Protein AF-0000000083107502 (afdb_homodimer)

Nearest PDB structures (foldseek):
  2wv1-assembly1_A  TM=6.916E-01  e=2.797E-04  Bacillus cereus
  8ke8-assembly1_A  TM=6.322E-01  e=2.233E-04  Pseudomonas aeruginosa PAO1
  6ho6-assembly1_A  TM=7.596E-01  e=1.034E-03  Mycobacterium tuberculosis CDC1551
  6ho0-assembly1_A-2  TM=7.197E-01  e=2.224E-03  Mycobacterium tuberculosis H37Rv
  5f27-assembly1_A-2  TM=7.131E-01  e=2.126E-03  Mycobacterium tuberculosis CDC1551

Sequence (424 aa):
MTRVPAAPDGADPGTPPSVTRIRATALRLFAEQGTAATSLRTIAAAAGVSVGLVQHHFSTKAGLIQAVDDHVLNVVRARLAEPAPAPSPDSVAETGRRVTALIVEQPDVVNYLLDAVVDGRPVGTVIFDALADLGAGRWGDLSDHGLTRPDLDLLWAALHPLILVLGTLVLRPHIDRRLPEPFGTPAQLKRWQDSVNALLREGQLRRGDPQDMTRVPAAPDGADPGTPPSVTRIRATALRLFAEQGTAATSLRTIAAAAGVSVGLVQHHFSTKAGLIQAVDDHVLNVVRARLAEPAPAPSPDSVAETGRRVTALIVEQPDVVNYLLDAVVDGRPVGTVIFDALADLGAGRWGDLSDHGLTRPDLDLLWAALHPLILVLGTLVLRPHIDRRLPEPFGTPAQLKRWQDSVNALLREGQLRRGDPQD

Structure (mmCIF, N/CA/C/O backbone):
data_AF-0000000083107502-model_v1
#
loop_
_entity.id
_entity.type
_entity.pdbx_description
1 polymer 'Uncharacterized protein'
#
loop_
_atom_site.group_PDB
_atom_site.id
_atom_site.type_symbol
_atom_site.label_atom_id
_atom_site.label_alt_id
_atom_site.label_comp_id
_atom_site.label_asym_id
_atom_site.label_entity_id
_atom_site.label_seq_id
_atom_site.pdbx_PDB_ins_code
_atom_site.Cartn_x
_atom_site.Cartn_y
_atom_site.Cartn_z
_atom_site.occupancy
_atom_site.B_iso_or_equiv
_atom_site.auth_seq_id
_atom_site.auth_comp_id
_atom_site.auth_asym_id
_atom_site.auth_atom_id
_atom_site.pdbx_PDB_model_num
ATOM 1 N N . MET A 1 1 ? 39.25 -3.811 22.375 1 32.44 1 MET A N 1
ATOM 2 C CA . MET A 1 1 ? 37.906 -3.355 22 1 32.44 1 MET A CA 1
ATOM 3 C C . MET A 1 1 ? 37.969 -2.484 20.75 1 32.44 1 MET A C 1
ATOM 5 O O . MET A 1 1 ? 38.312 -1.308 20.828 1 32.44 1 MET A O 1
ATOM 9 N N . THR A 1 2 ? 38.312 -3.012 19.547 1 33.41 2 THR A N 1
ATOM 10 C CA . THR A 1 2 ? 38.656 -2.41 18.25 1 33.41 2 THR A CA 1
ATOM 11 C C . THR A 1 2 ? 37.438 -1.7 17.656 1 33.41 2 THR A C 1
ATOM 13 O O . THR A 1 2 ? 36.406 -2.336 17.359 1 33.41 2 THR A O 1
ATOM 16 N N . ARG A 1 3 ? 37.312 -0.416 17.969 1 34.47 3 ARG A N 1
ATOM 17 C CA . ARG A 1 3 ? 36.188 0.406 17.484 1 34.47 3 ARG A CA 1
ATOM 18 C C . ARG A 1 3 ? 36.062 0.297 15.969 1 34.47 3 ARG A C 1
ATOM 20 O O . ARG A 1 3 ? 37.031 0.541 15.234 1 34.47 3 ARG A O 1
ATOM 27 N N . VAL A 1 4 ? 35.219 -0.5 15.469 1 37.31 4 VAL A N 1
ATOM 28 C CA . VAL A 1 4 ? 34.938 -0.568 14.039 1 37.31 4 VAL A CA 1
ATOM 29 C C . VAL A 1 4 ? 34.594 0.826 13.508 1 37.31 4 VAL A C 1
ATOM 31 O O . VAL A 1 4 ? 33.688 1.493 14.023 1 37.31 4 VAL A O 1
ATOM 34 N N . PRO A 1 5 ? 35.469 1.525 12.75 1 40 5 PRO A N 1
ATOM 35 C CA . PRO A 1 5 ? 35.188 2.887 12.281 1 40 5 PRO A CA 1
ATOM 36 C C . PRO A 1 5 ? 33.844 3.016 11.594 1 40 5 PRO A C 1
ATOM 38 O O . PRO A 1 5 ? 33.375 2.068 10.953 1 40 5 PRO A O 1
ATOM 41 N N . ALA A 1 6 ? 32.969 3.898 12.102 1 38.38 6 ALA A N 1
ATOM 42 C CA . ALA A 1 6 ? 31.688 4.254 11.492 1 38.38 6 ALA A CA 1
ATOM 43 C C . ALA A 1 6 ? 31.828 4.414 9.984 1 38.38 6 ALA A C 1
ATOM 45 O O . ALA A 1 6 ? 32.906 4.785 9.492 1 38.38 6 ALA A O 1
ATOM 46 N N . ALA A 1 7 ? 31.078 3.826 9.195 1 36.16 7 ALA A N 1
ATOM 47 C CA . ALA A 1 7 ? 31.016 3.92 7.742 1 36.16 7 ALA A CA 1
ATOM 48 C C . ALA A 1 7 ? 31.203 5.359 7.273 1 36.16 7 ALA A C 1
ATOM 50 O O . ALA A 1 7 ? 30.703 6.293 7.906 1 36.16 7 ALA A O 1
ATOM 51 N N . PRO A 1 8 ? 32.188 5.715 6.418 1 38.34 8 PRO A N 1
ATOM 52 C CA . PRO A 1 8 ? 32.375 7.098 5.969 1 38.34 8 PRO A CA 1
ATOM 53 C C . PRO A 1 8 ? 31.047 7.758 5.562 1 38.34 8 PRO A C 1
ATOM 55 O O . PRO A 1 8 ? 30.156 7.086 5.043 1 38.34 8 PRO A O 1
ATOM 58 N N . ASP A 1 9 ? 30.375 8.5 6.391 1 40.59 9 ASP A N 1
ATOM 59 C CA . ASP A 1 9 ? 29.312 9.391 5.961 1 40.59 9 ASP A CA 1
ATOM 60 C C . ASP A 1 9 ? 29.578 9.938 4.559 1 40.59 9 ASP A C 1
ATOM 62 O O . ASP A 1 9 ? 30.656 10.5 4.305 1 40.59 9 ASP A O 1
ATOM 66 N N . GLY A 1 10 ? 29.328 9.258 3.545 1 42 10 GLY A N 1
ATOM 67 C CA . GLY A 1 10 ? 29.562 9.727 2.188 1 42 10 GLY A CA 1
ATOM 68 C C . GLY A 1 10 ? 29.422 11.227 2.049 1 42 10 GLY A C 1
ATOM 69 O O . GLY A 1 10 ? 28.453 11.719 1.468 1 42 10 GLY A O 1
ATOM 70 N N . ALA A 1 11 ? 29.875 11.945 2.938 1 45.69 11 ALA A N 1
ATOM 71 C CA . ALA A 1 11 ? 29.906 13.398 2.777 1 45.69 11 ALA A CA 1
ATOM 72 C C . ALA A 1 11 ? 30.625 13.789 1.489 1 45.69 11 ALA A C 1
ATOM 74 O O . ALA A 1 11 ? 31.672 13.219 1.152 1 45.69 11 ALA A O 1
ATOM 75 N N . ASP A 1 12 ? 29.875 14.211 0.545 1 51.41 12 ASP A N 1
ATOM 76 C CA . ASP A 1 12 ? 30.562 14.844 -0.575 1 51.41 12 ASP A CA 1
ATOM 77 C C . ASP A 1 12 ? 31.688 15.742 -0.085 1 51.41 12 ASP A C 1
ATOM 79 O O . ASP A 1 12 ? 31.5 16.547 0.834 1 51.41 12 ASP A O 1
ATOM 83 N N . PRO A 1 13 ? 32.844 15.547 -0.316 1 58.66 13 PRO A N 1
ATOM 84 C CA . PRO A 1 13 ? 34.031 16.281 0.167 1 58.66 13 PRO A CA 1
ATOM 85 C C . PRO A 1 13 ? 33.781 17.781 0.262 1 58.66 13 PRO A C 1
ATOM 87 O O . PRO A 1 13 ? 34.375 18.469 1.089 1 58.66 13 PRO A O 1
ATOM 90 N N . GLY A 1 14 ? 32.719 18.281 -0.494 1 62 14 GLY A N 1
ATOM 91 C CA . GLY A 1 14 ? 32.5 19.719 -0.509 1 62 14 GLY A CA 1
ATOM 92 C C . GLY A 1 14 ? 31.375 20.156 0.42 1 62 14 GLY A C 1
ATOM 93 O O . GLY A 1 14 ? 31.188 21.359 0.639 1 62 14 GLY A O 1
ATOM 94 N N . THR A 1 15 ? 30.75 19.25 0.906 1 69.38 15 THR A N 1
ATOM 95 C CA . THR A 1 15 ? 29.625 19.656 1.747 1 69.38 15 THR A CA 1
ATOM 96 C C . THR A 1 15 ? 30.047 19.75 3.209 1 69.38 15 THR A C 1
ATOM 98 O O . THR A 1 15 ? 30.594 18.781 3.766 1 69.38 15 THR A O 1
ATOM 101 N N . PRO A 1 16 ? 29.984 21.016 3.736 1 77.44 16 PRO A N 1
ATOM 102 C CA . PRO A 1 16 ? 30.328 21.156 5.152 1 77.44 16 PRO A CA 1
ATOM 103 C C . PRO A 1 16 ? 29.672 20.109 6.031 1 77.44 16 PRO A C 1
ATOM 105 O O . PRO A 1 16 ? 28.516 19.719 5.781 1 77.44 16 PRO A O 1
ATOM 108 N N . PRO A 1 17 ? 30.453 19.672 6.914 1 83.38 17 PRO A N 1
ATOM 109 C CA . PRO A 1 17 ? 29.938 18.656 7.832 1 83.38 17 PRO A CA 1
ATOM 110 C C . PRO A 1 17 ? 28.609 19.062 8.484 1 83.38 17 PRO A C 1
ATOM 112 O O . PRO A 1 17 ? 27.766 18.203 8.742 1 83.38 17 PRO A O 1
ATOM 115 N N . SER A 1 18 ? 28.438 20.328 8.719 1 88 18 SER A N 1
ATOM 116 C CA . SER A 1 18 ? 27.203 20.797 9.328 1 88 18 SER A CA 1
ATOM 117 C C . SER A 1 18 ? 26.016 20.594 8.398 1 88 18 SER A C 1
ATOM 119 O O . SER A 1 18 ? 24.922 20.25 8.852 1 88 18 SER A O 1
ATOM 121 N N . VAL A 1 19 ? 26.25 20.734 7.137 1 92.81 19 VAL A N 1
ATOM 122 C CA . VAL A 1 19 ? 25.172 20.594 6.156 1 92.81 19 VAL A CA 1
ATOM 123 C C . VAL A 1 19 ? 24.688 19.141 6.133 1 92.81 19 VAL A C 1
ATOM 125 O O . VAL A 1 19 ? 23.484 18.891 6.152 1 92.81 19 VAL A O 1
ATOM 128 N N . THR A 1 20 ? 25.625 18.25 6.145 1 94.12 20 THR A N 1
ATOM 129 C CA . THR A 1 20 ? 25.297 16.828 6.137 1 94.12 20 THR A CA 1
ATOM 130 C C . THR A 1 20 ? 24.547 16.438 7.414 1 94.12 20 THR A C 1
ATOM 132 O O . THR A 1 20 ? 23.562 15.703 7.363 1 94.12 20 THR A O 1
ATOM 135 N N . ARG A 1 21 ? 24.984 16.984 8.461 1 95.5 21 ARG A N 1
ATOM 136 C CA . ARG A 1 21 ? 24.359 16.688 9.75 1 95.5 21 ARG A CA 1
ATOM 137 C C . ARG A 1 21 ? 22.938 17.219 9.812 1 95.5 21 ARG A C 1
ATOM 139 O O . ARG A 1 21 ? 22.031 16.516 10.266 1 95.5 21 ARG A O 1
ATOM 146 N N . ILE A 1 22 ? 22.797 18.422 9.375 1 97 22 ILE A N 1
ATOM 147 C CA . ILE A 1 22 ? 21.484 19.047 9.391 1 97 22 ILE A CA 1
ATOM 148 C C . ILE A 1 22 ? 20.531 18.266 8.477 1 97 22 ILE A C 1
ATOM 150 O O . ILE A 1 22 ? 19.406 17.953 8.867 1 97 22 ILE A O 1
ATOM 154 N N . ARG A 1 23 ? 20.969 17.953 7.328 1 97.62 23 ARG A N 1
ATOM 155 C CA . ARG A 1 23 ? 20.141 17.234 6.363 1 97.62 23 ARG A CA 1
ATOM 156 C C . ARG A 1 23 ? 19.75 15.859 6.898 1 97.62 23 ARG A C 1
ATOM 158 O O . ARG A 1 23 ? 18.609 15.438 6.766 1 97.62 23 ARG A O 1
ATOM 165 N N . ALA A 1 24 ? 20.719 15.164 7.48 1 97.5 24 ALA A N 1
ATOM 166 C CA . ALA A 1 24 ? 20.469 13.836 8.031 1 97.5 24 ALA A CA 1
ATOM 167 C C . ALA A 1 24 ? 19.453 13.906 9.18 1 97.5 24 ALA A C 1
ATOM 169 O O . ALA A 1 24 ? 18.578 13.047 9.289 1 97.5 24 ALA A O 1
ATOM 170 N N . THR A 1 25 ? 19.609 14.883 9.992 1 98.12 25 THR A N 1
ATOM 171 C CA . THR A 1 25 ? 18.688 15.086 11.102 1 98.12 25 THR A CA 1
ATOM 172 C C . THR A 1 25 ? 17.281 15.406 10.586 1 98.12 25 THR A C 1
ATOM 174 O O . THR A 1 25 ? 16.297 14.867 11.078 1 98.12 25 THR A O 1
ATOM 177 N N . ALA A 1 26 ? 17.266 16.266 9.602 1 98.5 26 ALA A N 1
ATOM 178 C CA . ALA A 1 26 ? 15.984 16.625 8.992 1 98.5 26 ALA A CA 1
ATOM 179 C C . ALA A 1 26 ? 15.297 15.406 8.391 1 98.5 26 ALA A C 1
ATOM 181 O O . ALA A 1 26 ? 14.102 15.188 8.602 1 98.5 26 ALA A O 1
ATOM 182 N N . LEU A 1 27 ? 16.078 14.617 7.695 1 98.44 27 LEU A N 1
ATOM 183 C CA . LEU A 1 27 ? 15.539 13.406 7.09 1 98.44 27 LEU A CA 1
ATOM 184 C C . LEU A 1 27 ? 14.914 12.5 8.148 1 98.44 27 LEU A C 1
ATOM 186 O O . LEU A 1 27 ? 13.789 12.031 7.98 1 98.44 27 LEU A O 1
ATOM 190 N N . ARG A 1 28 ? 15.602 12.305 9.164 1 98.19 28 ARG A N 1
ATOM 191 C CA . ARG A 1 28 ? 15.125 11.445 10.242 1 98.19 28 ARG A CA 1
ATOM 192 C C . ARG A 1 28 ? 13.828 11.984 10.836 1 98.19 28 ARG A C 1
ATOM 194 O O . ARG A 1 28 ? 12.852 11.25 10.977 1 98.19 28 ARG A O 1
ATOM 201 N N . LEU A 1 29 ? 13.766 13.234 11.133 1 98.19 29 LEU A N 1
ATOM 202 C CA . LEU A 1 29 ? 12.602 13.844 11.766 1 98.19 29 LEU A CA 1
ATOM 203 C C . LEU A 1 29 ? 11.422 13.898 10.797 1 98.19 29 LEU A C 1
ATOM 205 O O . LEU A 1 29 ? 10.281 13.664 11.188 1 98.19 29 LEU A O 1
ATOM 209 N N . PHE A 1 30 ? 11.734 14.227 9.516 1 97.81 30 PHE A N 1
ATOM 210 C CA . PHE A 1 30 ? 10.688 14.234 8.5 1 97.81 30 PHE A CA 1
ATOM 211 C C . PHE A 1 30 ? 10.102 12.836 8.328 1 97.81 30 PHE A C 1
ATOM 213 O O . PHE A 1 30 ? 8.891 12.688 8.172 1 97.81 30 PHE A O 1
ATOM 220 N N . ALA A 1 31 ? 10.93 11.859 8.383 1 96.5 31 ALA A N 1
ATOM 221 C CA . ALA A 1 31 ? 10.484 10.477 8.219 1 96.5 31 ALA A CA 1
ATOM 222 C C . ALA A 1 31 ? 9.641 10.031 9.414 1 96.5 31 ALA A C 1
ATOM 224 O O . ALA A 1 31 ? 8.703 9.25 9.258 1 96.5 31 ALA A O 1
ATOM 225 N N . GLU A 1 32 ? 9.93 10.547 10.578 1 95 32 GLU A N 1
ATOM 226 C CA . GLU A 1 32 ? 9.281 10.125 11.812 1 95 32 GLU A CA 1
ATOM 227 C C . GLU A 1 32 ? 7.969 10.875 12.031 1 95 32 GLU A C 1
ATOM 229 O O . GLU A 1 32 ? 6.969 10.281 12.438 1 95 32 GLU A O 1
ATOM 234 N N . GLN A 1 33 ? 8.023 12.195 11.648 1 93.94 33 GLN A N 1
ATOM 235 C CA . GLN A 1 33 ? 6.926 13.031 12.125 1 93.94 33 GLN A CA 1
ATOM 236 C C . GLN A 1 33 ? 6.211 13.711 10.961 1 93.94 33 GLN A C 1
ATOM 238 O O . GLN A 1 33 ? 5.156 14.32 11.141 1 93.94 33 GLN A O 1
ATOM 243 N N . GLY A 1 34 ? 6.824 13.57 9.844 1 94.62 34 GLY A N 1
ATOM 244 C CA . GLY A 1 34 ? 6.289 14.328 8.719 1 94.62 34 GLY A CA 1
ATOM 245 C C . GLY A 1 34 ? 6.863 15.727 8.609 1 94.62 34 GLY A C 1
ATOM 246 O O . GLY A 1 34 ? 7.293 16.312 9.609 1 94.62 34 GLY A O 1
ATOM 247 N N . THR A 1 35 ? 6.805 16.328 7.48 1 94.5 35 THR A N 1
ATOM 248 C CA . THR A 1 35 ? 7.379 17.656 7.23 1 94.5 35 THR A CA 1
ATOM 249 C C . THR A 1 35 ? 6.555 18.734 7.91 1 94.5 35 THR A C 1
ATOM 251 O O . THR A 1 35 ? 7.109 19.719 8.43 1 94.5 35 THR A O 1
ATOM 254 N N . ALA A 1 36 ? 5.234 18.547 7.906 1 90.88 36 ALA A N 1
ATOM 255 C CA . ALA A 1 36 ? 4.34 19.562 8.453 1 90.88 36 ALA A CA 1
ATOM 256 C C . ALA A 1 36 ? 4.547 19.719 9.961 1 90.88 36 ALA A C 1
ATOM 258 O O . ALA A 1 36 ? 4.535 20.828 10.484 1 90.88 36 ALA A O 1
ATOM 259 N N . ALA A 1 37 ? 4.844 18.703 10.594 1 93.81 37 ALA A N 1
ATOM 260 C CA . ALA A 1 37 ? 4.91 18.688 12.047 1 93.81 37 ALA A CA 1
ATOM 261 C C . ALA A 1 37 ? 6.32 19.016 12.539 1 93.81 37 ALA A C 1
ATOM 263 O O . ALA A 1 37 ? 6.559 19.109 13.742 1 93.81 37 ALA A O 1
ATOM 264 N N . THR A 1 38 ? 7.238 19.141 11.648 1 97.06 38 THR A N 1
ATOM 265 C CA . THR A 1 38 ? 8.633 19.359 12.016 1 97.06 38 THR A CA 1
ATOM 266 C C . THR A 1 38 ? 9.062 20.797 11.688 1 97.06 38 THR A C 1
ATOM 268 O O . THR A 1 38 ? 8.969 21.219 10.539 1 97.06 38 THR A O 1
ATOM 271 N N . SER A 1 39 ? 9.57 21.531 12.688 1 97 39 SER A N 1
ATOM 272 C CA . SER A 1 39 ? 9.992 22.906 12.484 1 97 39 SER A CA 1
ATOM 273 C C . SER A 1 39 ? 11.5 23.016 12.305 1 97 39 SER A C 1
ATOM 275 O O . SER A 1 39 ? 12.234 22.094 12.672 1 97 39 SER A O 1
ATOM 277 N N . LEU A 1 40 ? 11.953 24.141 11.781 1 97.12 40 LEU A N 1
ATOM 278 C CA . LEU A 1 40 ? 13.383 24.391 11.672 1 97.12 40 LEU A CA 1
ATOM 279 C C . LEU A 1 40 ? 14.039 24.438 13.047 1 97.12 40 LEU A C 1
ATOM 281 O O . LEU A 1 40 ? 15.172 23.984 13.211 1 97.12 40 LEU A O 1
ATOM 285 N N . ARG A 1 41 ? 13.336 24.984 14.023 1 97.19 41 ARG A N 1
ATOM 286 C CA . ARG A 1 41 ? 13.852 25.062 15.383 1 97.19 41 ARG A CA 1
ATOM 287 C C . ARG A 1 41 ? 14.094 23.672 15.953 1 97.19 41 ARG A C 1
ATOM 289 O O . ARG A 1 41 ? 15.133 23.422 16.562 1 97.19 41 ARG A O 1
ATOM 296 N N . THR A 1 42 ? 13.141 22.797 15.75 1 97.81 42 THR A N 1
ATOM 297 C CA . THR A 1 42 ? 13.258 21.422 16.219 1 97.81 42 THR A CA 1
ATOM 298 C C . THR A 1 42 ? 14.445 20.719 15.562 1 97.81 42 THR A C 1
ATOM 300 O O . THR A 1 42 ? 15.203 20 16.219 1 97.81 42 THR A O 1
ATOM 303 N N . ILE A 1 43 ? 14.609 20.922 14.25 1 98.12 43 ILE A N 1
ATOM 304 C CA . ILE A 1 43 ? 15.703 20.297 13.5 1 98.12 43 ILE A CA 1
ATOM 305 C C . ILE A 1 43 ? 17.047 20.844 13.992 1 98.12 43 ILE A C 1
ATOM 307 O O . ILE A 1 43 ? 17.984 20.078 14.227 1 98.12 43 ILE A O 1
ATOM 311 N N . ALA A 1 44 ? 17.125 22.156 14.164 1 97.81 44 ALA A N 1
ATOM 312 C CA . ALA A 1 44 ? 18.359 22.797 14.641 1 97.81 44 ALA A CA 1
ATOM 313 C C . ALA A 1 44 ? 18.75 22.25 16.016 1 97.81 44 ALA A C 1
ATOM 315 O O . ALA A 1 44 ? 19.906 21.859 16.219 1 97.81 44 ALA A O 1
ATOM 316 N N . ALA A 1 45 ? 17.812 22.203 16.938 1 98.06 45 ALA A N 1
ATOM 317 C CA . ALA A 1 45 ? 18.047 21.703 18.281 1 98.06 45 ALA A CA 1
ATOM 318 C C . ALA A 1 45 ? 18.547 20.266 18.25 1 98.06 45 ALA A C 1
ATOM 320 O O . ALA A 1 45 ? 19.531 19.906 18.906 1 98.06 45 ALA A O 1
ATOM 321 N N . ALA A 1 46 ? 17.969 19.453 17.453 1 97.56 46 ALA A N 1
ATOM 322 C CA . ALA A 1 46 ? 18.312 18.047 17.344 1 97.56 46 ALA A CA 1
ATOM 323 C C . ALA A 1 46 ? 19.688 17.859 16.703 1 97.56 46 ALA A C 1
ATOM 325 O O . ALA A 1 46 ? 20.422 16.922 17.031 1 97.56 46 ALA A O 1
ATOM 326 N N . ALA A 1 47 ? 19.984 18.734 15.773 1 97.38 47 ALA A N 1
ATOM 327 C CA . ALA A 1 47 ? 21.25 18.656 15.055 1 97.38 47 ALA A CA 1
ATOM 328 C C . ALA A 1 47 ? 22.375 19.297 15.859 1 97.38 47 ALA A C 1
ATOM 330 O O . ALA A 1 47 ? 23.547 19.203 15.484 1 97.38 47 ALA A O 1
ATOM 331 N N . GLY A 1 48 ? 22.031 20 16.906 1 97.25 48 GLY A N 1
ATOM 332 C CA . GLY A 1 48 ? 23.031 20.641 17.75 1 97.25 48 GLY A CA 1
ATOM 333 C C . GLY A 1 48 ? 23.625 21.891 17.125 1 97.25 48 GLY A C 1
ATOM 334 O O . GLY A 1 48 ? 24.812 22.156 17.266 1 97.25 48 GLY A O 1
ATOM 335 N N . VAL A 1 49 ? 22.828 22.594 16.391 1 96.88 49 VAL A N 1
ATOM 336 C CA . VAL A 1 49 ? 23.266 23.828 15.742 1 96.88 49 VAL A CA 1
ATOM 337 C C . VAL A 1 49 ? 22.234 24.938 16 1 96.88 49 VAL A C 1
ATOM 339 O O . VAL A 1 49 ? 21.156 24.672 16.531 1 96.88 49 VAL A O 1
ATOM 342 N N . SER A 1 50 ? 22.609 26.125 15.648 1 96.19 50 SER A N 1
ATOM 343 C CA . SER A 1 50 ? 21.688 27.234 15.781 1 96.19 50 SER A CA 1
ATOM 344 C C . SER A 1 50 ? 20.703 27.266 14.617 1 96.19 50 SER A C 1
ATOM 346 O O . SER A 1 50 ? 21.016 26.828 13.516 1 96.19 50 SER A O 1
ATOM 348 N N . VAL A 1 51 ? 19.516 27.812 14.891 1 96.56 51 VAL A N 1
ATOM 349 C CA . VAL A 1 51 ? 18.531 28 13.836 1 96.56 51 VAL A CA 1
ATOM 350 C C . VAL A 1 51 ? 19.094 28.891 12.742 1 96.56 51 VAL A C 1
ATOM 352 O O . VAL A 1 51 ? 18.812 28.688 11.555 1 96.56 51 VAL A O 1
ATOM 355 N N . GLY A 1 52 ? 19.859 29.844 13.102 1 96.19 52 GLY A N 1
ATOM 356 C CA . GLY A 1 52 ? 20.5 30.75 12.156 1 96.19 52 GLY A CA 1
ATOM 357 C C . GLY A 1 52 ? 21.422 30.016 11.188 1 96.19 52 GLY A C 1
ATOM 358 O O . GLY A 1 52 ? 21.469 30.344 10 1 96.19 52 GLY A O 1
ATOM 359 N N . LEU A 1 53 ? 22.141 29.125 11.656 1 95.81 53 LEU A N 1
ATOM 360 C CA . LEU A 1 53 ? 23.031 28.328 10.812 1 95.81 53 LEU A CA 1
ATOM 361 C C . LEU A 1 53 ? 22.234 27.516 9.805 1 95.81 53 LEU A C 1
ATOM 363 O O . LEU A 1 53 ? 22.641 27.375 8.648 1 95.81 53 LEU A O 1
ATOM 367 N N . VAL A 1 54 ? 21.141 26.891 10.242 1 97.12 54 VAL A N 1
ATOM 368 C CA . VAL A 1 54 ? 20.266 26.156 9.328 1 97.12 54 VAL A CA 1
ATOM 369 C C . VAL A 1 54 ? 19.766 27.078 8.219 1 97.12 54 VAL A C 1
ATOM 371 O O . VAL A 1 54 ? 19.828 26.719 7.039 1 97.12 54 VAL A O 1
ATOM 374 N N . GLN A 1 55 ? 19.359 28.234 8.656 1 96.81 55 GLN A N 1
ATOM 375 C CA . GLN A 1 55 ? 18.844 29.203 7.699 1 96.81 55 GLN A CA 1
ATOM 376 C C . GLN A 1 55 ? 19.922 29.672 6.742 1 96.81 55 GLN A C 1
ATOM 378 O O . GLN A 1 55 ? 19.656 29.938 5.566 1 96.81 55 GLN A O 1
ATOM 383 N N . HIS A 1 56 ? 21.078 29.828 7.289 1 96.19 56 HIS A N 1
ATOM 384 C CA . HIS A 1 56 ? 22.219 30.219 6.461 1 96.19 56 HIS A CA 1
ATOM 385 C C . HIS A 1 56 ? 22.438 29.234 5.32 1 96.19 56 HIS A C 1
ATOM 387 O O . HIS A 1 56 ? 22.625 29.625 4.172 1 96.19 56 HIS A O 1
ATOM 393 N N . HIS A 1 57 ? 22.328 27.984 5.582 1 96 57 HIS A N 1
ATOM 394 C CA . HIS A 1 57 ? 22.656 26.953 4.605 1 96 57 HIS A CA 1
ATOM 395 C C . HIS A 1 57 ? 21.453 26.625 3.723 1 96 57 HIS A C 1
ATOM 397 O O . HIS A 1 57 ? 21.609 26.344 2.533 1 96 57 HIS A O 1
ATOM 403 N N . PHE A 1 58 ? 20.156 26.703 4.305 1 97.12 58 PHE A N 1
ATOM 404 C CA . PHE A 1 58 ? 19 26.172 3.58 1 97.12 58 PHE A CA 1
ATOM 405 C C . PHE A 1 58 ? 17.938 27.25 3.387 1 97.12 58 PHE A C 1
ATOM 407 O O . PHE A 1 58 ? 16.953 27.047 2.691 1 97.12 58 PHE A O 1
ATOM 414 N N . SER A 1 59 ? 18.156 28.375 3.984 1 95.44 59 SER A N 1
ATOM 415 C CA . SER A 1 59 ? 17.344 29.578 3.869 1 95.44 59 SER A CA 1
ATOM 416 C C . SER A 1 59 ? 15.984 29.391 4.539 1 95.44 59 SER A C 1
ATOM 418 O O . SER A 1 59 ? 15.656 30.078 5.496 1 95.44 59 SER A O 1
ATOM 420 N N . THR A 1 60 ? 15.25 28.359 4.008 1 95.88 60 THR A N 1
ATOM 421 C CA . THR A 1 60 ? 13.898 28.125 4.508 1 95.88 60 THR A CA 1
ATOM 422 C C . THR A 1 60 ? 13.664 26.641 4.734 1 95.88 60 THR A C 1
ATOM 424 O O . THR A 1 60 ? 14.5 25.812 4.363 1 95.88 60 THR A O 1
ATOM 427 N N . LYS A 1 61 ? 12.547 26.359 5.359 1 96.31 61 LYS A N 1
ATOM 428 C CA . LYS A 1 61 ? 12.148 24.969 5.512 1 96.31 61 LYS A CA 1
ATOM 429 C C . LYS A 1 61 ? 11.977 24.281 4.152 1 96.31 61 LYS A C 1
ATOM 431 O O . LYS A 1 61 ? 12.359 23.125 3.975 1 96.31 61 LYS A O 1
ATOM 436 N N . ALA A 1 62 ? 11.375 25.047 3.234 1 96.75 62 ALA A N 1
ATOM 437 C CA . ALA A 1 62 ? 11.203 24.531 1.88 1 96.75 62 ALA A CA 1
ATOM 438 C C . ALA A 1 62 ? 12.547 24.188 1.253 1 96.75 62 ALA A C 1
ATOM 440 O O . ALA A 1 62 ? 12.672 23.172 0.556 1 96.75 62 ALA A O 1
ATOM 441 N N . GLY A 1 63 ? 13.453 25 1.469 1 97.5 63 GLY A N 1
ATOM 442 C CA . GLY A 1 63 ? 14.789 24.703 0.985 1 97.5 63 GLY A CA 1
ATOM 443 C C . GLY A 1 63 ? 15.398 23.453 1.598 1 97.5 63 GLY A C 1
ATOM 444 O O . GLY A 1 63 ? 16.078 22.688 0.913 1 97.5 63 GLY A O 1
ATOM 445 N N . LEU A 1 64 ? 15.219 23.297 2.904 1 97.88 64 LEU A N 1
ATOM 446 C CA . LEU A 1 64 ? 15.703 22.094 3.586 1 97.88 64 LEU A CA 1
ATOM 447 C C . LEU A 1 64 ? 14.984 20.859 3.086 1 97.88 64 LEU A C 1
ATOM 449 O O . LEU A 1 64 ? 15.609 19.812 2.867 1 97.88 64 LEU A O 1
ATOM 453 N N . ILE A 1 65 ? 13.711 20.922 2.869 1 98.06 65 ILE A N 1
ATOM 454 C CA . ILE A 1 65 ? 12.93 19.812 2.326 1 98.06 65 ILE A CA 1
ATOM 455 C C . ILE A 1 65 ? 13.461 19.438 0.948 1 98.06 65 ILE A C 1
ATOM 457 O O . ILE A 1 65 ? 13.633 18.25 0.649 1 98.06 65 ILE A O 1
ATOM 461 N N . GLN A 1 66 ? 13.734 20.406 0.151 1 97.94 66 GLN A N 1
ATOM 462 C CA . GLN A 1 66 ? 14.289 20.141 -1.172 1 97.94 66 GLN A CA 1
ATOM 463 C C . GLN A 1 66 ? 15.625 19.422 -1.071 1 97.94 66 GLN A C 1
ATOM 465 O O . GLN A 1 66 ? 15.898 18.5 -1.847 1 97.94 66 GLN A O 1
ATOM 470 N N . ALA A 1 67 ? 16.422 19.828 -0.174 1 97.69 67 ALA A N 1
ATOM 471 C CA . ALA A 1 67 ? 17.719 19.188 0.028 1 97.69 67 ALA A CA 1
ATOM 472 C C . ALA A 1 67 ? 17.531 17.734 0.445 1 97.69 67 ALA A C 1
ATOM 474 O O . ALA A 1 67 ? 18.281 16.859 -0.002 1 97.69 67 ALA A O 1
ATOM 475 N N . VAL A 1 68 ? 16.625 17.453 1.295 1 98.19 68 VAL A N 1
ATOM 476 C CA . VAL A 1 68 ? 16.328 16.094 1.729 1 98.19 68 VAL A CA 1
ATOM 477 C C . VAL A 1 68 ? 15.773 15.289 0.555 1 98.19 68 VAL A C 1
ATOM 479 O O . VAL A 1 68 ? 16.188 14.148 0.333 1 98.19 68 VAL A O 1
ATOM 482 N N . ASP A 1 69 ? 14.859 15.875 -0.237 1 98.19 69 ASP A N 1
ATOM 483 C CA . ASP A 1 69 ? 14.336 15.234 -1.437 1 98.19 69 ASP A CA 1
ATOM 484 C C . ASP A 1 69 ? 15.469 14.828 -2.381 1 98.19 69 ASP A C 1
ATOM 486 O O . ASP A 1 69 ? 15.508 13.688 -2.861 1 98.19 69 ASP A O 1
ATOM 490 N N . ASP A 1 70 ? 16.344 15.75 -2.576 1 97.44 70 ASP A N 1
ATOM 491 C CA . ASP A 1 70 ? 17.469 15.492 -3.475 1 97.44 70 ASP A CA 1
ATOM 492 C C . ASP A 1 70 ? 18.328 14.352 -2.957 1 97.44 70 ASP A C 1
ATOM 494 O O . ASP A 1 70 ? 18.781 13.508 -3.732 1 97.44 70 ASP A O 1
ATOM 498 N N . HIS A 1 71 ? 18.578 14.367 -1.706 1 96.62 71 HIS A N 1
ATOM 499 C CA . HIS A 1 71 ? 19.391 13.305 -1.096 1 96.62 71 HIS A CA 1
ATOM 500 C C . HIS A 1 71 ? 18.719 11.945 -1.268 1 96.62 71 HIS A C 1
ATOM 502 O O . HIS A 1 71 ? 19.375 10.984 -1.686 1 96.62 71 HIS A O 1
ATOM 508 N N . VAL A 1 72 ? 17.484 11.852 -1.003 1 97.06 72 VAL A N 1
ATOM 509 C CA . VAL A 1 72 ? 16.734 10.602 -1.104 1 97.06 72 VAL A CA 1
ATOM 510 C C . VAL A 1 72 ? 16.734 10.109 -2.551 1 97.06 72 VAL A C 1
ATOM 512 O O . VAL A 1 72 ? 16.953 8.93 -2.816 1 97.06 72 VAL A O 1
ATOM 515 N N . LEU A 1 73 ? 16.5 11.023 -3.486 1 95.5 73 LEU A N 1
ATOM 516 C CA . LEU A 1 73 ? 16.547 10.68 -4.906 1 95.5 73 LEU A CA 1
ATOM 517 C C . LEU A 1 73 ? 17.906 10.117 -5.285 1 95.5 73 LEU A C 1
ATOM 519 O O . LEU A 1 73 ? 17.984 9.125 -6.02 1 95.5 73 LEU A O 1
ATOM 523 N N . ASN A 1 74 ? 18.891 10.719 -4.746 1 94.25 74 ASN A N 1
ATOM 524 C CA . ASN A 1 74 ? 20.25 10.273 -5.051 1 94.25 74 ASN A CA 1
ATOM 525 C C . ASN A 1 74 ? 20.531 8.883 -4.484 1 94.25 74 ASN A C 1
ATOM 527 O O . ASN A 1 74 ? 21.188 8.062 -5.133 1 94.25 74 ASN A O 1
ATOM 531 N N . VAL A 1 75 ? 20.109 8.656 -3.314 1 92.56 75 VAL A N 1
ATOM 532 C CA . VAL A 1 75 ? 20.266 7.34 -2.703 1 92.56 75 VAL A CA 1
ATOM 533 C C . VAL A 1 75 ? 19.578 6.281 -3.553 1 92.56 75 VAL A C 1
ATOM 535 O O . VAL A 1 75 ? 20.156 5.234 -3.85 1 92.56 75 VAL A O 1
ATOM 538 N N . VAL A 1 76 ? 18.375 6.539 -3.971 1 90.5 76 VAL A N 1
ATOM 539 C CA . VAL A 1 76 ? 17.594 5.602 -4.773 1 90.5 76 VAL A CA 1
ATOM 540 C C . VAL A 1 76 ? 18.266 5.391 -6.125 1 90.5 76 VAL A C 1
ATOM 542 O O . VAL A 1 76 ? 18.422 4.254 -6.574 1 90.5 76 VAL A O 1
ATOM 545 N N . ARG A 1 77 ? 18.688 6.441 -6.738 1 89.38 77 ARG A N 1
ATOM 546 C CA . ARG A 1 77 ? 19.344 6.359 -8.039 1 89.38 77 ARG A CA 1
ATOM 547 C C . ARG A 1 77 ? 20.625 5.531 -7.949 1 89.38 77 ARG A C 1
ATOM 549 O O . ARG A 1 77 ? 20.922 4.742 -8.852 1 89.38 77 ARG A O 1
ATOM 556 N N . ALA A 1 78 ? 21.359 5.738 -6.887 1 90.06 78 ALA A N 1
ATOM 557 C CA . ALA A 1 78 ? 22.594 4.988 -6.688 1 90.06 78 ALA A CA 1
ATOM 558 C C . ALA A 1 78 ? 22.312 3.492 -6.57 1 90.06 78 ALA A C 1
ATOM 560 O O . ALA A 1 78 ? 23.047 2.668 -7.109 1 90.06 78 ALA A O 1
ATOM 561 N N . ARG A 1 79 ? 21.281 3.201 -5.887 1 85.62 79 ARG A N 1
ATOM 562 C CA . ARG A 1 79 ? 20.906 1.799 -5.727 1 85.62 79 ARG A CA 1
ATOM 563 C C . ARG A 1 79 ? 20.391 1.213 -7.039 1 85.62 79 ARG A C 1
ATOM 565 O O . ARG A 1 79 ? 20.703 0.069 -7.375 1 85.62 79 ARG A O 1
ATOM 572 N N . LEU A 1 80 ? 19.656 1.98 -7.762 1 82.5 80 LEU A N 1
ATOM 573 C CA . LEU A 1 80 ? 19.094 1.557 -9.039 1 82.5 80 LEU A CA 1
ATOM 574 C C . LEU A 1 80 ? 20.203 1.414 -10.094 1 82.5 80 LEU A C 1
ATOM 576 O O . LEU A 1 80 ? 20.031 0.69 -11.078 1 82.5 80 LEU A O 1
ATOM 580 N N . ALA A 1 81 ? 21.281 2.146 -9.93 1 81 81 ALA A N 1
ATOM 581 C CA . ALA A 1 81 ? 22.375 2.145 -10.891 1 81 81 ALA A CA 1
ATOM 582 C C . ALA A 1 81 ? 23.234 0.886 -10.75 1 81 81 ALA A C 1
ATOM 584 O O . ALA A 1 81 ? 24.016 0.561 -11.633 1 81 81 ALA A O 1
ATOM 585 N N . GLU A 1 82 ? 23.031 0.24 -9.625 1 82.69 82 GLU A N 1
ATOM 586 C CA . GLU A 1 82 ? 23.75 -1.025 -9.484 1 82.69 82 GLU A CA 1
ATOM 587 C C . GLU A 1 82 ? 23.344 -2.014 -10.578 1 82.69 82 GLU A C 1
ATOM 589 O O . GLU A 1 82 ? 22.172 -2.086 -10.953 1 82.69 82 GLU A O 1
ATOM 594 N N . PRO A 1 83 ? 24.328 -2.711 -11.109 1 78.69 83 PRO A N 1
ATOM 595 C CA . PRO A 1 83 ? 24.016 -3.648 -12.195 1 78.69 83 PRO A CA 1
ATOM 596 C C . PRO A 1 83 ? 22.922 -4.641 -11.812 1 78.69 83 PRO A C 1
ATOM 598 O O . PRO A 1 83 ? 22.938 -5.195 -10.711 1 78.69 83 PRO A O 1
ATOM 601 N N . ALA A 1 84 ? 22.094 -4.699 -12.766 1 73.62 84 ALA A N 1
ATOM 602 C CA . ALA A 1 84 ? 21.031 -5.688 -12.57 1 73.62 84 ALA A CA 1
ATOM 603 C C . ALA A 1 84 ? 21.578 -7.105 -12.711 1 73.62 84 ALA A C 1
ATOM 605 O O . ALA A 1 84 ? 22.484 -7.355 -13.516 1 73.62 84 ALA A O 1
ATOM 606 N N . PRO A 1 85 ? 21.047 -7.965 -11.852 1 75.88 85 PRO A N 1
ATOM 607 C CA . PRO A 1 85 ? 21.438 -9.359 -12.086 1 75.88 85 PRO A CA 1
ATOM 608 C C . PRO A 1 85 ? 21.078 -9.844 -13.492 1 75.88 85 PRO A C 1
ATOM 610 O O . PRO A 1 85 ? 20.141 -9.328 -14.102 1 75.88 85 PRO A O 1
ATOM 613 N N . ALA A 1 86 ? 21.891 -10.727 -13.992 1 81.19 86 ALA A N 1
ATOM 614 C CA . ALA A 1 86 ? 21.562 -11.359 -15.266 1 81.19 86 ALA A CA 1
ATOM 615 C C . ALA A 1 86 ? 20.188 -12.047 -15.195 1 81.19 86 ALA A C 1
ATOM 617 O O . ALA A 1 86 ? 19.828 -12.594 -14.156 1 81.19 86 ALA A O 1
ATOM 618 N N . PRO A 1 87 ? 19.469 -11.867 -16.312 1 80.31 87 PRO A N 1
ATOM 619 C CA . PRO A 1 87 ? 18.156 -12.508 -16.312 1 80.31 87 PRO A CA 1
ATOM 620 C C . PRO A 1 87 ? 18.234 -14 -15.992 1 80.31 87 PRO A C 1
ATOM 622 O O . PRO A 1 87 ? 18.922 -14.75 -16.688 1 80.31 87 PRO A O 1
ATOM 625 N N . SER A 1 88 ? 17.797 -14.336 -14.891 1 81.38 88 SER A N 1
ATOM 626 C CA . SER A 1 88 ? 17.672 -15.695 -14.391 1 81.38 88 SER A CA 1
ATOM 627 C C . SER A 1 88 ? 16.562 -15.797 -13.344 1 81.38 88 SER A C 1
ATOM 629 O O . SER A 1 88 ? 16.172 -14.789 -12.75 1 81.38 88 SER A O 1
ATOM 631 N N . PRO A 1 89 ? 16 -17 -13.211 1 75.56 89 PRO A N 1
ATOM 632 C CA . PRO A 1 89 ? 15 -17.156 -12.156 1 75.56 89 PRO A CA 1
ATOM 633 C C . PRO A 1 89 ? 15.516 -16.703 -10.789 1 75.56 89 PRO A C 1
ATOM 635 O O . PRO A 1 89 ? 14.742 -16.219 -9.961 1 75.56 89 PRO A O 1
ATOM 638 N N . ASP A 1 90 ? 16.766 -16.719 -10.672 1 82.38 90 ASP A N 1
ATOM 639 C CA . ASP A 1 90 ? 17.391 -16.344 -9.414 1 82.38 90 ASP A CA 1
ATOM 640 C C . ASP A 1 90 ? 17.438 -14.828 -9.258 1 82.38 90 ASP A C 1
ATOM 642 O O . ASP A 1 90 ? 17.641 -14.32 -8.156 1 82.38 90 ASP A O 1
ATOM 646 N N . SER A 1 91 ? 17.156 -14.172 -10.312 1 87.44 91 SER A N 1
ATOM 647 C CA . SER A 1 91 ? 17.219 -12.711 -10.258 1 87.44 91 SER A CA 1
ATOM 648 C C . SER A 1 91 ? 16.125 -12.148 -9.359 1 87.44 91 SER A C 1
ATOM 650 O O . SER A 1 91 ? 16.266 -11.055 -8.805 1 87.44 91 SER A O 1
ATOM 652 N N . VAL A 1 92 ? 15.102 -12.867 -9.164 1 88.75 92 VAL A N 1
ATOM 653 C CA . VAL A 1 92 ? 14.016 -12.453 -8.281 1 88.75 92 VAL A CA 1
ATOM 654 C C . VAL A 1 92 ? 14.5 -12.43 -6.832 1 88.75 92 VAL A C 1
ATOM 656 O O . VAL A 1 92 ? 14.281 -11.453 -6.113 1 88.75 92 VAL A O 1
ATOM 659 N N . ALA A 1 93 ? 15.266 -13.469 -6.488 1 91.19 93 ALA A N 1
ATOM 660 C CA . ALA A 1 93 ? 15.812 -13.547 -5.137 1 91.19 93 ALA A CA 1
ATOM 661 C C . ALA A 1 93 ? 16.844 -12.445 -4.898 1 91.19 93 ALA A C 1
ATOM 663 O O . ALA A 1 93 ? 16.891 -11.852 -3.816 1 91.19 93 ALA A O 1
ATOM 664 N N . GLU A 1 94 ? 17.609 -12.172 -5.891 1 91.06 94 GLU A N 1
ATOM 665 C CA . GLU A 1 94 ? 18.641 -11.141 -5.77 1 91.06 94 GLU A CA 1
ATOM 666 C C . GLU A 1 94 ? 18 -9.758 -5.609 1 91.06 94 GLU A C 1
ATOM 668 O O . GLU A 1 94 ? 18.469 -8.953 -4.797 1 91.06 94 GLU A O 1
ATOM 673 N N . THR A 1 95 ? 17.016 -9.492 -6.391 1 89.88 95 THR A N 1
ATOM 674 C CA . THR A 1 95 ? 16.281 -8.234 -6.258 1 89.88 95 THR A CA 1
ATOM 675 C C . THR A 1 95 ? 15.68 -8.102 -4.863 1 89.88 95 THR A C 1
ATOM 677 O O . THR A 1 95 ? 15.75 -7.039 -4.246 1 89.88 95 THR A O 1
ATOM 680 N N . GLY A 1 96 ? 15.141 -9.195 -4.379 1 91.38 96 GLY A N 1
ATOM 681 C CA . GLY A 1 96 ? 14.602 -9.211 -3.029 1 91.38 96 GLY A CA 1
ATOM 682 C C . GLY A 1 96 ? 15.633 -8.875 -1.97 1 91.38 96 GLY A C 1
ATOM 683 O O . GLY A 1 96 ? 15.359 -8.117 -1.042 1 91.38 96 GLY A O 1
ATOM 684 N N . ARG A 1 97 ? 16.828 -9.414 -2.117 1 91.94 97 ARG A N 1
ATOM 685 C CA . ARG A 1 97 ? 17.906 -9.148 -1.171 1 91.94 97 ARG A CA 1
ATOM 686 C C . ARG A 1 97 ? 18.297 -7.672 -1.182 1 91.94 97 ARG A C 1
ATOM 688 O O . ARG A 1 97 ? 18.562 -7.086 -0.131 1 91.94 97 ARG A O 1
ATOM 695 N N . ARG A 1 98 ? 18.281 -7.109 -2.32 1 90.31 98 ARG A N 1
ATOM 696 C CA . ARG A 1 98 ? 18.625 -5.695 -2.443 1 90.31 98 ARG A CA 1
ATOM 697 C C . ARG A 1 98 ? 17.562 -4.824 -1.773 1 90.31 98 ARG A C 1
ATOM 699 O O . ARG A 1 98 ? 17.906 -3.832 -1.12 1 90.31 98 ARG A O 1
ATOM 706 N N . VAL A 1 99 ? 16.344 -5.18 -1.947 1 92.12 99 VAL A N 1
ATOM 707 C CA . VAL A 1 99 ? 15.242 -4.445 -1.347 1 92.12 99 VAL A CA 1
ATOM 708 C C . VAL A 1 99 ? 15.328 -4.527 0.176 1 92.12 99 VAL A C 1
ATOM 710 O O . VAL A 1 99 ? 15.273 -3.504 0.863 1 92.12 99 VAL A O 1
ATOM 713 N N . THR A 1 100 ? 15.5 -5.75 0.703 1 94.19 100 THR A N 1
ATOM 714 C CA . THR A 1 100 ? 15.578 -5.938 2.146 1 94.19 100 THR A CA 1
ATOM 715 C C . THR A 1 100 ? 16.781 -5.215 2.727 1 94.19 100 THR A C 1
ATOM 717 O O . THR A 1 100 ? 16.719 -4.645 3.818 1 94.19 100 THR A O 1
ATOM 720 N N . ALA A 1 101 ? 17.875 -5.188 1.986 1 92.31 101 ALA A N 1
ATOM 721 C CA . ALA A 1 101 ? 19.078 -4.473 2.426 1 92.31 101 ALA A CA 1
ATOM 722 C C . ALA A 1 101 ? 18.797 -2.977 2.559 1 92.31 101 ALA A C 1
ATOM 724 O O . ALA A 1 101 ? 19.234 -2.342 3.523 1 92.31 101 ALA A O 1
ATOM 725 N N . LEU A 1 102 ? 18.094 -2.449 1.623 1 92.12 102 LEU A N 1
ATOM 726 C CA . LEU A 1 102 ? 17.766 -1.026 1.667 1 92.12 102 LEU A CA 1
ATOM 727 C C . LEU A 1 102 ? 16.875 -0.708 2.861 1 92.12 102 LEU A C 1
ATOM 729 O O . LEU A 1 102 ? 17.078 0.299 3.543 1 92.12 102 LEU A O 1
ATOM 733 N N . ILE A 1 103 ? 15.906 -1.541 3.117 1 94.44 103 ILE A N 1
ATOM 734 C CA . ILE A 1 103 ? 14.969 -1.357 4.223 1 94.44 103 ILE A CA 1
ATOM 735 C C . ILE A 1 103 ? 15.734 -1.325 5.543 1 94.44 103 ILE A C 1
ATOM 737 O O . ILE A 1 103 ? 15.43 -0.521 6.426 1 94.44 103 ILE A O 1
ATOM 741 N N . VAL A 1 104 ? 16.781 -2.154 5.645 1 94.38 104 VAL A N 1
ATOM 742 C CA . VAL A 1 104 ? 17.531 -2.305 6.887 1 94.38 104 VAL A CA 1
ATOM 743 C C . VAL A 1 104 ? 18.578 -1.199 6.988 1 94.38 104 VAL A C 1
ATOM 745 O O . VAL A 1 104 ? 18.734 -0.585 8.047 1 94.38 104 VAL A O 1
ATOM 748 N N . GLU A 1 105 ? 19.219 -0.884 5.91 1 93.62 105 GLU A N 1
ATOM 749 C CA . GLU A 1 105 ? 20.391 -0.015 5.934 1 93.62 105 GLU A CA 1
ATOM 750 C C . GLU A 1 105 ? 19.984 1.456 5.914 1 93.62 105 GLU A C 1
ATOM 752 O O . GLU A 1 105 ? 20.719 2.312 6.418 1 93.62 105 GLU A O 1
ATOM 757 N N . GLN A 1 106 ? 18.859 1.708 5.316 1 95.38 106 GLN A N 1
ATOM 758 C CA . GLN A 1 106 ? 18.453 3.098 5.148 1 95.38 106 GLN A CA 1
ATOM 759 C C . GLN A 1 106 ? 16.984 3.291 5.527 1 95.38 106 GLN A C 1
ATOM 761 O O . GLN A 1 106 ? 16.188 3.777 4.723 1 95.38 106 GLN A O 1
ATOM 766 N N . PRO A 1 107 ? 16.656 3.043 6.781 1 95.69 107 PRO A N 1
ATOM 767 C CA . PRO A 1 107 ? 15.242 3.088 7.18 1 95.69 107 PRO A CA 1
ATOM 768 C C . PRO A 1 107 ? 14.641 4.484 7.047 1 95.69 107 PRO A C 1
ATOM 770 O O . PRO A 1 107 ? 13.469 4.621 6.672 1 95.69 107 PRO A O 1
ATOM 773 N N . ASP A 1 108 ? 15.453 5.52 7.281 1 97.12 108 ASP A N 1
ATOM 774 C CA . ASP A 1 108 ? 14.922 6.875 7.184 1 97.12 108 ASP A CA 1
ATOM 775 C C . ASP A 1 108 ? 14.602 7.234 5.734 1 97.12 108 ASP A C 1
ATOM 777 O O . ASP A 1 108 ? 13.578 7.871 5.457 1 97.12 108 ASP A O 1
ATOM 781 N N . VAL A 1 109 ? 15.453 6.812 4.855 1 97.25 109 VAL A N 1
ATOM 782 C CA . VAL A 1 109 ? 15.227 7.051 3.434 1 97.25 109 VAL A CA 1
ATOM 783 C C . VAL A 1 109 ? 13.969 6.312 2.977 1 97.25 109 VAL A C 1
ATOM 785 O O . VAL A 1 109 ? 13.109 6.895 2.309 1 97.25 109 VAL A O 1
ATOM 788 N N . VAL A 1 110 ? 13.812 5.094 3.406 1 97.19 110 VAL A N 1
ATOM 789 C CA . VAL A 1 110 ? 12.695 4.246 3.002 1 97.19 110 VAL A CA 1
ATOM 790 C C . VAL A 1 110 ? 11.391 4.824 3.537 1 97.19 110 VAL A C 1
ATOM 792 O O . VAL A 1 110 ? 10.414 4.965 2.793 1 97.19 110 VAL A O 1
ATOM 795 N N . ASN A 1 111 ? 11.414 5.215 4.801 1 97.06 111 ASN A N 1
ATOM 796 C CA . ASN A 1 111 ? 10.211 5.773 5.406 1 97.06 111 ASN A CA 1
ATOM 797 C C . ASN A 1 111 ? 9.828 7.105 4.766 1 97.06 111 ASN A C 1
ATOM 799 O O . ASN A 1 111 ? 8.648 7.359 4.508 1 97.06 111 ASN A O 1
ATOM 803 N N . TYR A 1 112 ? 10.836 7.934 4.527 1 98.19 112 TYR A N 1
ATOM 804 C CA . TYR A 1 112 ? 10.578 9.227 3.9 1 98.19 112 TYR A CA 1
ATOM 805 C C . TYR A 1 112 ? 10.023 9.047 2.492 1 98.19 112 TYR A C 1
ATOM 807 O O . TYR A 1 112 ? 9.062 9.711 2.107 1 98.19 112 TYR A O 1
ATOM 815 N N . LEU A 1 113 ? 10.617 8.133 1.782 1 97 113 LEU A N 1
ATOM 816 C CA . LEU A 1 113 ? 10.195 7.844 0.415 1 97 113 LEU A CA 1
ATOM 817 C C . LEU A 1 113 ? 8.781 7.293 0.387 1 97 113 LEU A C 1
ATOM 819 O O . LEU A 1 113 ? 7.973 7.684 -0.459 1 97 113 LEU A O 1
ATOM 823 N N . LEU A 1 114 ? 8.477 6.395 1.263 1 97.5 114 LEU A N 1
ATOM 824 C CA . LEU A 1 114 ? 7.145 5.805 1.345 1 97.5 114 LEU A CA 1
ATOM 825 C C . LEU A 1 114 ? 6.09 6.883 1.578 1 97.5 114 LEU A C 1
ATOM 827 O O . LEU A 1 114 ? 5.066 6.91 0.891 1 97.5 114 LEU A O 1
ATOM 831 N N . ASP A 1 115 ? 6.398 7.797 2.465 1 96.81 115 ASP A N 1
ATOM 832 C CA . ASP A 1 115 ? 5.484 8.898 2.748 1 96.81 115 ASP A CA 1
ATOM 833 C C . ASP A 1 115 ? 5.285 9.773 1.514 1 96.81 115 ASP A C 1
ATOM 835 O O . ASP A 1 115 ? 4.16 10.18 1.209 1 96.81 115 ASP A O 1
ATOM 839 N N . ALA A 1 116 ? 6.383 10.039 0.863 1 97.31 116 ALA A N 1
ATOM 840 C CA . ALA A 1 116 ? 6.32 10.891 -0.323 1 97.31 116 ALA A CA 1
ATOM 841 C C . ALA A 1 116 ? 5.469 10.242 -1.414 1 97.31 116 ALA A C 1
ATOM 843 O O . ALA A 1 116 ? 4.695 10.922 -2.094 1 97.31 116 ALA A O 1
ATOM 844 N N . VAL A 1 117 ? 5.559 8.953 -1.562 1 97.81 117 VAL A N 1
ATOM 845 C CA . VAL A 1 117 ? 4.812 8.211 -2.574 1 97.81 117 VAL A CA 1
ATOM 846 C C . VAL A 1 117 ? 3.33 8.195 -2.209 1 97.81 117 VAL A C 1
ATOM 848 O O . VAL A 1 117 ? 2.475 8.484 -3.049 1 97.81 117 VAL A O 1
ATOM 851 N N . VAL A 1 118 ? 3.025 7.969 -0.977 1 97 118 VAL A N 1
ATOM 852 C CA . VAL A 1 118 ? 1.644 7.836 -0.525 1 97 118 VAL A CA 1
ATOM 853 C C . VAL A 1 118 ? 0.958 9.203 -0.55 1 97 118 VAL A C 1
ATOM 855 O O . VAL A 1 118 ? -0.199 9.312 -0.961 1 97 118 VAL A O 1
ATOM 858 N N . ASP A 1 119 ? 1.725 10.234 -0.225 1 94.38 119 ASP A N 1
ATOM 859 C CA . ASP A 1 119 ? 1.167 11.586 -0.151 1 94.38 119 ASP A CA 1
ATOM 860 C C . ASP A 1 119 ? 1.052 12.211 -1.541 1 94.38 119 ASP A C 1
ATOM 862 O O . ASP A 1 119 ? 0.429 13.258 -1.706 1 94.38 119 ASP A O 1
ATOM 866 N N . GLY A 1 120 ? 1.714 11.609 -2.492 1 95 120 GLY A N 1
ATOM 867 C CA . GLY A 1 120 ? 1.675 12.148 -3.844 1 95 120 GLY A CA 1
ATOM 868 C C . GLY A 1 120 ? 2.551 13.375 -4.023 1 95 120 GLY A C 1
ATOM 869 O O . GLY A 1 120 ? 2.248 14.25 -4.84 1 95 120 GLY A O 1
ATOM 870 N N . ARG A 1 121 ? 3.623 13.469 -3.189 1 96.62 121 ARG A N 1
ATOM 871 C CA . ARG A 1 121 ? 4.578 14.555 -3.383 1 96.62 121 ARG A CA 1
ATOM 872 C C . ARG A 1 121 ? 5.387 14.344 -4.66 1 96.62 121 ARG A C 1
ATOM 874 O O . ARG A 1 121 ? 5.562 13.219 -5.113 1 96.62 121 ARG A O 1
ATOM 881 N N . PRO A 1 122 ? 5.875 15.422 -5.203 1 96.56 122 PRO A N 1
ATOM 882 C CA . PRO A 1 122 ? 6.586 15.305 -6.477 1 96.56 122 PRO A CA 1
ATOM 883 C C . PRO A 1 122 ? 7.742 14.312 -6.418 1 96.56 122 PRO A C 1
ATOM 885 O O . PRO A 1 122 ? 7.906 13.492 -7.328 1 96.56 122 PRO A O 1
ATOM 888 N N . VAL A 1 123 ? 8.523 14.32 -5.379 1 97 123 VAL A N 1
ATOM 889 C CA . VAL A 1 123 ? 9.656 13.406 -5.273 1 97 123 VAL A CA 1
ATOM 890 C C . VAL A 1 123 ? 9.148 11.969 -5.223 1 97 123 VAL A C 1
ATOM 892 O O . VAL A 1 123 ? 9.789 11.055 -5.754 1 97 123 VAL A O 1
ATOM 895 N N . GLY A 1 124 ? 8.016 11.719 -4.59 1 97.5 124 GLY A N 1
ATOM 896 C CA . GLY A 1 124 ? 7.395 10.406 -4.562 1 97.5 124 GLY A CA 1
ATOM 897 C C . GLY A 1 124 ? 6.992 9.906 -5.934 1 97.5 124 GLY A C 1
ATOM 898 O O . GLY A 1 124 ? 7.141 8.719 -6.238 1 97.5 124 GLY A O 1
ATOM 899 N N . THR A 1 125 ? 6.512 10.836 -6.762 1 97.81 125 THR A N 1
ATOM 900 C CA . THR A 1 125 ? 6.133 10.5 -8.133 1 97.81 125 THR A CA 1
ATOM 901 C C . THR A 1 125 ? 7.355 10.086 -8.945 1 97.81 125 THR A C 1
ATOM 903 O O . THR A 1 125 ? 7.332 9.07 -9.641 1 97.81 125 THR A O 1
ATOM 906 N N . VAL A 1 126 ? 8.359 10.82 -8.789 1 97.31 126 VAL A N 1
ATOM 907 C CA . VAL A 1 126 ? 9.602 10.531 -9.516 1 97.31 126 VAL A CA 1
ATOM 908 C C . VAL A 1 126 ? 10.148 9.172 -9.086 1 97.31 126 VAL A C 1
ATOM 910 O O . VAL A 1 126 ? 10.547 8.367 -9.922 1 97.31 126 VAL A O 1
ATOM 913 N N . ILE A 1 127 ? 10.125 8.961 -7.863 1 96.44 127 ILE A N 1
ATOM 914 C CA . ILE A 1 127 ? 10.703 7.734 -7.324 1 96.44 127 ILE A CA 1
ATOM 915 C C . ILE A 1 127 ? 9.844 6.539 -7.734 1 96.44 127 ILE A C 1
ATOM 917 O O . ILE A 1 127 ? 10.367 5.516 -8.18 1 96.44 127 ILE A O 1
ATOM 921 N N . PHE A 1 128 ? 8.555 6.617 -7.609 1 98.19 128 PHE A N 1
ATOM 922 C CA . PHE A 1 128 ? 7.68 5.535 -8.039 1 98.19 128 PHE A CA 1
ATOM 923 C C . PHE A 1 128 ? 7.918 5.195 -9.508 1 98.19 128 PHE A C 1
ATOM 925 O O . PHE A 1 128 ? 8.039 4.023 -9.867 1 98.19 128 PHE A O 1
ATOM 932 N N . ASP A 1 129 ? 7.996 6.254 -10.32 1 97.31 129 ASP A N 1
ATOM 933 C CA . ASP A 1 129 ? 8.195 6.043 -11.75 1 97.31 129 ASP A CA 1
ATOM 934 C C . ASP A 1 129 ? 9.531 5.352 -12.023 1 97.31 129 ASP A C 1
ATOM 936 O O . ASP A 1 129 ? 9.609 4.457 -12.859 1 97.31 129 ASP A O 1
ATOM 940 N N . ALA A 1 130 ? 10.547 5.762 -11.305 1 95.12 130 ALA A N 1
ATOM 941 C CA . ALA A 1 130 ? 11.859 5.152 -11.469 1 95.12 130 ALA A CA 1
ATOM 942 C C . ALA A 1 130 ? 11.836 3.676 -11.078 1 95.12 130 ALA A C 1
ATOM 944 O O . ALA A 1 130 ? 12.406 2.832 -11.781 1 95.12 130 ALA A O 1
ATOM 945 N N . LEU A 1 131 ? 11.211 3.33 -10 1 95.5 131 LEU A N 1
ATOM 946 C CA . LEU A 1 131 ? 11.109 1.948 -9.547 1 95.5 131 LEU A CA 1
ATOM 947 C C . LEU A 1 131 ? 10.273 1.119 -10.516 1 95.5 131 LEU A C 1
ATOM 949 O O . LEU A 1 131 ? 10.633 -0.016 -10.836 1 95.5 131 LEU A O 1
ATOM 953 N N . ALA A 1 132 ? 9.18 1.7 -10.969 1 96.94 132 ALA A N 1
ATOM 954 C CA . ALA A 1 132 ? 8.32 1.018 -11.93 1 96.94 132 ALA A CA 1
ATOM 955 C C . ALA A 1 132 ? 9.055 0.754 -13.242 1 96.94 132 ALA A C 1
ATOM 957 O O . ALA A 1 132 ? 8.914 -0.318 -13.836 1 96.94 132 ALA A O 1
ATOM 958 N N . ASP A 1 133 ? 9.828 1.751 -13.68 1 95.88 133 ASP A N 1
ATOM 959 C CA . ASP A 1 133 ? 10.609 1.592 -14.906 1 95.88 133 ASP A CA 1
ATOM 960 C C . ASP A 1 133 ? 11.656 0.491 -14.758 1 95.88 133 ASP A C 1
ATOM 962 O O . ASP A 1 133 ? 11.875 -0.293 -15.68 1 95.88 133 ASP A O 1
ATOM 966 N N . LEU A 1 134 ? 12.289 0.51 -13.602 1 93.31 134 LEU A N 1
ATOM 967 C CA . LEU A 1 134 ? 13.25 -0.553 -13.328 1 93.31 134 LEU A CA 1
ATOM 968 C C . LEU A 1 134 ? 12.578 -1.921 -13.391 1 93.31 134 LEU A C 1
ATOM 970 O O . LEU A 1 134 ? 13.117 -2.854 -13.992 1 93.31 134 LEU A O 1
ATOM 974 N N . GLY A 1 135 ? 11.406 -2.096 -12.766 1 94.25 135 GLY A N 1
ATOM 975 C CA . GLY A 1 135 ? 10.656 -3.34 -12.828 1 94.25 135 GLY A CA 1
ATOM 976 C C . GLY A 1 135 ? 10.258 -3.729 -14.242 1 94.25 135 GLY A C 1
ATOM 977 O O . GLY A 1 135 ? 10.367 -4.895 -14.625 1 94.25 135 GLY A O 1
ATOM 978 N N . ALA A 1 136 ? 9.82 -2.725 -15.023 1 95.94 136 ALA A N 1
ATOM 979 C CA . ALA A 1 136 ? 9.43 -2.973 -16.406 1 95.94 136 ALA A CA 1
ATOM 980 C C . ALA A 1 136 ? 10.602 -3.504 -17.219 1 95.94 136 ALA A C 1
ATOM 982 O O . ALA A 1 136 ? 10.438 -4.43 -18.031 1 95.94 136 ALA A O 1
ATOM 983 N N . GLY A 1 137 ? 11.727 -2.881 -17.031 1 93.81 137 GLY A N 1
ATOM 984 C CA . GLY A 1 137 ? 12.914 -3.361 -17.719 1 93.81 137 GLY A CA 1
ATOM 985 C C . GLY A 1 137 ? 13.289 -4.785 -17.344 1 93.81 137 GLY A C 1
ATOM 986 O O . GLY A 1 137 ? 13.602 -5.598 -18.219 1 93.81 137 GLY A O 1
ATOM 987 N N . ARG A 1 138 ? 13.219 -5.098 -16.125 1 92.88 138 ARG A N 1
ATOM 988 C CA . ARG A 1 138 ? 13.594 -6.418 -15.625 1 92.88 138 ARG A CA 1
ATOM 989 C C . ARG A 1 138 ? 12.641 -7.488 -16.156 1 92.88 138 ARG A C 1
ATOM 991 O O . ARG A 1 138 ? 13.086 -8.531 -16.641 1 92.88 138 ARG A O 1
ATOM 998 N N . TRP A 1 139 ? 11.375 -7.336 -16.047 1 94.75 139 TRP A N 1
ATOM 999 C CA . TRP A 1 139 ? 10.406 -8.344 -16.469 1 94.75 139 TRP A CA 1
ATOM 1000 C C . TRP A 1 139 ? 10.344 -8.438 -17.984 1 94.75 139 TRP A C 1
ATOM 1002 O O . TRP A 1 139 ? 10.047 -9.508 -18.531 1 94.75 139 TRP A O 1
ATOM 1012 N N . GLY A 1 140 ? 10.594 -7.281 -18.656 1 94.94 140 GLY A N 1
ATOM 1013 C CA . GLY A 1 140 ? 10.789 -7.352 -20.094 1 94.94 140 GLY A CA 1
ATOM 1014 C C . GLY A 1 140 ? 11.945 -8.25 -20.5 1 94.94 140 GLY A C 1
ATOM 1015 O O . GLY A 1 140 ? 11.812 -9.062 -21.406 1 94.94 140 GLY A O 1
ATOM 1016 N N . ASP A 1 141 ? 13.055 -8.086 -19.812 1 93.44 141 ASP A N 1
ATOM 1017 C CA . ASP A 1 141 ? 14.234 -8.914 -20.062 1 93.44 141 ASP A CA 1
ATOM 1018 C C . ASP A 1 141 ? 13.93 -10.391 -19.812 1 93.44 141 ASP A C 1
ATOM 1020 O O . ASP A 1 141 ? 14.305 -11.25 -20.609 1 93.44 141 ASP A O 1
ATOM 1024 N N . LEU A 1 142 ? 13.32 -10.664 -18.688 1 94.44 142 LEU A N 1
ATOM 1025 C CA . LEU A 1 142 ? 12.945 -12.039 -18.359 1 94.44 142 LEU A CA 1
ATOM 1026 C C . LEU A 1 142 ? 12.047 -12.625 -19.438 1 94.44 142 LEU A C 1
ATOM 1028 O O . LEU A 1 142 ? 12.227 -13.773 -19.859 1 94.44 142 LEU A O 1
ATOM 1032 N N . SER A 1 143 ? 11.078 -11.836 -19.875 1 95.38 143 SER A N 1
ATOM 1033 C CA . SER A 1 143 ? 10.172 -12.273 -20.938 1 95.38 143 SER A CA 1
ATOM 1034 C C . SER A 1 143 ? 10.938 -12.539 -22.234 1 95.38 143 SER A C 1
ATOM 1036 O O . SER A 1 143 ? 10.719 -13.562 -22.875 1 95.38 143 SER A O 1
ATOM 1038 N N . ASP A 1 144 ? 11.844 -11.641 -22.609 1 94.62 144 ASP A N 1
ATOM 1039 C CA . ASP A 1 144 ? 12.625 -11.766 -23.828 1 94.62 144 ASP A CA 1
ATOM 1040 C C . ASP A 1 144 ? 13.469 -13.039 -23.812 1 94.62 144 ASP A C 1
ATOM 1042 O O . ASP A 1 144 ? 13.766 -13.609 -24.859 1 94.62 144 ASP A O 1
ATOM 1046 N N . HIS A 1 145 ? 13.812 -13.492 -22.656 1 93.62 145 HIS A N 1
ATOM 1047 C CA . HIS A 1 145 ? 14.641 -14.688 -22.516 1 93.62 145 HIS A CA 1
ATOM 1048 C C . HIS A 1 145 ? 13.781 -15.93 -22.297 1 93.62 145 HIS A C 1
ATOM 1050 O O . HIS A 1 145 ? 14.305 -17 -21.953 1 93.62 145 HIS A O 1
ATOM 1056 N N . GLY A 1 146 ? 12.508 -15.773 -22.344 1 93.81 146 GLY A N 1
ATOM 1057 C CA . GLY A 1 146 ? 11.602 -16.906 -22.266 1 93.81 146 GLY A CA 1
ATOM 1058 C C . GLY A 1 146 ? 11.461 -17.453 -20.844 1 93.81 146 GLY A C 1
ATOM 1059 O O . GLY A 1 146 ? 11.148 -18.625 -20.656 1 93.81 146 GLY A O 1
ATOM 1060 N N . LEU A 1 147 ? 11.656 -16.594 -19.859 1 94 147 LEU A N 1
ATOM 1061 C CA . LEU A 1 147 ? 11.703 -17.062 -18.484 1 94 147 LEU A CA 1
ATOM 1062 C C . LEU A 1 147 ? 10.383 -16.781 -17.766 1 94 147 LEU A C 1
ATOM 1064 O O . LEU A 1 147 ? 10.18 -17.219 -16.625 1 94 147 LEU A O 1
ATOM 1068 N N . THR A 1 148 ? 9.492 -16.078 -18.406 1 95.25 148 THR A N 1
ATOM 1069 C CA . THR A 1 148 ? 8.203 -15.781 -17.797 1 95.25 148 THR A CA 1
ATOM 1070 C C . THR A 1 148 ? 7.125 -16.734 -18.297 1 95.25 148 THR A C 1
ATOM 1072 O O . THR A 1 148 ? 7.293 -17.375 -19.344 1 95.25 148 THR A O 1
ATOM 1075 N N . ARG A 1 149 ? 6.059 -16.906 -17.469 1 92.25 149 ARG A N 1
ATOM 1076 C CA . ARG A 1 149 ? 4.902 -17.672 -17.922 1 92.25 149 ARG A CA 1
ATOM 1077 C C . ARG A 1 149 ? 4.355 -17.109 -19.234 1 92.25 149 ARG A C 1
ATOM 1079 O O . ARG A 1 149 ? 4.453 -15.914 -19.484 1 92.25 149 ARG A O 1
ATOM 1086 N N . PRO A 1 150 ? 3.729 -18.094 -19.984 1 89.19 150 PRO A N 1
ATOM 1087 C CA . PRO A 1 150 ? 3.111 -17.594 -21.219 1 89.19 150 PRO A CA 1
ATOM 1088 C C . PRO A 1 150 ? 1.955 -16.625 -20.953 1 89.19 150 PRO A C 1
ATOM 1090 O O . PRO A 1 150 ? 1.262 -16.766 -19.938 1 89.19 150 PRO A O 1
ATOM 1093 N N . ASP A 1 151 ? 1.681 -15.617 -21.672 1 89.12 151 ASP A N 1
ATOM 1094 C CA . ASP A 1 151 ? 0.556 -14.688 -21.641 1 89.12 151 ASP A CA 1
ATOM 1095 C C . ASP A 1 151 ? 0.637 -13.75 -20.438 1 89.12 151 ASP A C 1
ATOM 1097 O O . ASP A 1 151 ? -0.382 -13.234 -19.984 1 89.12 151 ASP A O 1
ATOM 1101 N N . LEU A 1 152 ? 1.803 -13.703 -19.891 1 95.5 152 LEU A N 1
ATOM 1102 C CA . LEU A 1 152 ? 2.012 -12.805 -18.766 1 95.5 152 LEU A CA 1
ATOM 1103 C C . LEU A 1 152 ? 1.716 -11.359 -19.141 1 95.5 152 LEU A C 1
ATOM 1105 O O . LEU A 1 152 ? 2.188 -10.883 -20.172 1 95.5 152 LEU A O 1
ATOM 1109 N N . ASP A 1 153 ? 0.819 -10.688 -18.406 1 97.38 153 ASP A N 1
ATOM 1110 C CA . ASP A 1 153 ? 0.672 -9.242 -18.531 1 97.38 153 ASP A CA 1
ATOM 1111 C C . ASP A 1 153 ? 1.913 -8.516 -18.016 1 97.38 153 ASP A C 1
ATOM 1113 O O . ASP A 1 153 ? 2.102 -8.383 -16.812 1 97.38 153 ASP A O 1
ATOM 1117 N N . LEU A 1 154 ? 2.746 -8.023 -18.938 1 97.31 154 LEU A N 1
ATOM 1118 C CA . LEU A 1 154 ? 4.059 -7.52 -18.562 1 97.31 154 LEU A CA 1
ATOM 1119 C C . LEU A 1 154 ? 3.936 -6.25 -17.719 1 97.31 154 LEU A C 1
ATOM 1121 O O . LEU A 1 154 ? 4.773 -5.988 -16.859 1 97.31 154 LEU A O 1
ATOM 1125 N N . LEU A 1 155 ? 2.916 -5.426 -17.953 1 98.06 155 LEU A N 1
ATOM 1126 C CA . LEU A 1 155 ? 2.723 -4.234 -17.141 1 98.06 155 LEU A CA 1
ATOM 1127 C C . LEU A 1 155 ? 2.49 -4.609 -15.68 1 98.06 155 LEU A C 1
ATOM 1129 O O . LEU A 1 155 ? 3.184 -4.117 -14.789 1 98.06 155 LEU A O 1
ATOM 1133 N N . TRP A 1 156 ? 1.586 -5.523 -15.469 1 98.38 156 TRP A N 1
ATOM 1134 C CA . TRP A 1 156 ? 1.258 -5.902 -14.102 1 98.38 156 TRP A CA 1
ATOM 1135 C C . TRP A 1 156 ? 2.344 -6.797 -13.508 1 98.38 156 TRP A C 1
ATOM 1137 O O . TRP A 1 156 ? 2.582 -6.773 -12.305 1 98.38 156 TRP A O 1
ATOM 1147 N N . ALA A 1 157 ? 3.053 -7.57 -14.383 1 97.75 157 ALA A N 1
ATOM 1148 C CA . ALA A 1 157 ? 4.184 -8.359 -13.898 1 97.75 157 ALA A CA 1
ATOM 1149 C C . ALA A 1 157 ? 5.246 -7.461 -13.273 1 97.75 157 ALA A C 1
ATOM 1151 O O . ALA A 1 157 ? 5.898 -7.848 -12.297 1 97.75 157 ALA A O 1
ATOM 1152 N N . ALA A 1 158 ? 5.402 -6.301 -13.844 1 97.25 158 ALA A N 1
ATOM 1153 C CA . ALA A 1 158 ? 6.367 -5.336 -13.328 1 97.25 158 ALA A CA 1
ATOM 1154 C C . ALA A 1 158 ? 5.828 -4.641 -12.078 1 97.25 158 ALA A C 1
ATOM 1156 O O . ALA A 1 158 ? 6.586 -4.336 -11.156 1 97.25 158 ALA A O 1
ATOM 1157 N N . LEU A 1 159 ? 4.551 -4.387 -11.977 1 98.44 159 LEU A N 1
ATOM 1158 C CA . LEU A 1 159 ? 3.955 -3.594 -10.906 1 98.44 159 LEU A CA 1
ATOM 1159 C C . LEU A 1 159 ? 3.723 -4.445 -9.656 1 98.44 159 LEU A C 1
ATOM 1161 O O . LEU A 1 159 ? 3.809 -3.945 -8.539 1 98.44 159 LEU A O 1
ATOM 1165 N N . HIS A 1 160 ? 3.445 -5.754 -9.82 1 98.56 160 HIS A N 1
ATOM 1166 C CA . HIS A 1 160 ? 3.082 -6.602 -8.695 1 98.56 160 HIS A CA 1
ATOM 1167 C C . HIS A 1 160 ? 4.191 -6.633 -7.648 1 98.56 160 HIS A C 1
ATOM 1169 O O . HIS A 1 160 ? 3.936 -6.406 -6.461 1 98.56 160 HIS A O 1
ATOM 1175 N N . PRO A 1 161 ? 5.52 -6.844 -8.062 1 97.81 161 PRO A N 1
ATOM 1176 C CA . PRO A 1 161 ? 6.562 -6.82 -7.035 1 97.81 161 PRO A CA 1
ATOM 1177 C C . PRO A 1 161 ? 6.648 -5.473 -6.316 1 97.81 161 PRO A C 1
ATOM 1179 O O . PRO A 1 161 ? 6.855 -5.434 -5.102 1 97.81 161 PRO A O 1
ATOM 1182 N N . LEU A 1 162 ? 6.508 -4.426 -7.074 1 97.56 162 LEU A N 1
ATOM 1183 C CA . LEU A 1 162 ? 6.547 -3.082 -6.508 1 97.56 162 LEU A CA 1
ATOM 1184 C C . LEU A 1 162 ? 5.398 -2.871 -5.523 1 97.56 162 LEU A C 1
ATOM 1186 O O . LEU A 1 162 ? 5.605 -2.348 -4.426 1 97.56 162 LEU A O 1
ATOM 1190 N N . ILE A 1 163 ? 4.176 -3.309 -5.871 1 98.69 163 ILE A N 1
ATOM 1191 C CA . ILE A 1 163 ? 2.992 -3.207 -5.027 1 98.69 163 ILE A CA 1
ATOM 1192 C C . ILE A 1 163 ? 3.18 -4.055 -3.77 1 98.69 163 ILE A C 1
ATOM 1194 O O . ILE A 1 163 ? 2.826 -3.629 -2.668 1 98.69 163 ILE A O 1
ATOM 1198 N N . LEU A 1 164 ? 3.732 -5.211 -3.891 1 98.62 164 LEU A N 1
ATOM 1199 C CA . LEU A 1 164 ? 3.971 -6.086 -2.748 1 98.62 164 LEU A CA 1
ATOM 1200 C C . LEU A 1 164 ? 4.941 -5.438 -1.765 1 98.62 164 LEU A C 1
ATOM 1202 O O . LEU A 1 164 ? 4.715 -5.465 -0.553 1 98.62 164 LEU A O 1
ATOM 1206 N N . VAL A 1 165 ? 5.992 -4.824 -2.287 1 97.94 165 VAL A N 1
ATOM 1207 C CA . VAL A 1 165 ? 7 -4.211 -1.429 1 97.94 165 VAL A CA 1
ATOM 1208 C C . VAL A 1 165 ? 6.426 -2.963 -0.764 1 97.94 165 VAL A C 1
ATOM 1210 O O . VAL A 1 165 ? 6.379 -2.873 0.465 1 97.94 165 VAL A O 1
ATOM 1213 N N . LEU A 1 166 ? 5.941 -2.016 -1.57 1 98.38 166 LEU A N 1
ATOM 1214 C CA . LEU A 1 166 ? 5.457 -0.753 -1.023 1 98.38 166 LEU A CA 1
ATOM 1215 C C . LEU A 1 166 ? 4.199 -0.97 -0.188 1 98.38 166 LEU A C 1
ATOM 1217 O O . LEU A 1 166 ? 4.023 -0.332 0.853 1 98.38 166 LEU A O 1
ATOM 1221 N N . GLY A 1 167 ? 3.258 -1.864 -0.694 1 98.75 167 GLY A N 1
ATOM 1222 C CA . GLY A 1 167 ? 2.07 -2.186 0.081 1 98.75 167 GLY A CA 1
ATOM 1223 C C . GLY A 1 167 ? 2.389 -2.771 1.444 1 98.75 167 GLY A C 1
ATOM 1224 O O . GLY A 1 167 ? 1.755 -2.418 2.441 1 98.75 167 GLY A O 1
ATOM 1225 N N . THR A 1 168 ? 3.375 -3.686 1.504 1 98.69 168 THR A N 1
ATOM 1226 C CA . THR A 1 168 ? 3.797 -4.262 2.775 1 98.69 168 THR A CA 1
ATOM 1227 C C . THR A 1 168 ? 4.32 -3.178 3.713 1 98.69 168 THR A C 1
ATOM 1229 O O . THR A 1 168 ? 3.965 -3.145 4.891 1 98.69 168 THR A O 1
ATOM 1232 N N . LEU A 1 169 ? 5.098 -2.287 3.172 1 98.12 169 LEU A N 1
ATOM 1233 C CA . LEU A 1 169 ? 5.691 -1.244 4 1 98.12 169 LEU A CA 1
ATOM 1234 C C . LEU A 1 169 ? 4.621 -0.274 4.496 1 98.12 169 LEU A C 1
ATOM 1236 O O . LEU A 1 169 ? 4.664 0.168 5.648 1 98.12 169 LEU A O 1
ATOM 1240 N N . VAL A 1 170 ? 3.672 0.042 3.682 1 98.19 170 VAL A N 1
ATOM 1241 C CA . VAL A 1 170 ? 2.566 0.912 4.07 1 98.19 170 VAL A CA 1
ATOM 1242 C C . VAL A 1 170 ? 1.748 0.248 5.176 1 98.19 170 VAL A C 1
ATOM 1244 O O . VAL A 1 170 ? 1.35 0.904 6.141 1 98.19 170 VAL A O 1
ATOM 1247 N N . LEU A 1 171 ? 1.521 -1.008 5.066 1 98.5 171 LEU A N 1
ATOM 1248 C CA . LEU A 1 171 ? 0.63 -1.727 5.969 1 98.5 171 LEU A CA 1
ATOM 1249 C C . LEU A 1 171 ? 1.405 -2.318 7.141 1 98.5 171 LEU A C 1
ATOM 1251 O O . LEU A 1 171 ? 0.838 -3.035 7.969 1 98.5 171 LEU A O 1
ATOM 1255 N N . ARG A 1 172 ? 2.666 -2.01 7.262 1 97.94 172 ARG A N 1
ATOM 1256 C CA . ARG A 1 172 ? 3.578 -2.598 8.234 1 97.94 172 ARG A CA 1
ATOM 1257 C C . ARG A 1 172 ? 3.023 -2.471 9.656 1 97.94 172 ARG A C 1
ATOM 1259 O O . ARG A 1 172 ? 3.078 -3.422 10.438 1 97.94 172 ARG A O 1
ATOM 1266 N N . PRO A 1 173 ? 2.43 -1.338 10.078 1 97.31 173 PRO A N 1
ATOM 1267 C CA . PRO A 1 173 ? 1.916 -1.253 11.445 1 97.31 173 PRO A CA 1
ATOM 1268 C C . PRO A 1 173 ? 0.845 -2.301 11.742 1 97.31 173 PRO A C 1
ATOM 1270 O O . PRO A 1 173 ? 0.73 -2.77 12.875 1 97.31 173 PRO A O 1
ATOM 1273 N N . HIS A 1 174 ? 0.056 -2.633 10.734 1 98.38 174 HIS A N 1
ATOM 1274 C CA . HIS A 1 174 ? -0.978 -3.648 10.898 1 98.38 174 HIS A CA 1
ATOM 1275 C C . HIS A 1 174 ? -0.386 -5.055 10.828 1 98.38 174 HIS A C 1
ATOM 1277 O O . HIS A 1 174 ? -0.762 -5.93 11.617 1 98.38 174 HIS A O 1
ATOM 1283 N N . ILE A 1 175 ? 0.568 -5.238 9.891 1 98.44 175 ILE A N 1
ATOM 1284 C CA . ILE A 1 175 ? 1.215 -6.531 9.688 1 98.44 175 ILE A CA 1
ATOM 1285 C C . ILE A 1 175 ? 1.996 -6.918 10.945 1 98.44 175 ILE A C 1
ATOM 1287 O O . ILE A 1 175 ? 1.984 -8.078 11.359 1 98.44 175 ILE A O 1
ATOM 1291 N N . ASP A 1 176 ? 2.605 -5.945 11.602 1 98.19 176 ASP A N 1
ATOM 1292 C CA . ASP A 1 176 ? 3.4 -6.172 12.805 1 98.19 176 ASP A CA 1
ATOM 1293 C C . ASP A 1 176 ? 2.561 -6.809 13.906 1 98.19 176 ASP A C 1
ATOM 1295 O O . ASP A 1 176 ? 3.061 -7.629 14.68 1 98.19 176 ASP A O 1
ATOM 1299 N N . ARG A 1 177 ? 1.351 -6.488 13.969 1 97.12 177 ARG A N 1
ATOM 1300 C CA . ARG A 1 177 ? 0.471 -7 15.016 1 97.12 177 ARG A CA 1
ATOM 1301 C C . ARG A 1 177 ? 0.159 -8.477 14.797 1 97.12 177 ARG A C 1
ATOM 1303 O O . ARG A 1 177 ? -0.362 -9.148 15.688 1 97.12 177 ARG A O 1
ATOM 1310 N N . ARG A 1 178 ? 0.474 -9 13.625 1 97.12 178 ARG A N 1
ATOM 1311 C CA . ARG A 1 178 ? 0.136 -10.375 13.289 1 97.12 178 ARG A CA 1
ATOM 1312 C C . ARG A 1 178 ? 1.38 -11.258 13.281 1 97.12 178 ARG A C 1
ATOM 1314 O O . ARG A 1 178 ? 1.276 -12.484 13.203 1 97.12 178 ARG A O 1
ATOM 1321 N N . LEU A 1 179 ? 2.545 -10.609 13.32 1 97.81 179 LEU A N 1
ATOM 1322 C CA . LEU A 1 179 ? 3.807 -11.344 13.273 1 97.81 179 LEU A CA 1
ATOM 1323 C C . LEU A 1 179 ? 4.27 -11.711 14.68 1 97.81 179 LEU A C 1
ATOM 1325 O O . LEU A 1 179 ? 3.98 -10.992 15.641 1 97.81 179 LEU A O 1
ATOM 1329 N N . PRO A 1 180 ? 4.969 -12.828 14.828 1 96.38 180 PRO A N 1
ATOM 1330 C CA . PRO A 1 180 ? 5.488 -13.227 16.141 1 96.38 180 PRO A CA 1
ATOM 1331 C C . PRO A 1 180 ? 6.59 -12.297 16.641 1 96.38 180 PRO A C 1
ATOM 1333 O O . PRO A 1 180 ? 6.895 -12.273 17.828 1 96.38 180 PRO A O 1
ATOM 1336 N N . GLU A 1 181 ? 7.309 -11.586 15.758 1 97.19 181 GLU A N 1
ATOM 1337 C CA . GLU A 1 181 ? 8.328 -10.57 15.992 1 97.19 181 GLU A CA 1
ATOM 1338 C C . GLU A 1 181 ? 8.156 -9.383 15.047 1 97.19 181 GLU A C 1
ATOM 1340 O O . GLU A 1 181 ? 7.48 -9.492 14.023 1 97.19 181 GLU A O 1
ATOM 1345 N N . PRO A 1 182 ? 8.742 -8.25 15.469 1 96.75 182 PRO A N 1
ATOM 1346 C CA . PRO A 1 182 ? 8.609 -7.094 14.578 1 96.75 182 PRO A CA 1
ATOM 1347 C C . PRO A 1 182 ? 9.094 -7.383 13.156 1 96.75 182 PRO A C 1
ATOM 1349 O O . PRO A 1 182 ? 10.094 -8.086 12.977 1 96.75 182 PRO A O 1
ATOM 1352 N N . PHE A 1 183 ? 8.422 -6.832 12.227 1 97.5 183 PHE A N 1
ATOM 1353 C CA . PHE A 1 183 ? 8.695 -7.027 10.812 1 97.5 183 PHE A CA 1
ATOM 1354 C C . PHE A 1 183 ? 10.156 -6.738 10.5 1 97.5 183 PHE A C 1
ATOM 1356 O O . PHE A 1 183 ? 10.766 -7.406 9.656 1 97.5 183 PHE A O 1
ATOM 1363 N N . GLY A 1 184 ? 10.766 -5.773 11.188 1 95.31 184 GLY A N 1
ATOM 1364 C CA . GLY A 1 184 ? 12.086 -5.254 10.875 1 95.31 184 GLY A CA 1
ATOM 1365 C C . GLY A 1 184 ? 13.203 -6.176 11.312 1 95.31 184 GLY A C 1
ATOM 1366 O O . GLY A 1 184 ? 14.375 -5.938 10.992 1 95.31 184 GLY A O 1
ATOM 1367 N N . THR A 1 185 ? 12.891 -7.277 12.031 1 96.62 185 THR A N 1
ATOM 1368 C CA . THR A 1 185 ? 13.93 -8.227 12.406 1 96.62 185 THR A CA 1
ATOM 1369 C C . THR A 1 185 ? 14.438 -8.992 11.188 1 96.62 185 THR A C 1
ATOM 1371 O O . THR A 1 185 ? 13.688 -9.211 10.234 1 96.62 185 THR A O 1
ATOM 1374 N N . PRO A 1 186 ? 15.742 -9.367 11.219 1 95.38 186 PRO A N 1
ATOM 1375 C CA . PRO A 1 186 ? 16.281 -10.117 10.086 1 95.38 186 PRO A CA 1
ATOM 1376 C C . PRO A 1 186 ? 15.469 -11.367 9.758 1 95.38 186 PRO A C 1
ATOM 1378 O O . PRO A 1 186 ? 15.258 -11.672 8.586 1 95.38 186 PRO A O 1
ATOM 1381 N N . ALA A 1 187 ? 14.984 -12.016 10.766 1 96.88 187 ALA A N 1
ATOM 1382 C CA . ALA A 1 187 ? 14.234 -13.25 10.562 1 96.88 187 ALA A CA 1
ATOM 1383 C C . ALA A 1 187 ? 12.922 -12.977 9.828 1 96.88 187 ALA 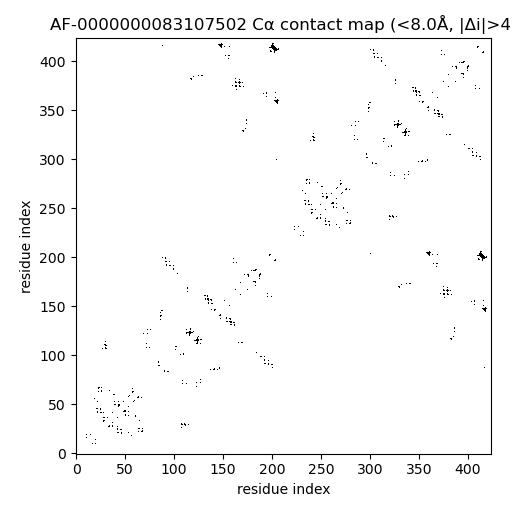A C 1
ATOM 1385 O O . ALA A 1 187 ? 12.57 -13.688 8.883 1 96.88 187 ALA A O 1
ATOM 1386 N N . GLN A 1 188 ? 12.164 -11.977 10.234 1 97.75 188 GLN A N 1
ATOM 1387 C CA . GLN A 1 188 ? 10.859 -11.688 9.633 1 97.75 188 GLN A CA 1
ATOM 1388 C C . GLN A 1 188 ? 11.023 -11.094 8.234 1 97.75 188 GLN A C 1
ATOM 1390 O O . GLN A 1 188 ? 10.195 -11.336 7.355 1 97.75 188 GLN A O 1
ATOM 1395 N N . LEU A 1 189 ? 12.094 -10.297 8.062 1 97.38 189 LEU A N 1
ATOM 1396 C CA . LEU A 1 189 ? 12.375 -9.766 6.734 1 97.38 189 LEU A CA 1
ATOM 1397 C C . LEU A 1 189 ? 12.703 -10.891 5.758 1 97.38 189 LEU A C 1
ATOM 1399 O O . LEU A 1 189 ? 12.242 -10.875 4.613 1 97.38 189 LEU A O 1
ATOM 1403 N N . LYS A 1 190 ? 13.5 -11.805 6.215 1 97.06 190 LYS A N 1
ATOM 1404 C CA . LYS A 1 190 ? 13.836 -12.953 5.379 1 97.06 190 LYS A CA 1
ATOM 1405 C C . LYS A 1 190 ? 12.594 -13.781 5.062 1 97.06 190 LYS A C 1
ATOM 1407 O O . LYS A 1 190 ? 12.414 -14.234 3.928 1 97.06 190 LYS A O 1
ATOM 1412 N N . ARG A 1 191 ? 11.789 -14 6.086 1 97.75 191 ARG A N 1
ATOM 1413 C CA . ARG A 1 191 ? 10.547 -14.742 5.914 1 97.75 191 ARG A CA 1
ATOM 1414 C C . ARG A 1 191 ? 9.648 -14.07 4.875 1 97.75 191 ARG A C 1
ATOM 1416 O O . ARG A 1 191 ? 9.102 -14.742 3.996 1 97.75 191 ARG A O 1
ATOM 1423 N N . TRP A 1 192 ? 9.523 -12.781 4.984 1 98.12 192 TRP A N 1
ATOM 1424 C CA . TRP A 1 192 ? 8.75 -11.992 4.031 1 98.12 192 TRP A CA 1
ATOM 1425 C C . TRP A 1 192 ? 9.344 -12.086 2.631 1 98.12 192 TRP A C 1
ATOM 1427 O O . TRP A 1 192 ? 8.633 -12.359 1.663 1 98.12 192 TRP A O 1
ATOM 1437 N N . GLN A 1 193 ? 10.656 -11.852 2.531 1 97.38 193 GLN A N 1
ATOM 1438 C CA . GLN A 1 193 ? 11.344 -11.93 1.249 1 97.38 193 GLN A CA 1
ATOM 1439 C C . GLN A 1 193 ? 11.133 -13.289 0.588 1 97.38 193 GLN A C 1
ATOM 1441 O O . GLN A 1 193 ? 10.82 -13.359 -0.601 1 97.38 193 GLN A O 1
ATOM 1446 N N . ASP A 1 194 ? 11.32 -14.375 1.332 1 96.88 194 ASP A N 1
ATOM 1447 C CA . ASP A 1 194 ? 11.133 -15.727 0.818 1 96.88 194 ASP A CA 1
ATOM 1448 C C . ASP A 1 194 ? 9.711 -15.938 0.314 1 96.88 194 ASP A C 1
ATOM 1450 O O . ASP A 1 194 ? 9.5 -16.578 -0.719 1 96.88 194 ASP A O 1
ATOM 1454 N N . SER A 1 195 ? 8.781 -15.391 1.067 1 97.69 195 SER A N 1
ATOM 1455 C CA . SER A 1 195 ? 7.379 -15.555 0.689 1 97.69 195 SER A CA 1
ATOM 1456 C C . SER A 1 195 ? 7.062 -14.805 -0.601 1 97.69 195 SER A C 1
ATOM 1458 O O . SER A 1 195 ? 6.324 -15.305 -1.45 1 97.69 195 SER A O 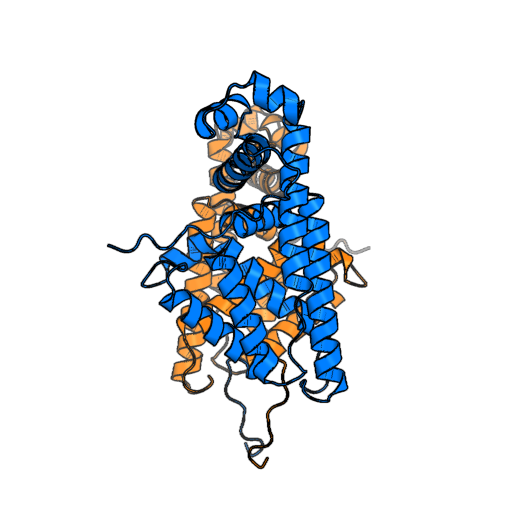1
ATOM 1460 N N . VAL A 1 196 ? 7.574 -13.586 -0.764 1 97.88 196 VAL A N 1
ATOM 1461 C CA . VAL A 1 196 ? 7.359 -12.797 -1.975 1 97.88 196 VAL A CA 1
ATOM 1462 C C . VAL A 1 196 ? 8.008 -13.5 -3.168 1 97.88 196 VAL A C 1
ATOM 1464 O O . VAL A 1 196 ? 7.391 -13.625 -4.23 1 97.88 196 VAL A O 1
ATOM 1467 N N . ASN A 1 197 ? 9.25 -13.945 -2.932 1 95.75 197 ASN A N 1
ATOM 1468 C CA . ASN A 1 197 ? 9.945 -14.664 -3.998 1 95.75 197 ASN A CA 1
ATOM 1469 C C . ASN A 1 197 ? 9.164 -15.898 -4.441 1 95.75 197 ASN A C 1
ATOM 1471 O O . ASN A 1 197 ? 9.016 -16.141 -5.641 1 95.75 197 ASN A O 1
ATOM 1475 N N . ALA A 1 198 ? 8.711 -16.672 -3.486 1 95.5 198 ALA A N 1
ATOM 1476 C CA . ALA A 1 198 ? 7.953 -17.875 -3.791 1 95.5 198 ALA A CA 1
ATOM 1477 C C . ALA A 1 198 ? 6.66 -17.547 -4.535 1 95.5 198 ALA A C 1
ATOM 1479 O O . ALA A 1 198 ? 6.281 -18.25 -5.473 1 95.5 198 ALA A O 1
ATOM 1480 N N . LEU A 1 199 ? 6.004 -16.5 -4.125 1 96.94 199 LEU A N 1
ATOM 1481 C CA . LEU A 1 199 ? 4.781 -16.062 -4.797 1 96.94 199 LEU A CA 1
ATOM 1482 C C . LEU A 1 199 ? 5.059 -15.7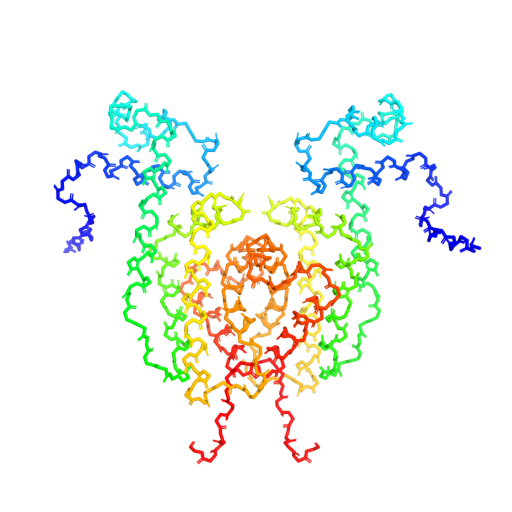19 -6.258 1 96.94 199 LEU A C 1
ATOM 1484 O O . LEU A 1 199 ? 4.355 -16.188 -7.152 1 96.94 199 LEU A O 1
ATOM 1488 N N . LEU A 1 200 ? 6.062 -14.883 -6.477 1 96.31 200 LEU A N 1
ATOM 1489 C CA . LEU A 1 200 ? 6.379 -14.445 -7.832 1 96.31 200 LEU A CA 1
ATOM 1490 C C . LEU A 1 200 ? 6.793 -15.625 -8.703 1 96.31 200 LEU A C 1
ATOM 1492 O O . LEU A 1 200 ? 6.441 -15.688 -9.883 1 96.31 200 LEU A O 1
ATOM 1496 N N . ARG A 1 201 ? 7.492 -16.547 -8.133 1 93.62 201 ARG A N 1
ATOM 1497 C CA . ARG A 1 201 ? 8.047 -17.656 -8.898 1 93.62 201 ARG A CA 1
ATOM 1498 C C . ARG A 1 201 ? 6.98 -18.703 -9.195 1 93.62 201 ARG A C 1
ATOM 1500 O O . ARG A 1 201 ? 6.871 -19.188 -10.32 1 93.62 201 ARG A O 1
ATOM 1507 N N . GLU A 1 202 ? 6.152 -19.062 -8.094 1 92.56 202 GLU A N 1
ATOM 1508 C CA . GLU A 1 202 ? 5.395 -20.297 -8.195 1 92.56 202 GLU A CA 1
ATOM 1509 C C . GLU A 1 202 ? 3.924 -20.078 -7.855 1 92.56 202 GLU A C 1
ATOM 1511 O O . GLU A 1 202 ? 3.105 -20.984 -7.996 1 92.56 202 GLU A O 1
ATOM 1516 N N . GLY A 1 203 ? 3.562 -18.938 -7.441 1 95.31 203 GLY A N 1
ATOM 1517 C CA . GLY A 1 203 ? 2.207 -18.734 -6.953 1 95.31 203 GLY A CA 1
ATOM 1518 C C . GLY A 1 203 ? 1.95 -19.406 -5.617 1 95.31 203 GLY A C 1
ATOM 1519 O O . GLY A 1 203 ? 2.891 -19.75 -4.898 1 95.31 203 GLY A O 1
ATOM 1520 N N . GLN A 1 204 ? 0.682 -19.5 -5.176 1 96.25 204 GLN A N 1
ATOM 1521 C CA . GLN A 1 204 ? 0.368 -20.016 -3.852 1 96.25 204 GLN A CA 1
ATOM 1522 C C . GLN A 1 204 ? -0.437 -21.312 -3.945 1 96.25 204 GLN A C 1
ATOM 1524 O O . GLN A 1 204 ? -0.554 -22.047 -2.963 1 96.25 204 GLN A O 1
ATOM 1529 N N . LEU A 1 205 ? -0.984 -21.594 -5.137 1 94.31 205 LEU A N 1
ATOM 1530 C CA . LEU A 1 205 ? -1.809 -22.797 -5.293 1 94.31 205 LEU A CA 1
ATOM 1531 C C . LEU A 1 205 ? -0.999 -23.938 -5.887 1 94.31 205 LEU A C 1
ATOM 1533 O O . LEU A 1 205 ? 0.028 -23.719 -6.531 1 94.31 205 LEU A O 1
ATOM 1537 N N . ARG A 1 206 ? -1.492 -25.125 -5.613 1 89.12 206 ARG A N 1
ATOM 1538 C CA . ARG A 1 206 ? -0.855 -26.328 -6.164 1 89.12 206 ARG A CA 1
ATOM 1539 C C . ARG A 1 206 ? -1.057 -26.406 -7.672 1 89.12 206 ARG A C 1
ATOM 1541 O O . ARG A 1 206 ? -2.139 -26.094 -8.18 1 89.12 206 ARG A O 1
ATOM 1548 N N . ARG A 1 207 ? -0.009 -26.734 -8.328 1 76.75 207 ARG A N 1
ATOM 1549 C CA . ARG A 1 207 ? -0.084 -26.875 -9.781 1 76.75 207 ARG A CA 1
ATOM 1550 C C . ARG A 1 207 ? -0.821 -28.141 -10.164 1 76.75 207 ARG A C 1
ATOM 1552 O O . ARG A 1 207 ? -0.688 -29.172 -9.492 1 76.75 207 ARG A O 1
ATOM 1559 N N . GLY A 1 208 ? -2.053 -28.031 -10.578 1 61.62 208 GLY A N 1
ATOM 1560 C CA . GLY A 1 208 ? -2.701 -29.234 -11.039 1 61.62 208 GLY A CA 1
ATOM 1561 C C . GLY A 1 208 ? -1.797 -30.125 -11.883 1 61.62 208 GLY A C 1
ATOM 1562 O O . GLY A 1 208 ? -0.847 -29.625 -12.5 1 61.62 208 GLY A O 1
ATOM 1563 N N . ASP A 1 209 ? -1.529 -31.375 -11.453 1 49.41 209 ASP A N 1
ATOM 1564 C CA . ASP A 1 209 ? -0.932 -32.375 -12.352 1 49.41 209 ASP A CA 1
ATOM 1565 C C . ASP A 1 209 ? -1.539 -32.281 -13.75 1 49.41 209 ASP A C 1
ATOM 1567 O O . ASP A 1 209 ? -2.752 -32.125 -13.891 1 49.41 209 ASP A O 1
ATOM 1571 N N . PRO A 1 210 ? -0.77 -31.828 -14.797 1 44.47 210 PRO A N 1
ATOM 1572 C CA . PRO A 1 210 ? -1.346 -31.984 -16.125 1 44.47 210 PRO A CA 1
ATOM 1573 C C . PRO A 1 210 ? -2.26 -33.188 -16.25 1 44.47 210 PRO A C 1
ATOM 1575 O O . PRO A 1 210 ? -3.068 -33.281 -17.172 1 44.47 210 PRO A O 1
ATOM 1578 N N . GLN A 1 211 ? -2.012 -34.281 -15.57 1 41.03 211 GLN A N 1
ATOM 1579 C CA . GLN A 1 211 ? -2.746 -35.531 -15.781 1 41.03 211 GLN A CA 1
ATOM 1580 C C . GLN A 1 211 ? -4.121 -35.469 -15.117 1 41.03 211 GLN A C 1
ATOM 1582 O O . GLN A 1 211 ? -4.93 -36.375 -15.281 1 41.03 211 GLN A O 1
ATOM 1587 N N . ASP A 1 212 ? -4.43 -34.656 -14.203 1 37.72 212 ASP A N 1
ATOM 1588 C CA . ASP A 1 212 ? -5.797 -34.719 -13.703 1 37.72 212 ASP A CA 1
ATOM 1589 C C . ASP A 1 212 ? -6.734 -33.844 -14.531 1 37.72 212 ASP A C 1
ATOM 1591 O O . ASP A 1 212 ? -6.387 -32.719 -14.875 1 37.72 212 ASP A O 1
ATOM 1595 N N . MET B 1 1 ? -38.625 6.09 -21.828 1 32.12 1 MET B N 1
ATOM 1596 C CA . MET B 1 1 ? -37.438 6.363 -21.062 1 32.12 1 MET B CA 1
ATOM 1597 C C . MET B 1 1 ? -37.594 5.902 -19.609 1 32.12 1 MET B C 1
ATOM 1599 O O . MET B 1 1 ? -38.219 6.586 -18.812 1 32.12 1 MET B O 1
ATOM 1603 N N . THR B 1 2 ? -37.688 4.574 -19.312 1 33.47 2 THR B N 1
ATOM 1604 C CA . THR B 1 2 ? -38.062 3.854 -18.094 1 33.47 2 THR B CA 1
ATOM 1605 C C . THR B 1 2 ? -37.031 4.066 -17 1 33.47 2 THR B C 1
ATOM 1607 O O . THR B 1 2 ? -35.875 3.717 -17.172 1 33.47 2 THR B O 1
ATOM 1610 N N . ARG B 1 3 ? -37.25 5.098 -16.188 1 33.72 3 ARG B N 1
ATOM 1611 C CA . ARG B 1 3 ? -36.375 5.441 -15.07 1 33.72 3 ARG B CA 1
ATOM 1612 C C . ARG B 1 3 ? -36.062 4.227 -14.203 1 33.72 3 ARG B C 1
ATOM 1614 O O . ARG B 1 3 ? -37 3.582 -13.703 1 33.72 3 ARG B O 1
ATOM 1621 N N . VAL B 1 4 ? -35 3.568 -14.367 1 35.72 4 VAL B N 1
ATOM 1622 C CA . VAL B 1 4 ? -34.594 2.482 -13.484 1 35.72 4 VAL B CA 1
ATOM 1623 C C . VAL B 1 4 ? -34.625 2.955 -12.031 1 35.72 4 VAL B C 1
ATOM 1625 O O . VAL B 1 4 ? -34 3.961 -11.688 1 35.72 4 VAL B O 1
ATOM 1628 N N . PRO B 1 5 ? -35.531 2.543 -11.18 1 39.53 5 PRO B N 1
ATOM 1629 C CA . PRO B 1 5 ? -35.594 3.029 -9.797 1 39.53 5 PRO B CA 1
ATOM 1630 C C . PRO B 1 5 ? -34.281 2.893 -9.047 1 39.53 5 PRO B C 1
ATOM 1632 O O . PRO B 1 5 ? -33.5 1.964 -9.305 1 39.53 5 PRO B O 1
ATOM 1635 N N . ALA B 1 6 ? -33.719 3.994 -8.562 1 37.31 6 ALA B N 1
ATOM 1636 C CA . ALA B 1 6 ? -32.562 4.039 -7.703 1 37.31 6 ALA B CA 1
ATOM 1637 C C . ALA B 1 6 ? -32.594 2.912 -6.672 1 37.31 6 ALA B C 1
ATOM 1639 O O . ALA B 1 6 ? -33.656 2.475 -6.25 1 37.31 6 ALA B O 1
ATOM 1640 N N . ALA B 1 7 ? -31.656 2.09 -6.543 1 35.34 7 ALA B N 1
ATOM 1641 C CA . ALA B 1 7 ? -31.469 1.013 -5.574 1 35.34 7 ALA B CA 1
ATOM 1642 C C . ALA B 1 7 ? -31.953 1.44 -4.188 1 35.34 7 ALA B C 1
ATOM 1644 O O . ALA B 1 7 ? -31.812 2.605 -3.807 1 35.34 7 ALA B O 1
ATOM 1645 N N . PRO B 1 8 ? -32.875 0.743 -3.559 1 38.03 8 PRO B N 1
ATOM 1646 C CA . PRO B 1 8 ? -33.344 1.134 -2.227 1 38.03 8 PRO B CA 1
ATOM 1647 C C . PRO B 1 8 ? -32.219 1.518 -1.289 1 38.03 8 PRO B C 1
ATOM 1649 O O . PRO B 1 8 ? -31.125 0.935 -1.361 1 38.03 8 PRO B O 1
ATOM 1652 N N . ASP B 1 9 ? -31.859 2.756 -1.144 1 40.56 9 ASP B N 1
ATOM 1653 C CA . ASP B 1 9 ? -31.016 3.209 -0.047 1 40.56 9 ASP B CA 1
ATOM 1654 C C . ASP B 1 9 ? -31.234 2.369 1.208 1 40.56 9 ASP B C 1
ATOM 1656 O O . ASP B 1 9 ? -32.375 2.221 1.663 1 40.56 9 ASP B O 1
ATOM 1660 N N . GLY B 1 10 ? -30.672 1.241 1.325 1 41.22 10 GLY B N 1
ATOM 1661 C CA . GLY B 1 10 ? -30.828 0.407 2.506 1 41.22 10 GLY B CA 1
ATOM 1662 C C . GLY B 1 10 ? -31.078 1.207 3.773 1 41.22 10 GLY B C 1
ATOM 1663 O O . GLY B 1 10 ? -30.219 1.274 4.648 1 41.22 10 GLY B O 1
ATOM 1664 N N . ALA B 1 11 ? -31.797 2.207 3.721 1 45.22 11 ALA B N 1
ATOM 1665 C CA . ALA B 1 11 ? -32.156 2.928 4.938 1 45.22 11 ALA B CA 1
ATOM 1666 C C . ALA B 1 11 ? -32.844 1.998 5.945 1 45.22 11 ALA B C 1
ATOM 1668 O O . ALA B 1 11 ? -33.656 1.167 5.578 1 45.22 11 ALA B O 1
ATOM 1669 N N . ASP B 1 12 ? -32.094 1.706 6.961 1 51.62 12 ASP B N 1
ATOM 1670 C CA . ASP B 1 12 ? -32.812 1.042 8.055 1 51.62 12 ASP B CA 1
ATOM 1671 C C . ASP B 1 12 ? -34.188 1.665 8.289 1 51.62 12 ASP B C 1
ATOM 1673 O O . ASP B 1 12 ? -34.312 2.891 8.328 1 51.62 12 ASP B O 1
ATOM 1677 N N . PRO B 1 13 ? -35.219 1.074 8.141 1 58.34 13 PRO B N 1
ATOM 1678 C CA . PRO B 1 13 ? -36.562 1.586 8.25 1 58.34 13 PRO B CA 1
ATOM 1679 C C . PRO B 1 13 ? -36.719 2.615 9.367 1 58.34 13 PRO B C 1
ATOM 1681 O O . PRO B 1 13 ? -37.594 3.494 9.289 1 58.34 13 PRO B O 1
ATOM 1684 N N . GLY B 1 14 ? -35.75 2.607 10.336 1 61.38 14 GLY B N 1
ATOM 1685 C CA . GLY B 1 14 ? -35.906 3.504 11.477 1 61.38 14 GLY B CA 1
ATOM 1686 C C . GLY B 1 14 ? -35.062 4.758 11.367 1 61.38 14 GLY B C 1
ATOM 1687 O O . GLY B 1 14 ? -35.188 5.684 12.164 1 61.38 14 GLY B O 1
ATOM 1688 N N . THR B 1 15 ? -34.281 4.75 10.453 1 68.88 15 THR B N 1
ATOM 1689 C CA . THR B 1 15 ? -33.406 5.906 10.367 1 68.88 15 THR B CA 1
ATOM 1690 C C . THR B 1 15 ? -34 6.98 9.469 1 68.88 15 THR B C 1
ATOM 1692 O O . THR B 1 15 ? -34.344 6.707 8.312 1 68.88 15 THR B O 1
ATOM 1695 N N . PRO B 1 16 ? -34.312 8.156 10.133 1 76.81 16 PRO B N 1
ATOM 1696 C CA . PRO B 1 16 ? -34.844 9.242 9.305 1 76.81 16 PRO B CA 1
ATOM 1697 C C . PRO B 1 16 ? -34.062 9.453 8.023 1 76.81 16 PRO B C 1
ATOM 1699 O O . PRO B 1 16 ? -32.844 9.297 8.016 1 76.81 16 PRO B O 1
ATOM 1702 N N . PRO B 1 17 ? -34.812 9.68 7.047 1 83.19 17 PRO B N 1
ATOM 1703 C CA . PRO B 1 17 ? -34.188 9.906 5.746 1 83.19 17 PRO B CA 1
ATOM 1704 C C . PRO B 1 17 ? -33.094 10.969 5.801 1 83.19 17 PRO B C 1
ATOM 1706 O O . PRO B 1 17 ? -32.094 10.859 5.086 1 83.19 17 PRO B O 1
ATOM 1709 N N . SER B 1 18 ? -33.25 11.938 6.66 1 87.69 18 SER B N 1
ATOM 1710 C CA . SER B 1 18 ? -32.25 12.992 6.781 1 87.69 18 SER B CA 1
ATOM 1711 C C . SER B 1 18 ? -30.938 12.438 7.352 1 87.69 18 SER B C 1
ATOM 1713 O O . SER B 1 18 ? -29.859 12.844 6.926 1 87.69 18 SER B O 1
ATOM 1715 N N . VAL B 1 19 ? -31.047 11.508 8.227 1 92.69 19 VAL B N 1
ATOM 1716 C CA . VAL B 1 19 ? -29.859 10.93 8.859 1 92.69 19 VAL B CA 1
ATOM 1717 C C . VAL B 1 19 ? -29.047 10.164 7.824 1 92.69 19 VAL B C 1
ATOM 1719 O O . VAL B 1 19 ? -27.828 10.32 7.754 1 92.69 19 VAL B O 1
ATOM 1722 N N . THR B 1 20 ? -29.734 9.414 7.023 1 94.06 20 THR B N 1
ATOM 1723 C CA . THR B 1 20 ? -29.062 8.641 5.98 1 94.06 20 THR B CA 1
ATOM 1724 C C . THR B 1 20 ? -28.406 9.562 4.965 1 94.06 20 THR B C 1
ATOM 1726 O O . THR B 1 20 ? -27.266 9.32 4.547 1 94.06 20 THR B O 1
ATOM 1729 N N . ARG B 1 21 ? -29.062 10.594 4.672 1 95.44 21 ARG B N 1
ATOM 1730 C CA . ARG B 1 21 ? -28.547 11.547 3.697 1 95.44 21 ARG B CA 1
ATOM 1731 C C . ARG B 1 21 ? -27.312 12.258 4.234 1 95.44 21 ARG B C 1
ATOM 1733 O O . ARG B 1 21 ? -26.328 12.414 3.518 1 95.44 21 ARG B O 1
ATOM 1740 N N . ILE B 1 22 ? -27.422 12.688 5.457 1 96.94 22 ILE B N 1
ATOM 1741 C CA . ILE B 1 22 ? -26.312 13.391 6.078 1 96.94 22 ILE B CA 1
ATOM 1742 C C . ILE B 1 22 ? -25.094 12.453 6.172 1 96.94 22 ILE B C 1
ATOM 1744 O O . ILE B 1 22 ? -23.984 12.836 5.816 1 96.94 22 ILE B O 1
ATOM 1748 N N . ARG B 1 23 ? -25.312 11.273 6.602 1 97.62 23 ARG B N 1
ATOM 1749 C CA . ARG B 1 23 ? -24.234 10.312 6.758 1 97.62 23 ARG B CA 1
ATOM 1750 C C . ARG B 1 23 ? -23.594 9.992 5.41 1 97.62 23 ARG B C 1
ATOM 1752 O O . ARG B 1 23 ? -22.359 9.922 5.309 1 97.62 23 ARG B O 1
ATOM 1759 N N . ALA B 1 24 ? -24.422 9.789 4.395 1 97.44 24 ALA B N 1
ATOM 1760 C CA . ALA B 1 24 ? -23.906 9.477 3.057 1 97.44 24 ALA B CA 1
ATOM 1761 C C . ALA B 1 24 ? -23.094 10.641 2.5 1 97.44 24 ALA B C 1
ATOM 1763 O O . ALA B 1 24 ? -22.047 10.43 1.877 1 97.44 24 ALA B O 1
ATOM 1764 N N . THR B 1 25 ? -23.578 11.805 2.715 1 98.12 25 THR B N 1
ATOM 1765 C CA . THR B 1 25 ? -22.859 13.008 2.279 1 98.12 25 THR B CA 1
ATOM 1766 C C . THR B 1 25 ? -21.531 13.141 3.016 1 98.12 25 THR B C 1
ATOM 1768 O O . THR B 1 25 ? -20.5 13.438 2.404 1 98.12 25 THR B O 1
ATOM 1771 N N . ALA B 1 26 ? -21.594 12.906 4.309 1 98.5 26 ALA B N 1
ATOM 1772 C CA . ALA B 1 26 ? -20.391 12.969 5.117 1 98.5 26 ALA B CA 1
ATOM 1773 C C . ALA B 1 26 ? -19.359 11.945 4.637 1 98.5 26 ALA B C 1
ATOM 1775 O O . ALA B 1 26 ? -18.172 12.266 4.48 1 98.5 26 ALA B O 1
ATOM 1776 N N . LEU B 1 27 ? -19.828 10.75 4.383 1 98.44 27 LEU B N 1
ATOM 1777 C CA . LEU B 1 27 ? -18.953 9.695 3.9 1 98.44 27 LEU B CA 1
ATOM 1778 C C . LEU B 1 27 ? -18.25 10.117 2.611 1 98.44 27 LEU B C 1
ATOM 1780 O O . LEU B 1 27 ? -17.031 9.984 2.488 1 98.44 27 LEU B O 1
ATOM 1784 N N . ARG B 1 28 ? -18.984 10.609 1.739 1 98.19 28 ARG B N 1
ATOM 1785 C CA . ARG B 1 28 ? -18.438 11.039 0.456 1 98.19 28 ARG B CA 1
ATOM 1786 C C . ARG B 1 28 ? -17.391 12.133 0.643 1 98.19 28 ARG B C 1
ATOM 1788 O O . ARG B 1 28 ? -16.281 12.039 0.108 1 98.19 28 ARG B O 1
ATOM 1795 N N . LEU B 1 29 ? -17.672 13.117 1.42 1 98.19 29 LEU B N 1
ATOM 1796 C CA . LEU B 1 29 ? -16.781 14.25 1.618 1 98.19 29 LEU B CA 1
ATOM 1797 C C . LEU B 1 29 ? -15.547 13.836 2.416 1 98.19 29 LEU B C 1
ATOM 1799 O O . LEU B 1 29 ? -14.43 14.273 2.121 1 98.19 29 LEU B O 1
ATOM 1803 N N . PHE B 1 30 ? -15.773 12.984 3.449 1 97.81 30 PHE B N 1
ATOM 1804 C CA . PHE B 1 30 ? -14.648 12.461 4.219 1 97.81 30 PHE B CA 1
ATOM 1805 C C . PHE B 1 30 ? -13.727 11.641 3.334 1 97.81 30 PHE B C 1
ATOM 1807 O O . PHE B 1 30 ? -12.5 11.727 3.459 1 97.81 30 PHE B O 1
ATOM 1814 N N . ALA B 1 31 ? -14.281 10.891 2.449 1 96.5 31 ALA B N 1
ATOM 1815 C CA . ALA B 1 31 ? -13.5 10.055 1.546 1 96.5 31 ALA B CA 1
ATOM 1816 C C . ALA B 1 31 ? -12.719 10.898 0.547 1 96.5 31 ALA B C 1
ATOM 1818 O O . ALA B 1 31 ? -11.602 10.547 0.164 1 96.5 31 ALA B O 1
ATOM 1819 N N . GLU B 1 32 ? -13.25 12.023 0.169 1 95 32 GLU B N 1
ATOM 1820 C CA . GLU B 1 32 ? -12.672 12.883 -0.861 1 95 32 GLU B CA 1
ATOM 1821 C C . GLU B 1 32 ? -11.617 13.812 -0.272 1 95 32 GLU B C 1
ATOM 1823 O O . GLU B 1 32 ? -10.555 14.008 -0.862 1 95 32 GLU B O 1
ATOM 1828 N N . GLN B 1 33 ? -11.945 14.297 0.967 1 93.94 33 GLN B N 1
ATOM 1829 C CA . GLN B 1 33 ? -11.148 15.43 1.439 1 93.94 33 GLN B CA 1
ATOM 1830 C C . GLN B 1 33 ? -10.484 15.109 2.777 1 93.94 33 GLN B C 1
ATOM 1832 O O . GLN B 1 33 ? -9.625 15.867 3.244 1 93.94 33 GLN B O 1
ATOM 1837 N N . GLY B 1 34 ? -10.922 14.023 3.307 1 94.69 34 GLY B N 1
ATOM 1838 C CA . GLY B 1 34 ? -10.461 13.742 4.656 1 94.69 34 GLY B CA 1
ATOM 1839 C C . GLY B 1 34 ? -11.344 14.359 5.727 1 94.69 34 GLY B C 1
ATOM 1840 O O . GLY B 1 34 ? -12.016 15.359 5.484 1 94.69 34 GLY B O 1
ATOM 1841 N N . THR B 1 35 ? -11.297 13.867 6.922 1 94.5 35 THR B N 1
ATOM 1842 C CA . THR B 1 35 ? -12.148 14.32 8.023 1 94.5 35 THR B CA 1
ATOM 1843 C C . THR B 1 35 ? -11.695 15.688 8.523 1 94.5 35 THR B C 1
ATOM 1845 O O . THR B 1 35 ? -12.523 16.531 8.883 1 94.5 35 THR B O 1
ATOM 1848 N N . ALA B 1 36 ? -10.375 15.891 8.523 1 90.88 36 ALA B N 1
ATOM 1849 C CA . ALA B 1 36 ? -9.828 17.141 9.055 1 90.88 36 ALA B CA 1
ATOM 1850 C C . ALA B 1 36 ? -10.234 18.328 8.195 1 90.88 36 ALA B C 1
ATOM 1852 O O . ALA B 1 36 ? -10.555 19.406 8.719 1 90.88 36 ALA B O 1
ATOM 1853 N N . ALA B 1 37 ? -10.352 18.125 6.984 1 93.81 37 ALA B N 1
ATOM 1854 C CA . ALA B 1 37 ? -10.586 19.219 6.043 1 93.81 37 ALA B CA 1
ATOM 1855 C C . ALA B 1 37 ? -12.078 19.453 5.82 1 93.81 37 ALA B C 1
ATOM 1857 O O . ALA B 1 37 ? -12.469 20.375 5.102 1 93.81 37 ALA B O 1
ATOM 1858 N N . THR B 1 38 ? -12.883 18.609 6.379 1 97.12 38 THR B N 1
ATOM 1859 C CA . THR B 1 38 ? -14.32 18.688 6.152 1 97.12 38 THR B CA 1
ATOM 1860 C C . THR B 1 38 ? -15.047 19.188 7.402 1 97.12 38 THR B C 1
ATOM 1862 O O . THR B 1 38 ? -14.922 18.578 8.477 1 97.12 38 THR B O 1
ATOM 1865 N N . SER B 1 39 ? -15.828 20.266 7.285 1 97 39 SER B N 1
ATOM 1866 C CA . SER B 1 39 ? -16.547 20.828 8.422 1 97 39 SER B CA 1
ATOM 1867 C C . SER B 1 39 ? -18 20.391 8.43 1 97 39 SER B C 1
ATOM 1869 O O . SER B 1 39 ? -18.531 19.953 7.41 1 97 39 SER B O 1
ATOM 1871 N N . LEU B 1 40 ? -18.641 20.562 9.57 1 97.12 40 LEU B N 1
ATOM 1872 C CA . LEU B 1 40 ? -20.078 20.266 9.672 1 97.12 40 LEU B CA 1
ATOM 1873 C C . LEU B 1 40 ? -20.875 21.188 8.758 1 97.12 40 LEU B C 1
ATOM 1875 O O . LEU B 1 40 ? -21.875 20.766 8.164 1 97.12 40 LEU B O 1
ATOM 1879 N N . ARG B 1 41 ? -20.453 22.438 8.641 1 97.19 41 ARG B N 1
ATOM 1880 C CA . ARG B 1 41 ? -21.125 23.391 7.773 1 97.19 41 ARG B CA 1
ATOM 1881 C C . ARG B 1 41 ? -21.078 22.953 6.316 1 97.19 41 ARG B C 1
ATOM 1883 O O . ARG B 1 41 ? -22.094 23.016 5.609 1 97.19 41 ARG B O 1
ATOM 1890 N N . THR B 1 42 ? -19.922 22.5 5.891 1 97.81 42 THR B N 1
ATOM 1891 C CA . THR B 1 42 ? -19.75 22.016 4.523 1 97.81 42 THR B CA 1
ATOM 1892 C C . THR B 1 42 ? -20.656 20.812 4.266 1 97.81 42 THR B C 1
ATOM 1894 O O . THR B 1 42 ? -21.281 20.703 3.211 1 97.81 42 THR B O 1
ATOM 1897 N N . ILE B 1 43 ? -20.703 19.875 5.23 1 98.12 43 ILE B N 1
ATOM 1898 C CA . ILE B 1 43 ? -21.531 18.672 5.102 1 98.12 43 ILE B CA 1
ATOM 1899 C C . ILE B 1 43 ? -23 19.047 5.047 1 98.12 43 ILE B C 1
ATOM 1901 O O . ILE B 1 43 ? -23.75 18.547 4.203 1 98.12 43 ILE B O 1
ATOM 1905 N N . ALA B 1 44 ? -23.422 19.938 5.938 1 97.81 44 ALA B N 1
ATOM 1906 C CA . ALA B 1 44 ? -24.812 20.391 5.977 1 97.81 44 ALA B CA 1
ATOM 1907 C C . ALA B 1 44 ? -25.219 21.016 4.648 1 97.81 44 ALA B C 1
ATOM 1909 O O . ALA B 1 44 ? -26.266 20.672 4.086 1 97.81 44 ALA B O 1
ATOM 1910 N N . ALA B 1 45 ? -24.422 21.922 4.145 1 98.06 45 ALA B N 1
ATOM 1911 C CA . ALA B 1 45 ? -24.688 22.594 2.873 1 98.06 45 ALA B CA 1
ATOM 1912 C C . ALA B 1 45 ? -24.797 21.594 1.735 1 98.06 45 ALA B C 1
ATOM 1914 O O . ALA B 1 45 ? -25.734 21.656 0.936 1 98.06 45 ALA B O 1
ATOM 1915 N N . ALA B 1 46 ? -23.969 20.641 1.688 1 97.5 46 ALA B N 1
ATOM 1916 C CA . ALA B 1 46 ? -23.938 19.641 0.625 1 97.5 46 ALA B CA 1
ATOM 1917 C C . ALA B 1 46 ? -25.141 18.703 0.733 1 97.5 46 ALA B C 1
ATOM 1919 O O . ALA B 1 46 ? -25.641 18.203 -0.279 1 97.5 46 ALA B O 1
ATOM 1920 N N . ALA B 1 47 ? -25.516 18.438 1.958 1 97.38 47 ALA B N 1
ATOM 1921 C CA . ALA B 1 47 ? -26.641 17.531 2.205 1 97.38 47 ALA B CA 1
ATOM 1922 C C . ALA B 1 47 ? -27.969 18.266 2.049 1 97.38 47 ALA B C 1
ATOM 1924 O O . ALA B 1 47 ? -29.031 17.625 2.074 1 97.38 47 ALA B O 1
ATOM 1925 N N . GLY B 1 48 ? -27.938 19.562 1.966 1 97.19 48 GLY B N 1
ATOM 1926 C CA . GLY B 1 48 ? -29.141 20.344 1.806 1 97.19 48 GLY B CA 1
ATOM 1927 C C . GLY B 1 48 ? -29.938 20.469 3.09 1 97.19 48 GLY B C 1
ATOM 1928 O O . GLY B 1 48 ? -31.172 20.453 3.066 1 97.19 48 GLY B O 1
ATOM 1929 N N . VAL B 1 49 ? -29.281 20.531 4.195 1 96.81 49 VAL B N 1
ATOM 1930 C CA . VAL B 1 49 ? -29.922 20.656 5.496 1 96.81 49 VAL B CA 1
ATOM 1931 C C . VAL B 1 49 ? -29.234 21.766 6.305 1 96.81 49 VAL B C 1
ATOM 1933 O O . VAL B 1 49 ? -28.188 22.281 5.898 1 96.81 49 VAL B O 1
ATOM 1936 N N . SER B 1 50 ? -29.844 22.109 7.387 1 96.19 50 SER B N 1
ATOM 1937 C CA . SER B 1 50 ? -29.234 23.109 8.266 1 96.19 50 SER B CA 1
ATOM 1938 C C . SER B 1 50 ? -28.156 22.484 9.148 1 96.19 50 SER B C 1
ATOM 1940 O O . SER B 1 50 ? -28.234 21.297 9.469 1 96.19 50 SER B O 1
ATOM 1942 N N . VAL B 1 51 ? -27.188 23.281 9.516 1 96.56 51 VAL B N 1
ATOM 1943 C CA . VAL B 1 51 ? -26.156 22.828 10.438 1 96.56 51 VAL B CA 1
ATOM 1944 C C . VAL B 1 51 ? -26.797 22.391 11.758 1 96.56 51 VAL B C 1
ATOM 1946 O O . VAL B 1 51 ? -26.344 21.438 12.383 1 96.56 51 VAL B O 1
ATOM 1949 N N . GLY B 1 52 ? -27.812 23.062 12.172 1 96.12 52 GLY B N 1
ATOM 1950 C CA . GLY B 1 52 ? -28.547 22.703 13.383 1 96.12 52 GLY B CA 1
ATOM 1951 C C . GLY B 1 52 ? -29.141 21.312 13.336 1 96.12 52 GLY B C 1
ATOM 1952 O O . GLY B 1 52 ? -29.125 20.594 14.336 1 96.12 52 GLY B O 1
ATOM 1953 N N . LEU B 1 53 ? -29.656 20.969 12.258 1 95.75 53 LEU B N 1
ATOM 1954 C CA . LEU B 1 53 ? -30.219 19.625 12.094 1 95.75 53 LEU B CA 1
ATOM 1955 C C . LEU B 1 53 ? -29.141 18.562 12.195 1 95.75 53 LEU B C 1
ATOM 1957 O O . LEU B 1 53 ? -29.375 17.5 12.773 1 95.75 53 LEU B O 1
ATOM 1961 N N . VAL B 1 54 ? -27.984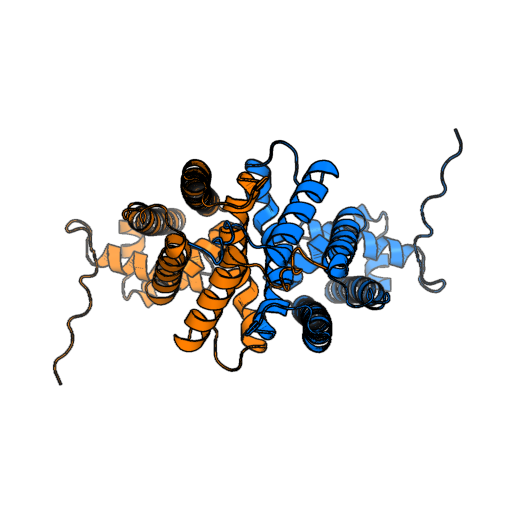 18.781 11.578 1 97.06 54 VAL B N 1
ATOM 1962 C CA . VAL B 1 54 ? -26.859 17.859 11.688 1 97.06 54 VAL B CA 1
ATOM 1963 C C . VAL B 1 54 ? -26.484 17.688 13.156 1 97.06 54 VAL B C 1
ATOM 1965 O O . VAL B 1 54 ? -26.312 16.547 13.625 1 97.06 54 VAL B O 1
ATOM 1968 N N . GLN B 1 55 ? -26.406 18.812 13.82 1 96.81 55 GLN B N 1
ATOM 1969 C CA . GLN B 1 55 ? -26.031 18.781 15.227 1 96.81 55 GLN B CA 1
ATOM 1970 C C . GLN B 1 55 ? -27.094 18.062 16.062 1 96.81 55 GLN B C 1
ATOM 1972 O O . GLN B 1 55 ? -26.766 17.391 17.047 1 96.81 55 GLN B O 1
ATOM 1977 N N . HIS B 1 56 ? -28.297 18.281 15.695 1 96.12 56 HIS B N 1
ATOM 1978 C CA . HIS B 1 56 ? -29.391 17.609 16.391 1 96.12 56 HIS B CA 1
ATOM 1979 C C . HIS B 1 56 ? -29.234 16.094 16.328 1 96.12 56 HIS B C 1
ATOM 1981 O O . HIS B 1 56 ? -29.391 15.406 17.328 1 96.12 56 HIS B O 1
ATOM 1987 N N . HIS B 1 57 ? -28.859 15.578 15.219 1 96 57 HIS B N 1
ATOM 1988 C CA . HIS B 1 57 ? -28.812 14.133 15.008 1 96 57 HIS B CA 1
ATOM 1989 C C . HIS B 1 57 ? -27.469 13.555 15.461 1 96 57 HIS B C 1
ATOM 1991 O O . HIS B 1 57 ? -27.422 12.438 15.977 1 96 57 HIS B O 1
ATOM 1997 N N . PHE B 1 58 ? -26.297 14.367 15.289 1 97.06 58 PHE B N 1
ATOM 1998 C CA . PHE B 1 58 ? -24.984 13.773 15.484 1 97.06 58 PHE B CA 1
ATOM 1999 C C . PHE B 1 58 ? -24.203 14.531 16.547 1 97.06 58 PHE B C 1
ATOM 2001 O O . PHE B 1 58 ? -23.125 14.109 16.953 1 97.06 58 PHE B O 1
ATOM 2008 N N . SER B 1 59 ? -24.75 15.609 17.016 1 95.38 59 SER B N 1
ATOM 2009 C CA . SER B 1 59 ? -24.25 16.438 18.094 1 95.38 59 SER B CA 1
ATOM 2010 C C . SER B 1 59 ? -22.969 17.172 17.688 1 95.38 59 SER B C 1
ATOM 2012 O O . SER B 1 59 ? -22.938 18.391 17.672 1 95.38 59 SER B O 1
ATOM 2014 N N . THR B 1 60 ? -21.953 16.328 17.328 1 95.81 60 THR B N 1
ATOM 2015 C CA . THR B 1 60 ? -20.656 16.891 16.984 1 95.81 60 THR B CA 1
ATOM 2016 C C . THR B 1 60 ? -20.094 16.234 15.734 1 95.81 60 THR B C 1
ATOM 2018 O O . THR B 1 60 ? -20.656 15.258 15.234 1 95.81 60 THR B O 1
ATOM 2021 N N . LYS B 1 61 ? -19.016 16.812 15.266 1 96.31 61 LYS B N 1
ATOM 2022 C CA . LYS B 1 61 ? -18.312 16.203 14.148 1 96.31 61 LYS B CA 1
ATOM 2023 C C . LYS B 1 61 ? -17.828 14.797 14.508 1 96.31 61 LYS B C 1
ATOM 2025 O O . LYS B 1 61 ? -17.891 13.883 13.688 1 96.31 61 LYS B O 1
ATOM 2030 N N . ALA B 1 62 ? -17.328 14.703 15.75 1 96.75 62 ALA B N 1
ATOM 2031 C CA . ALA B 1 62 ? -16.875 13.398 16.219 1 96.75 62 ALA B CA 1
ATOM 2032 C C . ALA B 1 62 ? -18.016 12.383 16.188 1 96.75 62 ALA B C 1
ATOM 2034 O O . ALA B 1 62 ? -17.812 11.219 15.844 1 96.75 62 ALA B O 1
ATOM 2035 N N . GLY B 1 63 ? -19.109 12.812 16.578 1 97.5 63 GLY B N 1
ATOM 2036 C CA . GLY B 1 63 ? -20.281 11.945 16.5 1 97.5 63 GLY B CA 1
ATOM 2037 C C . GLY B 1 63 ? -20.625 11.523 15.094 1 97.5 63 GLY B C 1
ATOM 2038 O O . GLY B 1 63 ? -21.016 10.375 14.859 1 97.5 63 GLY B O 1
ATOM 2039 N N . LEU B 1 64 ? -20.562 12.469 14.156 1 97.81 64 LEU B N 1
ATOM 2040 C CA . LEU B 1 64 ? -20.812 12.156 12.758 1 97.81 64 LEU B CA 1
ATOM 2041 C C . LEU B 1 64 ? -19.766 11.211 12.203 1 97.81 64 LEU B C 1
ATOM 2043 O O . LEU B 1 64 ? -20.094 10.266 11.469 1 97.81 64 LEU B O 1
ATOM 2047 N N . ILE B 1 65 ? -18.531 11.398 12.547 1 98 65 ILE B N 1
ATOM 2048 C CA . ILE B 1 65 ? -17.453 10.516 12.141 1 98 65 ILE B CA 1
ATOM 2049 C C . ILE B 1 65 ? -17.719 9.102 12.648 1 98 65 ILE B C 1
ATOM 2051 O O . ILE B 1 65 ? -17.547 8.125 11.914 1 98 65 ILE B O 1
ATOM 2055 N N . GLN B 1 66 ? -18.109 9.008 13.867 1 97.88 66 GLN B N 1
ATOM 2056 C CA . GLN B 1 66 ? -18.438 7.703 14.438 1 97.88 66 GLN B CA 1
ATOM 2057 C C . GLN B 1 66 ? -19.547 7.023 13.656 1 97.88 66 GLN B C 1
ATOM 2059 O O . GLN B 1 66 ? -19.5 5.816 13.414 1 97.88 66 GLN B O 1
ATOM 2064 N N . ALA B 1 67 ? -20.531 7.758 13.312 1 97.62 67 ALA B N 1
ATOM 2065 C CA . ALA B 1 67 ? -21.641 7.215 12.539 1 97.62 67 ALA B CA 1
ATOM 2066 C C . ALA B 1 67 ? -21.156 6.707 11.18 1 97.62 67 ALA B C 1
ATOM 2068 O O . ALA B 1 67 ? -21.609 5.66 10.703 1 97.62 67 ALA B O 1
ATOM 2069 N N . VAL B 1 68 ? -20.312 7.414 10.539 1 98.12 68 VAL B N 1
ATOM 2070 C CA . VAL B 1 68 ? -19.75 7.008 9.266 1 98.12 68 VAL B CA 1
ATOM 2071 C C . VAL B 1 68 ? -18.891 5.762 9.453 1 98.12 68 VAL B C 1
ATOM 2073 O O . VAL B 1 68 ? -18.984 4.809 8.672 1 98.12 68 VAL B O 1
ATOM 2076 N N . ASP B 1 69 ? -18.047 5.73 10.508 1 98.19 69 ASP B N 1
ATOM 2077 C CA . ASP B 1 69 ? -17.25 4.555 10.836 1 98.19 69 ASP B CA 1
ATOM 2078 C C . ASP B 1 69 ? -18.141 3.314 10.992 1 98.19 69 ASP B C 1
ATOM 2080 O O . ASP B 1 69 ? -17.844 2.262 10.422 1 98.19 69 ASP B O 1
ATOM 2084 N N . ASP B 1 70 ? -19.172 3.496 11.719 1 97.44 70 ASP B N 1
ATOM 2085 C CA . ASP B 1 70 ? -20.094 2.385 11.961 1 97.44 70 ASP B CA 1
ATOM 2086 C C . ASP B 1 70 ? -20.703 1.887 10.656 1 97.44 70 ASP B C 1
ATOM 2088 O O . ASP B 1 70 ? -20.844 0.679 10.453 1 97.44 70 ASP B O 1
ATOM 2092 N N . HIS B 1 71 ? -21.094 2.793 9.844 1 96.56 71 HIS B N 1
ATOM 2093 C CA . HIS B 1 71 ? -21.688 2.436 8.562 1 96.56 71 HIS B CA 1
ATOM 2094 C C . HIS B 1 71 ? -20.688 1.654 7.703 1 96.56 71 HIS B C 1
ATOM 2096 O O . HIS B 1 71 ? -21.031 0.603 7.156 1 96.56 71 HIS B O 1
ATOM 2102 N N . VAL B 1 72 ? -19.5 2.109 7.609 1 97.06 72 VAL B N 1
ATOM 2103 C CA . VAL B 1 72 ? -18.469 1.471 6.801 1 97.06 72 VAL B CA 1
ATOM 2104 C C . VAL B 1 72 ? -18.172 0.073 7.344 1 97.06 72 VAL B C 1
ATOM 2106 O O . VAL B 1 72 ? -18.062 -0.886 6.578 1 97.06 72 VAL B O 1
ATOM 2109 N N . LEU B 1 73 ? -18.078 -0.052 8.656 1 95.44 73 LEU B N 1
ATOM 2110 C CA . LEU B 1 73 ? -17.859 -1.352 9.289 1 95.44 73 LEU B CA 1
ATOM 2111 C C . LEU B 1 73 ? -19 -2.312 8.93 1 95.44 73 LEU B C 1
ATOM 2113 O O . LEU B 1 73 ? -18.75 -3.482 8.625 1 95.44 73 LEU B O 1
ATOM 2117 N N . ASN B 1 74 ? -20.156 -1.784 8.938 1 94.12 74 ASN B N 1
ATOM 2118 C CA . ASN B 1 74 ? -21.312 -2.609 8.633 1 94.12 74 ASN B CA 1
ATOM 2119 C C . ASN B 1 74 ? -21.312 -3.072 7.18 1 94.12 74 ASN B C 1
ATOM 2121 O O . ASN B 1 74 ? -21.656 -4.215 6.883 1 94.12 74 ASN B O 1
ATOM 2125 N N . VAL B 1 75 ? -20.984 -2.211 6.316 1 92.69 75 VAL B N 1
ATOM 2126 C CA . VAL B 1 75 ? -20.906 -2.564 4.902 1 92.69 75 VAL B CA 1
ATOM 2127 C C . VAL B 1 75 ? -19.875 -3.678 4.707 1 92.69 75 VAL B C 1
ATOM 2129 O O . VAL B 1 75 ? -20.141 -4.668 4.027 1 92.69 75 VAL B O 1
ATOM 2132 N N . VAL B 1 76 ? -18.719 -3.543 5.312 1 90.62 76 VAL B N 1
ATOM 2133 C CA . VAL B 1 76 ? -17.641 -4.523 5.195 1 90.62 76 VAL B CA 1
ATOM 2134 C C . VAL B 1 76 ? -18.094 -5.852 5.809 1 90.62 76 VAL B C 1
ATOM 2136 O O . VAL B 1 76 ? -17.906 -6.91 5.199 1 90.62 76 VAL B O 1
ATOM 2139 N N . ARG B 1 77 ? -18.672 -5.797 6.953 1 89.25 77 ARG B N 1
ATOM 2140 C CA . ARG B 1 77 ? -19.125 -7.004 7.633 1 89.25 77 ARG B CA 1
ATOM 2141 C C . ARG B 1 77 ? -20.172 -7.738 6.797 1 89.25 77 ARG B C 1
ATOM 2143 O O . ARG B 1 77 ? -20.156 -8.969 6.723 1 89.25 77 ARG B O 1
ATOM 2150 N N . ALA B 1 78 ? -21.047 -6.98 6.199 1 89.94 78 ALA B N 1
ATOM 2151 C CA . ALA B 1 78 ? -22.078 -7.574 5.355 1 89.94 78 ALA B CA 1
ATOM 2152 C C . ALA B 1 78 ? -21.469 -8.305 4.164 1 89.94 78 ALA B C 1
ATOM 2154 O O . ALA B 1 78 ? -21.922 -9.391 3.789 1 89.94 78 ALA B O 1
ATOM 2155 N N . ARG B 1 79 ? -20.484 -7.699 3.627 1 85.62 79 ARG B N 1
ATOM 2156 C CA . ARG B 1 79 ? -19.812 -8.32 2.492 1 85.62 79 ARG B CA 1
ATOM 2157 C C . ARG B 1 79 ? -19.016 -9.547 2.928 1 85.62 79 ARG B C 1
ATOM 2159 O O . ARG B 1 79 ? -19 -10.562 2.23 1 85.62 79 ARG B O 1
ATOM 2166 N N . LEU B 1 80 ? -18.406 -9.469 4.062 1 82.38 80 LEU B N 1
ATOM 2167 C CA . LEU B 1 80 ? -17.609 -10.562 4.609 1 82.38 80 LEU B CA 1
ATOM 2168 C C . LEU B 1 80 ? -18.516 -11.719 5.043 1 82.38 80 LEU B C 1
ATOM 2170 O O . LEU B 1 80 ? -18.062 -12.867 5.125 1 82.38 80 LEU B O 1
ATOM 2174 N N . ALA B 1 81 ? -19.75 -11.414 5.383 1 80.81 81 ALA B N 1
ATOM 2175 C CA . ALA B 1 81 ? -20.688 -12.422 5.867 1 80.81 81 ALA B CA 1
ATOM 2176 C C . ALA B 1 81 ? -21.219 -13.266 4.715 1 80.81 81 ALA B C 1
ATOM 2178 O O . ALA B 1 81 ? -21.812 -14.328 4.941 1 80.81 81 ALA B O 1
ATOM 2179 N N . GLU B 1 82 ? -21.031 -12.75 3.531 1 82.56 82 GLU B N 1
ATOM 2180 C CA . GLU B 1 82 ? -21.422 -13.57 2.391 1 82.56 82 GLU B CA 1
ATOM 2181 C C . GLU B 1 82 ? -20.688 -14.898 2.377 1 82.56 82 GLU B C 1
ATOM 2183 O O . GLU B 1 82 ? -19.5 -14.953 2.699 1 82.56 82 GLU B O 1
ATOM 2188 N N . PRO B 1 83 ? -21.391 -15.961 2.076 1 78.56 83 PRO B N 1
ATOM 2189 C CA . PRO B 1 83 ? -20.734 -17.281 2.082 1 78.56 83 PRO B CA 1
ATOM 2190 C C . PRO B 1 83 ? -19.484 -17.312 1.215 1 78.56 83 PRO B C 1
ATOM 2192 O O . PRO B 1 83 ? -19.484 -16.812 0.091 1 78.56 83 PRO B O 1
ATOM 2195 N N . ALA B 1 84 ? -18.562 -17.875 1.875 1 73.38 84 ALA B N 1
ATOM 2196 C CA . ALA B 1 84 ? -17.328 -18.062 1.121 1 73.38 84 ALA B CA 1
ATOM 2197 C C . ALA B 1 84 ? -17.5 -19.156 0.061 1 73.38 84 ALA B C 1
ATOM 2199 O O . ALA B 1 84 ? -18.203 -20.141 0.275 1 73.38 84 ALA B O 1
ATOM 2200 N N . PRO B 1 85 ? -16.875 -18.875 -1.086 1 75.38 85 PRO B N 1
ATOM 2201 C CA . PRO B 1 85 ? -16.891 -19.984 -2.051 1 75.38 85 PRO B CA 1
ATOM 2202 C C . PRO B 1 85 ? -16.266 -21.266 -1.492 1 75.38 85 PRO B C 1
ATOM 2204 O O . PRO B 1 85 ? -15.414 -21.203 -0.598 1 75.38 85 PRO B O 1
ATOM 2207 N N . ALA B 1 86 ? -16.781 -22.375 -1.936 1 81 86 ALA B N 1
ATOM 2208 C CA . ALA B 1 86 ? -16.141 -23.656 -1.577 1 81 86 ALA B CA 1
ATOM 2209 C C . ALA B 1 86 ? -14.68 -23.672 -1.982 1 81 86 ALA B C 1
ATOM 2211 O O . ALA B 1 86 ? -14.305 -23.109 -3.014 1 81 86 ALA B O 1
ATOM 2212 N N . PRO B 1 87 ? -13.898 -24.25 -1.048 1 80.06 87 PRO B N 1
ATOM 2213 C CA . PRO B 1 87 ? -12.477 -24.312 -1.386 1 80.06 87 PRO B CA 1
ATOM 2214 C C . PRO B 1 87 ? -12.219 -24.969 -2.736 1 80.06 87 PRO B C 1
ATOM 2216 O O . PRO B 1 87 ? -12.617 -26.109 -2.953 1 80.06 87 PRO B O 1
ATOM 2219 N N . SER B 1 88 ? -11.852 -24.219 -3.635 1 81.44 88 SER B N 1
ATOM 2220 C CA . SER B 1 88 ? -11.445 -24.625 -4.98 1 81.44 88 SER B CA 1
ATOM 2221 C C . SER B 1 88 ? -10.477 -23.609 -5.582 1 81.44 88 SER B C 1
ATOM 2223 O O . SER B 1 88 ? -10.414 -22.453 -5.145 1 81.44 88 SER B O 1
ATOM 2225 N N . PRO B 1 89 ? -9.672 -24.094 -6.523 1 75.44 89 PRO B N 1
ATOM 2226 C CA . PRO B 1 89 ? -8.797 -23.125 -7.184 1 75.44 89 PRO B CA 1
ATOM 2227 C C . PRO B 1 89 ? -9.555 -21.938 -7.762 1 75.44 89 PRO B C 1
ATOM 2229 O O . PRO B 1 89 ? -9.023 -20.828 -7.82 1 75.44 89 PRO B O 1
ATOM 2232 N N . ASP B 1 90 ? -10.75 -22.156 -8.016 1 82.31 90 ASP B N 1
ATOM 2233 C CA . ASP B 1 90 ? -11.594 -21.125 -8.602 1 82.31 90 ASP B CA 1
ATOM 2234 C C . ASP B 1 90 ? -12.023 -20.109 -7.547 1 82.31 90 ASP B C 1
ATOM 2236 O O . ASP B 1 90 ? -12.484 -19.016 -7.879 1 82.31 90 ASP B O 1
ATOM 2240 N N . SER B 1 91 ? -11.797 -20.453 -6.344 1 87.38 91 SER B N 1
ATOM 2241 C CA . SER B 1 91 ? -12.211 -19.562 -5.273 1 87.38 91 SER B CA 1
ATOM 2242 C C . SER B 1 91 ? -11.398 -18.266 -5.281 1 87.38 91 SER B C 1
ATOM 2244 O O . SER B 1 91 ? -11.867 -17.234 -4.809 1 87.38 91 SER B O 1
ATOM 2246 N N . VAL B 1 92 ? -10.258 -18.297 -5.836 1 88.75 92 VAL B N 1
ATOM 2247 C CA . VAL B 1 92 ? -9.422 -17.109 -5.957 1 88.75 92 VAL B CA 1
ATOM 2248 C C . VAL B 1 92 ? -10.062 -16.109 -6.91 1 88.75 92 VAL B C 1
ATOM 2250 O O . VAL B 1 92 ? -10.172 -14.93 -6.594 1 88.75 92 VAL B O 1
ATOM 2253 N N . ALA B 1 93 ? -10.586 -16.656 -8.008 1 91.19 93 ALA B N 1
ATOM 2254 C CA . ALA B 1 93 ? -11.258 -15.805 -8.984 1 91.19 93 ALA B CA 1
ATOM 2255 C C . ALA B 1 93 ? -12.539 -15.211 -8.414 1 91.19 93 ALA B C 1
ATOM 2257 O O . ALA B 1 93 ? -12.859 -14.047 -8.648 1 91.19 93 ALA B O 1
ATOM 2258 N N . GLU B 1 94 ? -13.242 -15.984 -7.66 1 91.12 94 GLU B N 1
ATOM 2259 C CA . GLU B 1 94 ? -14.484 -15.523 -7.062 1 91.12 94 GLU B CA 1
ATOM 2260 C C . GLU B 1 94 ? -14.234 -14.43 -6.035 1 91.12 94 GLU B C 1
ATOM 2262 O O . GLU B 1 94 ? -14.961 -13.43 -5.984 1 91.12 94 GLU B O 1
ATOM 2267 N N . THR B 1 95 ? -13.258 -14.633 -5.227 1 89.94 95 THR B N 1
ATOM 2268 C CA . THR B 1 95 ? -12.875 -13.602 -4.262 1 89.94 95 THR B CA 1
ATOM 2269 C C . THR B 1 95 ? -12.484 -12.312 -4.977 1 89.94 95 THR B C 1
ATOM 2271 O O . THR B 1 95 ? -12.883 -11.219 -4.559 1 89.94 95 THR B O 1
ATOM 2274 N N . GLY B 1 96 ? -11.75 -12.469 -6.055 1 91.56 96 GLY B N 1
ATOM 2275 C CA . GLY B 1 96 ? -11.383 -11.312 -6.859 1 91.56 96 GLY B CA 1
ATOM 2276 C C . GLY B 1 96 ? -12.586 -10.555 -7.391 1 91.56 96 GLY B C 1
ATOM 2277 O O . GLY B 1 96 ? -12.609 -9.32 -7.363 1 91.56 96 GLY B O 1
ATOM 2278 N N . ARG B 1 97 ? -13.586 -11.266 -7.848 1 92.06 97 ARG B N 1
ATOM 2279 C CA . ARG B 1 97 ? -14.797 -10.648 -8.367 1 92.06 97 ARG B CA 1
ATOM 2280 C C . ARG B 1 97 ? -15.523 -9.867 -7.277 1 92.06 97 ARG B C 1
ATOM 2282 O O . ARG B 1 97 ? -16.062 -8.781 -7.531 1 92.06 97 ARG B O 1
ATOM 2289 N N . ARG B 1 98 ? -15.531 -10.398 -6.125 1 90.31 98 ARG B N 1
ATOM 2290 C CA . ARG B 1 98 ? -16.172 -9.719 -5.008 1 90.31 98 ARG B CA 1
ATOM 2291 C C . ARG B 1 98 ? -15.453 -8.43 -4.645 1 90.31 98 ARG B C 1
ATOM 2293 O O . ARG B 1 98 ? -16.078 -7.422 -4.34 1 90.31 98 ARG B O 1
ATOM 2300 N N . VAL B 1 99 ? -14.172 -8.492 -4.668 1 92.31 99 VAL B N 1
ATOM 2301 C CA . VAL B 1 99 ? -13.352 -7.324 -4.359 1 92.31 99 VAL B CA 1
ATOM 2302 C C . VAL B 1 99 ? -13.594 -6.234 -5.402 1 92.31 99 VAL B C 1
ATOM 2304 O O . VAL B 1 99 ? -13.867 -5.082 -5.051 1 92.31 99 VAL B O 1
ATOM 2307 N N . THR B 1 100 ? -13.516 -6.609 -6.688 1 94.38 100 THR B N 1
ATOM 2308 C CA . THR B 1 100 ? -13.711 -5.633 -7.758 1 94.38 100 THR B CA 1
ATOM 2309 C C . THR B 1 100 ? -15.125 -5.055 -7.711 1 94.38 100 THR B C 1
ATOM 2311 O O . THR B 1 100 ? -15.32 -3.863 -7.965 1 94.38 100 THR B O 1
ATOM 2314 N N . ALA B 1 101 ? -16.094 -5.863 -7.352 1 92.44 101 ALA B N 1
ATOM 2315 C CA . ALA B 1 101 ? -17.469 -5.391 -7.223 1 92.44 101 ALA B CA 1
ATOM 2316 C C . ALA B 1 101 ? -17.578 -4.328 -6.129 1 92.44 101 ALA B C 1
ATOM 2318 O O . ALA B 1 101 ? -18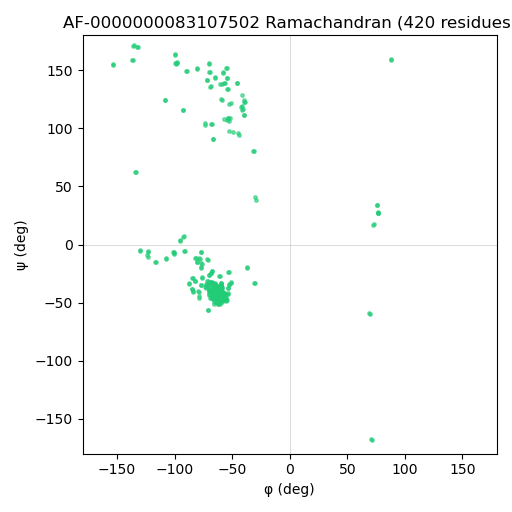.266 -3.314 -6.309 1 92.44 101 ALA B O 1
ATOM 2319 N N . LEU B 1 102 ? -16.922 -4.555 -5.059 1 92.25 102 LEU B N 1
ATOM 2320 C CA . LEU B 1 102 ? -16.969 -3.594 -3.963 1 92.25 102 LEU B CA 1
ATOM 2321 C C . LEU B 1 102 ? -16.328 -2.275 -4.371 1 92.25 102 LEU B C 1
ATOM 2323 O O . LEU B 1 102 ? -16.844 -1.201 -4.055 1 92.25 102 LEU B O 1
ATOM 2327 N N . ILE B 1 103 ? -15.211 -2.338 -5.055 1 94.62 103 ILE B N 1
ATOM 2328 C CA . ILE B 1 103 ? -14.484 -1.157 -5.512 1 94.62 103 ILE B CA 1
ATOM 2329 C C . ILE B 1 103 ? -15.383 -0.313 -6.41 1 94.62 103 ILE B C 1
ATOM 2331 O O . ILE B 1 103 ? -15.383 0.917 -6.32 1 94.62 103 ILE B O 1
ATOM 2335 N N . VAL B 1 104 ? -16.203 -0.988 -7.223 1 94.5 104 VAL B N 1
ATOM 2336 C CA . VAL B 1 104 ? -17.031 -0.312 -8.211 1 94.5 104 VAL B CA 1
ATOM 2337 C C . VAL B 1 104 ? -18.328 0.172 -7.555 1 94.5 104 VAL B C 1
ATOM 2339 O O . VAL B 1 104 ? -18.75 1.307 -7.773 1 94.5 104 VAL B O 1
ATOM 2342 N N . GLU B 1 105 ? -18.891 -0.615 -6.707 1 93.81 105 GLU B N 1
ATOM 2343 C CA . GLU B 1 105 ? -20.234 -0.365 -6.191 1 93.81 105 GLU B CA 1
ATOM 2344 C C . GLU B 1 105 ? -20.203 0.595 -5.008 1 93.81 105 GLU B C 1
ATOM 2346 O O . GLU B 1 105 ? -21.172 1.314 -4.754 1 93.81 105 GLU B O 1
ATOM 2351 N N . GLN B 1 106 ? -19.109 0.558 -4.305 1 95.44 106 GLN B N 1
ATOM 2352 C CA . GLN B 1 106 ? -19.031 1.354 -3.086 1 95.44 106 GLN B CA 1
ATOM 2353 C C . GLN B 1 106 ? -17.703 2.117 -3.012 1 95.44 106 GLN B C 1
ATOM 2355 O O . GLN B 1 106 ? -16.953 1.981 -2.041 1 95.44 106 GLN B O 1
ATOM 2360 N N . PRO B 1 107 ? -17.469 3.01 -3.957 1 95.69 107 PRO B N 1
ATOM 2361 C CA . PRO B 1 107 ? -16.172 3.684 -4.012 1 95.69 107 PRO B CA 1
ATOM 2362 C C . PRO B 1 107 ? -15.914 4.562 -2.789 1 95.69 107 PRO B C 1
ATOM 2364 O O . PRO B 1 107 ? -14.781 4.641 -2.312 1 95.69 107 PRO B O 1
ATOM 2367 N N . ASP B 1 108 ? -16.969 5.168 -2.244 1 97.12 108 ASP B N 1
ATOM 2368 C CA . ASP B 1 108 ? -16.781 6.031 -1.082 1 97.12 108 ASP B CA 1
ATOM 2369 C C . ASP B 1 108 ? -16.391 5.215 0.148 1 97.12 108 ASP B C 1
ATOM 2371 O O . ASP B 1 108 ? -15.523 5.629 0.926 1 97.12 108 ASP B O 1
ATOM 2375 N N . VAL B 1 109 ? -17 4.078 0.282 1 97.25 109 VAL B N 1
ATOM 2376 C CA . VAL B 1 109 ? -16.672 3.188 1.392 1 97.25 109 VAL B CA 1
ATOM 2377 C C . VAL B 1 109 ? -15.234 2.703 1.263 1 97.25 109 VAL B C 1
ATOM 2379 O O . VAL B 1 109 ? -14.469 2.748 2.229 1 97.25 109 VAL B O 1
ATOM 2382 N N . VAL B 1 110 ? -14.836 2.34 0.085 1 97.25 110 VAL B N 1
ATOM 2383 C CA . VAL B 1 110 ? -13.508 1.796 -0.178 1 97.25 110 VAL B CA 1
ATOM 2384 C C . VAL B 1 110 ? -12.453 2.869 0.077 1 97.25 110 VAL B C 1
ATOM 2386 O O . VAL B 1 110 ? -11.461 2.619 0.766 1 97.25 110 VAL B O 1
ATOM 2389 N N . ASN B 1 111 ? -12.719 4.066 -0.433 1 97.12 111 ASN B N 1
ATOM 2390 C CA . ASN B 1 111 ? -11.766 5.152 -0.249 1 97.12 111 ASN B CA 1
ATOM 2391 C C . ASN B 1 111 ? -11.648 5.551 1.22 1 97.12 111 ASN B C 1
ATOM 2393 O O . ASN B 1 111 ? -10.547 5.793 1.714 1 97.12 111 ASN B O 1
ATOM 2397 N N . TYR B 1 112 ? -12.797 5.617 1.881 1 98.19 112 TYR B N 1
ATOM 2398 C CA . TYR B 1 112 ? -12.789 5.969 3.297 1 98.19 112 TYR B CA 1
ATOM 2399 C C . TYR B 1 112 ? -12.047 4.922 4.117 1 98.19 112 TYR B C 1
ATOM 2401 O O . TYR B 1 112 ? -11.234 5.258 4.98 1 98.19 112 TYR B O 1
ATOM 2409 N N . LEU B 1 113 ? -12.312 3.691 3.811 1 97 113 LEU B N 1
ATOM 2410 C CA . LEU B 1 113 ? -11.68 2.574 4.504 1 97 113 LEU B CA 1
ATOM 2411 C C . LEU B 1 113 ? -10.172 2.566 4.262 1 97 113 LEU B C 1
ATOM 2413 O O . LEU B 1 113 ? -9.391 2.346 5.188 1 97 113 LEU B O 1
ATOM 2417 N N . LEU B 1 114 ? -9.773 2.775 3.051 1 97.56 114 LEU B N 1
ATOM 2418 C CA . LEU B 1 114 ? -8.352 2.811 2.701 1 97.56 114 LEU B CA 1
ATOM 2419 C C . LEU B 1 114 ? -7.625 3.887 3.5 1 97.56 114 LEU B C 1
ATOM 2421 O O . LEU B 1 114 ? -6.566 3.629 4.078 1 97.56 114 LEU B O 1
ATOM 2425 N N . ASP B 1 115 ? -8.25 5.043 3.604 1 96.81 115 ASP B N 1
ATOM 2426 C CA . ASP B 1 115 ? -7.676 6.141 4.375 1 96.81 115 ASP B CA 1
ATOM 2427 C C . ASP B 1 115 ? -7.551 5.766 5.852 1 96.81 115 ASP B C 1
ATOM 2429 O O . ASP B 1 115 ? -6.527 6.047 6.484 1 96.81 115 ASP B O 1
ATOM 2433 N N . ALA B 1 116 ? -8.594 5.16 6.336 1 97.31 116 ALA B N 1
ATOM 2434 C CA . ALA B 1 116 ? -8.594 4.773 7.746 1 97.31 116 ALA B CA 1
ATOM 2435 C C . ALA B 1 116 ? -7.492 3.76 8.039 1 97.31 116 ALA B C 1
ATOM 2437 O O . ALA B 1 116 ? -6.832 3.836 9.078 1 97.31 116 ALA B O 1
ATOM 2438 N N . VAL B 1 117 ? -7.254 2.848 7.133 1 97.81 117 VAL B N 1
ATOM 2439 C CA . VAL B 1 117 ? -6.238 1.814 7.297 1 97.81 117 VAL B CA 1
ATOM 2440 C C . VAL B 1 117 ? -4.848 2.441 7.219 1 97.81 117 VAL B C 1
ATOM 2442 O O . VAL B 1 117 ? -3.994 2.182 8.07 1 97.81 117 VAL B O 1
ATOM 2445 N N . VAL B 1 118 ? -4.641 3.326 6.301 1 97 118 VAL B N 1
ATOM 2446 C CA . VAL B 1 118 ? -3.33 3.928 6.07 1 97 118 VAL B CA 1
ATOM 2447 C C . VAL B 1 118 ? -2.996 4.891 7.211 1 97 118 VAL B C 1
ATOM 2449 O O . VAL B 1 118 ? -1.86 4.926 7.691 1 97 118 VAL B O 1
ATOM 2452 N N . ASP B 1 119 ? -4.023 5.574 7.711 1 94.38 119 ASP B N 1
ATOM 2453 C CA . ASP B 1 119 ? -3.82 6.574 8.758 1 94.38 119 ASP B CA 1
ATOM 2454 C C . ASP B 1 119 ? -3.697 5.918 10.125 1 94.38 119 ASP B C 1
ATOM 2456 O O . ASP B 1 119 ? -3.334 6.57 11.109 1 94.38 119 ASP B O 1
ATOM 2460 N N . GLY B 1 120 ? -4.082 4.668 10.195 1 94.94 120 GLY B N 1
ATOM 2461 C CA . GLY B 1 120 ? -4.016 3.969 11.469 1 94.94 120 GLY B CA 1
ATOM 2462 C C . GLY B 1 120 ? -5.133 4.352 12.422 1 94.94 120 GLY B C 1
ATOM 2463 O O . GLY B 1 120 ? -4.961 4.312 13.641 1 94.94 120 GLY B O 1
ATOM 2464 N N . ARG B 1 121 ? -6.285 4.785 11.836 1 96.62 121 ARG B N 1
ATOM 2465 C CA . ARG B 1 121 ? -7.445 5.051 12.68 1 96.62 121 ARG B CA 1
ATOM 2466 C C . ARG B 1 121 ? -8.023 3.756 13.242 1 96.62 121 ARG B C 1
ATOM 2468 O O . ARG B 1 121 ? -7.867 2.689 12.641 1 96.62 121 ARG B O 1
ATOM 2475 N N . PRO B 1 122 ? -8.711 3.869 14.352 1 96.5 122 PRO B N 1
ATOM 2476 C CA . PRO B 1 122 ? -9.219 2.652 14.992 1 96.5 122 PRO B CA 1
ATOM 2477 C C . PRO B 1 122 ? -10.102 1.819 14.055 1 96.5 122 PRO B C 1
ATOM 2479 O O . PRO B 1 122 ? -9.953 0.596 13.992 1 96.5 122 PRO B O 1
ATOM 2482 N N . VAL B 1 123 ? -10.977 2.426 13.305 1 97 123 VAL B N 1
ATOM 2483 C CA . VAL B 1 123 ? -11.859 1.686 12.406 1 97 123 VAL B CA 1
ATOM 2484 C C . VAL B 1 123 ? -11.023 0.985 11.336 1 97 123 VAL B C 1
ATOM 2486 O O . VAL B 1 123 ? -11.367 -0.121 10.906 1 97 123 VAL B O 1
ATOM 2489 N N . GLY B 1 124 ? -9.938 1.597 10.891 1 97.5 124 GLY B N 1
ATOM 2490 C CA . GLY B 1 124 ? -9.031 0.982 9.938 1 97.5 124 GLY B CA 1
ATOM 2491 C C . GLY B 1 124 ? -8.359 -0.271 10.477 1 97.5 124 GLY B C 1
ATOM 2492 O O . GLY B 1 124 ? -8.18 -1.244 9.742 1 97.5 124 GLY B O 1
ATOM 2493 N N . THR B 1 125 ? -8.023 -0.227 11.773 1 97.81 125 THR B N 1
ATOM 2494 C CA . THR B 1 125 ? -7.426 -1.383 12.43 1 97.81 125 THR B CA 1
ATOM 2495 C C . THR B 1 125 ? -8.414 -2.547 12.484 1 97.81 125 THR B C 1
ATOM 2497 O O . THR B 1 125 ? -8.062 -3.682 12.156 1 97.81 125 THR B O 1
ATOM 2500 N N . VAL B 1 126 ? -9.57 -2.234 12.82 1 97.25 126 VAL B N 1
ATOM 2501 C CA . VAL B 1 126 ? -10.617 -3.252 12.914 1 97.25 126 VAL B CA 1
ATOM 2502 C C . VAL B 1 126 ? -10.859 -3.869 11.539 1 97.25 126 VAL B C 1
ATOM 2504 O O . VAL B 1 126 ? -10.953 -5.094 11.406 1 97.25 126 VAL B O 1
ATOM 2507 N N . ILE B 1 127 ? -10.93 -3.057 10.602 1 96.44 127 ILE B N 1
ATOM 2508 C CA . ILE B 1 127 ? -11.242 -3.518 9.258 1 96.44 127 ILE B CA 1
ATOM 2509 C C . ILE B 1 127 ? -10.078 -4.34 8.711 1 96.44 127 ILE B C 1
ATOM 2511 O O . ILE B 1 127 ? -10.281 -5.418 8.148 1 96.44 127 ILE B O 1
ATOM 2515 N N . PHE B 1 128 ? -8.867 -3.889 8.844 1 98.06 128 PHE B N 1
ATOM 2516 C CA . PHE B 1 128 ? -7.715 -4.656 8.391 1 98.06 128 PHE B CA 1
ATOM 2517 C C . PHE B 1 128 ? -7.699 -6.035 9.039 1 98.06 128 PHE B C 1
ATOM 2519 O O . PHE B 1 128 ? -7.484 -7.043 8.359 1 98.06 128 PHE B O 1
ATOM 2526 N N . ASP B 1 129 ? -7.934 -6.043 10.352 1 97.25 129 ASP B N 1
ATOM 2527 C CA . ASP B 1 129 ? -7.918 -7.309 11.078 1 97.25 129 ASP B CA 1
ATOM 2528 C C . ASP B 1 129 ? -9 -8.25 10.562 1 97.25 129 ASP B C 1
ATOM 2530 O O . ASP B 1 129 ? -8.766 -9.453 10.406 1 97.25 129 ASP B O 1
ATOM 2534 N N . ALA B 1 130 ? -10.156 -7.707 10.289 1 95.12 130 ALA B N 1
ATOM 2535 C CA . ALA B 1 130 ? -11.258 -8.516 9.773 1 95.12 130 ALA B CA 1
ATOM 2536 C C . ALA B 1 130 ? -10.914 -9.094 8.406 1 95.12 130 ALA B C 1
ATOM 2538 O O . ALA B 1 130 ? -11.172 -10.273 8.133 1 95.12 130 ALA B O 1
ATOM 2539 N N . LEU B 1 131 ? -10.359 -8.32 7.539 1 95.5 131 LEU B N 1
ATOM 2540 C CA . LEU B 1 131 ? -9.969 -8.773 6.207 1 95.5 131 LEU B CA 1
ATOM 2541 C C . LEU B 1 131 ? -8.852 -9.812 6.289 1 95.5 131 LEU B C 1
ATOM 2543 O O . LEU B 1 131 ? -8.883 -10.82 5.586 1 95.5 131 LEU B O 1
ATOM 2547 N N . ALA B 1 132 ? -7.895 -9.555 7.156 1 96.94 132 ALA B N 1
ATOM 2548 C CA . ALA B 1 132 ? -6.785 -10.484 7.344 1 96.94 132 ALA B CA 1
ATOM 2549 C C . ALA B 1 132 ? -7.277 -11.82 7.887 1 96.94 132 ALA B C 1
ATOM 2551 O O . ALA B 1 132 ? -6.812 -12.883 7.461 1 96.94 132 ALA B O 1
ATOM 2552 N N . ASP B 1 133 ? -8.219 -11.742 8.828 1 95.81 133 ASP B N 1
ATOM 2553 C CA . ASP B 1 133 ? -8.781 -12.969 9.391 1 95.81 133 ASP B CA 1
ATOM 2554 C C . ASP B 1 133 ? -9.547 -13.758 8.328 1 95.81 133 ASP B C 1
ATOM 2556 O O . ASP B 1 133 ? -9.461 -14.992 8.289 1 95.81 133 ASP B O 1
ATOM 2560 N N . LEU B 1 134 ? -10.289 -13.031 7.543 1 93.25 134 LEU B N 1
ATOM 2561 C CA . LEU B 1 134 ? -10.992 -13.688 6.441 1 93.25 134 LEU B CA 1
ATOM 2562 C C . LEU B 1 134 ? -10 -14.391 5.516 1 93.25 134 LEU B C 1
ATOM 2564 O O . LEU B 1 134 ? -10.219 -15.539 5.121 1 93.25 134 LEU B O 1
ATOM 2568 N N . GLY B 1 135 ? -8.898 -13.727 5.121 1 94.19 135 GLY B N 1
ATOM 2569 C CA . GLY B 1 135 ? -7.863 -14.328 4.301 1 94.19 135 GLY B CA 1
ATOM 2570 C C . GLY B 1 135 ? -7.227 -15.547 4.941 1 94.19 135 GLY B C 1
ATOM 2571 O O . GLY B 1 135 ? -7 -16.562 4.277 1 94.19 135 GLY B O 1
ATOM 2572 N N . ALA B 1 136 ? -6.965 -15.445 6.254 1 95.88 136 ALA B N 1
ATOM 2573 C CA . ALA B 1 136 ? -6.363 -16.547 6.988 1 95.88 136 ALA B CA 1
ATOM 2574 C C . ALA B 1 136 ? -7.27 -17.781 6.969 1 95.88 136 ALA B C 1
ATOM 2576 O O . ALA B 1 136 ? -6.797 -18.906 6.789 1 95.88 136 ALA B O 1
ATOM 2577 N N . GLY B 1 137 ? -8.531 -17.531 7.188 1 93.75 137 GLY B N 1
ATOM 2578 C CA . GLY B 1 137 ? -9.477 -18.641 7.113 1 93.75 137 GLY B CA 1
ATOM 2579 C C . GLY B 1 137 ? -9.531 -19.281 5.746 1 93.75 137 GLY B C 1
ATOM 2580 O O . GLY B 1 137 ? -9.531 -20.516 5.641 1 93.75 137 GLY B O 1
ATOM 2581 N N . ARG B 1 138 ? -9.539 -18.516 4.738 1 92.75 138 ARG B N 1
ATOM 2582 C CA . ARG B 1 138 ? -9.633 -19.031 3.373 1 92.75 138 ARG B CA 1
ATOM 2583 C C . ARG B 1 138 ? -8.398 -19.844 2.998 1 92.75 138 ARG B C 1
ATOM 2585 O O . ARG B 1 138 ? -8.516 -20.938 2.465 1 92.75 138 ARG B O 1
ATOM 2592 N N . TRP B 1 139 ? -7.227 -19.359 3.201 1 94.69 139 TRP B N 1
ATOM 2593 C CA . TRP B 1 139 ? -5.996 -20.047 2.809 1 94.69 139 TRP B CA 1
ATOM 2594 C C . TRP B 1 139 ? -5.734 -21.25 3.703 1 94.69 139 TRP B C 1
ATOM 2596 O O . TRP B 1 139 ? -5.129 -22.234 3.271 1 94.69 139 TRP B O 1
ATOM 2606 N N . GLY B 1 140 ? -6.18 -21.109 4.98 1 94.94 140 GLY B N 1
ATOM 2607 C CA . GLY B 1 140 ? -6.184 -22.312 5.816 1 94.94 140 GLY B CA 1
ATOM 2608 C C . GLY B 1 140 ? -7.031 -23.422 5.254 1 94.94 140 GLY B C 1
ATOM 2609 O O . GLY B 1 140 ? -6.598 -24.578 5.223 1 94.94 140 GLY B O 1
ATOM 2610 N N . ASP B 1 141 ? -8.227 -23.078 4.809 1 93.38 141 ASP B N 1
ATOM 2611 C CA . ASP B 1 141 ? -9.13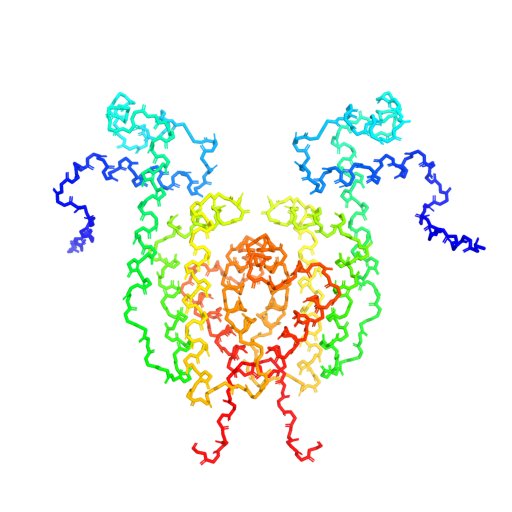3 -24.062 4.199 1 93.38 141 ASP B CA 1
ATOM 2612 C C . ASP B 1 141 ? -8.516 -24.672 2.949 1 93.38 141 ASP B C 1
ATOM 2614 O O . ASP B 1 141 ? -8.57 -25.891 2.756 1 93.38 141 ASP B O 1
ATOM 2618 N N . LEU B 1 142 ? -7.977 -23.828 2.104 1 94.44 142 LEU B N 1
ATOM 2619 C CA . LEU B 1 142 ? -7.324 -24.312 0.893 1 94.44 142 LEU B CA 1
ATOM 2620 C C . LEU B 1 142 ? -6.188 -25.281 1.236 1 94.44 142 LEU B C 1
ATOM 2622 O O . LEU B 1 142 ? -6.039 -26.328 0.598 1 94.44 142 LEU B O 1
ATOM 2626 N N . SER B 1 143 ? -5.391 -24.891 2.219 1 95.38 143 SER B N 1
ATOM 2627 C CA . SER B 1 143 ? -4.297 -25.75 2.666 1 95.38 143 SER B CA 1
ATOM 2628 C C . SER B 1 143 ? -4.812 -27.078 3.193 1 95.38 143 SER B C 1
ATOM 2630 O O . SER B 1 143 ? -4.281 -28.141 2.85 1 95.38 143 SER B O 1
ATOM 2632 N N . ASP B 1 144 ? -5.867 -27.047 4.004 1 94.56 144 ASP B N 1
ATOM 2633 C CA . ASP B 1 144 ? -6.453 -28.25 4.594 1 94.56 144 ASP B CA 1
ATOM 2634 C C . ASP B 1 144 ? -6.961 -29.203 3.51 1 94.56 144 ASP B C 1
ATOM 2636 O O . ASP B 1 144 ? -6.984 -30.422 3.709 1 94.56 144 ASP B O 1
ATOM 2640 N N . HIS B 1 145 ? -7.312 -28.688 2.393 1 93.62 145 HIS B N 1
ATOM 2641 C CA . HIS B 1 145 ? -7.836 -29.484 1.295 1 93.62 145 HIS B CA 1
ATOM 2642 C C . HIS B 1 145 ? -6.734 -29.859 0.308 1 93.62 145 HIS B C 1
ATOM 2644 O O . HIS B 1 145 ? -7.016 -30.359 -0.783 1 93.62 145 HIS B O 1
ATOM 2650 N N . GLY B 1 146 ? -5.535 -29.484 0.606 1 93.81 146 GLY B N 1
ATOM 2651 C CA . GLY B 1 146 ? -4.398 -29.875 -0.212 1 93.81 146 GLY B CA 1
ATOM 2652 C C . GLY B 1 146 ? -4.293 -29.078 -1.501 1 93.81 146 GLY B C 1
ATOM 2653 O O . GLY B 1 146 ? -3.727 -29.562 -2.484 1 93.81 146 GLY B O 1
ATOM 2654 N N . LEU B 1 147 ? -4.809 -27.859 -1.499 1 94 147 LEU B N 1
ATOM 2655 C CA . LEU B 1 147 ? -4.895 -27.094 -2.738 1 94 147 LEU B CA 1
ATOM 2656 C C . LEU B 1 147 ? -3.771 -26.078 -2.824 1 94 147 LEU B C 1
ATOM 2658 O O . LEU B 1 147 ? -3.605 -25.422 -3.854 1 94 147 LEU B O 1
ATOM 2662 N N . THR B 1 148 ? -2.998 -25.938 -1.773 1 95.19 148 THR B N 1
ATOM 2663 C CA . THR B 1 148 ? -1.898 -24.969 -1.785 1 95.19 148 THR B CA 1
ATOM 2664 C C . THR B 1 148 ? -0.573 -25.672 -2.068 1 95.19 148 THR B C 1
ATOM 2666 O O . THR B 1 148 ? -0.461 -26.891 -1.906 1 95.19 148 THR B O 1
ATOM 2669 N N . ARG B 1 149 ? 0.398 -24.859 -2.604 1 92.19 149 ARG B N 1
ATOM 2670 C CA . ARG B 1 149 ? 1.746 -25.391 -2.773 1 92.19 149 ARG B CA 1
ATOM 2671 C C . ARG B 1 149 ? 2.295 -25.922 -1.453 1 92.19 149 ARG B C 1
ATOM 2673 O O . ARG B 1 149 ? 1.943 -25.438 -0.382 1 92.19 149 ARG B O 1
ATOM 2680 N N . PRO B 1 150 ? 3.219 -26.938 -1.646 1 89.25 150 PRO B N 1
ATOM 2681 C CA . PRO B 1 150 ? 3.84 -27.422 -0.416 1 89.25 150 PRO B CA 1
ATOM 2682 C C . PRO B 1 150 ? 4.691 -26.375 0.282 1 89.25 150 PRO B C 1
ATOM 2684 O O . PRO B 1 150 ? 5.266 -25.5 -0.379 1 89.25 150 PRO B O 1
ATOM 2687 N N . ASP B 1 151 ? 4.785 -26.25 1.539 1 89.31 151 ASP B N 1
ATOM 2688 C CA . ASP B 1 151 ? 5.645 -25.406 2.363 1 89.31 151 ASP B CA 1
ATOM 2689 C C . ASP B 1 151 ? 5.199 -23.953 2.303 1 89.31 151 ASP B C 1
ATOM 2691 O O . ASP B 1 151 ? 6 -23.031 2.533 1 89.31 151 ASP B O 1
ATOM 2695 N N . LEU B 1 152 ? 3.998 -23.781 1.874 1 95.56 152 LEU B N 1
ATOM 2696 C CA . LEU B 1 152 ? 3.445 -22.438 1.819 1 95.56 152 LEU B CA 1
ATOM 2697 C C . LEU B 1 152 ? 3.432 -21.797 3.205 1 95.56 152 LEU B C 1
ATOM 2699 O O . LEU B 1 152 ? 2.988 -22.422 4.172 1 95.56 152 LEU B O 1
ATOM 2703 N N . ASP B 1 153 ? 4.039 -20.609 3.355 1 97.38 153 ASP B N 1
ATOM 2704 C CA . ASP B 1 153 ? 3.848 -19.812 4.559 1 97.38 153 ASP B CA 1
ATOM 2705 C C . ASP B 1 153 ? 2.416 -19.281 4.645 1 97.38 153 ASP B C 1
ATOM 2707 O O . ASP B 1 153 ? 2.061 -18.312 3.967 1 97.38 153 ASP B O 1
ATOM 2711 N N . LEU B 1 154 ? 1.601 -19.891 5.504 1 97.31 154 LEU B N 1
ATOM 2712 C CA . LEU B 1 154 ? 0.167 -19.625 5.496 1 97.31 154 LEU B CA 1
ATOM 2713 C C . LEU B 1 154 ? -0.117 -18.188 5.953 1 97.31 154 LEU B C 1
ATOM 2715 O O . LEU B 1 154 ? -1.087 -17.578 5.508 1 97.31 154 LEU B O 1
ATOM 2719 N N . LEU B 1 155 ? 0.684 -17.641 6.855 1 98.06 155 LEU B N 1
ATOM 2720 C CA . LEU B 1 155 ? 0.487 -16.25 7.273 1 98.06 155 LEU B CA 1
ATOM 2721 C C . LEU B 1 155 ? 0.634 -15.305 6.086 1 98.06 155 LEU B C 1
ATOM 2723 O O . LEU B 1 155 ? -0.257 -14.5 5.824 1 98.06 155 LEU B O 1
ATOM 2727 N N . TRP B 1 156 ? 1.704 -15.477 5.367 1 98.31 156 TRP B N 1
ATOM 2728 C CA . TRP B 1 156 ? 1.954 -14.57 4.246 1 98.31 156 TRP B CA 1
ATOM 2729 C C . TRP B 1 156 ? 1.058 -14.914 3.062 1 98.31 156 TRP B C 1
ATOM 2731 O O . TRP B 1 156 ? 0.679 -14.031 2.287 1 98.31 156 TRP B O 1
ATOM 2741 N N . ALA B 1 157 ? 0.665 -16.203 2.941 1 97.75 157 ALA B N 1
ATOM 2742 C CA . ALA B 1 157 ? -0.29 -16.578 1.902 1 97.75 157 ALA B CA 1
ATOM 2743 C C . ALA B 1 157 ? -1.604 -15.828 2.064 1 97.75 157 ALA B C 1
ATOM 2745 O O . ALA B 1 157 ? -2.252 -15.477 1.075 1 97.75 157 ALA B O 1
ATOM 2746 N N . ALA B 1 158 ? -1.973 -15.617 3.301 1 97.25 158 ALA B N 1
ATOM 2747 C CA . ALA B 1 158 ? -3.195 -14.875 3.592 1 97.25 158 ALA B CA 1
ATOM 2748 C C . ALA B 1 158 ? -2.986 -13.375 3.396 1 97.25 158 ALA B C 1
ATOM 2750 O O . ALA B 1 158 ? -3.893 -12.672 2.949 1 97.25 158 ALA B O 1
ATOM 2751 N N . LEU B 1 159 ? -1.831 -12.828 3.68 1 98.44 159 LEU B N 1
ATOM 2752 C CA . LEU B 1 159 ? -1.569 -11.398 3.674 1 98.44 159 LEU B CA 1
ATOM 2753 C C . LEU B 1 159 ? -1.282 -10.898 2.26 1 98.44 159 LEU B C 1
ATOM 2755 O O . LEU B 1 159 ? -1.614 -9.766 1.917 1 98.44 159 LEU B O 1
ATOM 2759 N N . HIS B 1 160 ? -0.677 -11.742 1.391 1 98.56 160 HIS B N 1
ATOM 2760 C CA . HIS B 1 160 ? -0.252 -11.305 0.067 1 98.56 160 HIS B CA 1
ATOM 2761 C C . HIS B 1 160 ? -1.434 -10.789 -0.747 1 98.56 160 HIS B C 1
ATOM 2763 O O . HIS B 1 160 ? -1.38 -9.68 -1.293 1 98.56 160 HIS B O 1
ATOM 2769 N N . PRO B 1 161 ? -2.623 -11.555 -0.801 1 97.81 161 PRO B N 1
ATOM 2770 C CA . PRO B 1 161 ? -3.754 -11 -1.554 1 97.81 161 PRO B CA 1
ATOM 2771 C C . PRO B 1 161 ? -4.246 -9.672 -0.99 1 97.81 161 PRO B C 1
ATOM 2773 O O . PRO B 1 161 ? -4.594 -8.766 -1.752 1 97.81 161 PRO B O 1
ATOM 2776 N N . LEU B 1 162 ? -4.266 -9.586 0.308 1 97.56 162 LEU B N 1
ATOM 2777 C CA . LEU B 1 162 ? -4.695 -8.359 0.971 1 97.56 162 LEU B CA 1
ATOM 2778 C C . LEU B 1 162 ? -3.758 -7.207 0.643 1 97.56 162 LEU B C 1
ATOM 2780 O O . LEU B 1 162 ? -4.207 -6.105 0.325 1 97.56 162 LEU B O 1
ATOM 2784 N N . ILE B 1 163 ? -2.439 -7.438 0.667 1 98.69 163 ILE B N 1
ATOM 2785 C CA . ILE B 1 163 ? -1.422 -6.441 0.345 1 98.69 163 ILE B CA 1
ATOM 2786 C C . ILE B 1 163 ? -1.544 -6.035 -1.122 1 98.69 163 ILE B C 1
ATOM 2788 O O . ILE B 1 163 ? -1.438 -4.852 -1.456 1 98.69 163 ILE B O 1
ATOM 2792 N N . LEU B 1 164 ? -1.771 -6.957 -1.996 1 98.62 164 LEU B N 1
ATOM 2793 C CA . LEU B 1 164 ? -1.924 -6.66 -3.416 1 98.62 164 LEU B CA 1
ATOM 2794 C C . LEU B 1 164 ? -3.129 -5.758 -3.658 1 98.62 164 LEU B C 1
ATOM 2796 O O . LEU B 1 164 ? -3.045 -4.793 -4.418 1 98.62 164 LEU B O 1
ATOM 2800 N N . VAL B 1 165 ? -4.23 -6.043 -2.971 1 97.94 165 VAL B N 1
ATOM 2801 C CA . VAL B 1 165 ? -5.453 -5.266 -3.166 1 97.94 165 VAL B CA 1
ATOM 2802 C C . VAL B 1 165 ? -5.281 -3.873 -2.566 1 97.94 165 VAL B C 1
ATOM 2804 O O . VAL B 1 165 ? -5.402 -2.869 -3.27 1 97.94 165 VAL B O 1
ATOM 2807 N N . LEU B 1 166 ? -4.953 -3.807 -1.275 1 98.44 166 LEU B N 1
ATOM 2808 C CA . LEU B 1 166 ? -4.859 -2.518 -0.601 1 98.44 166 LEU B CA 1
ATOM 2809 C C . LEU B 1 166 ? -3.693 -1.702 -1.147 1 98.44 166 LEU B C 1
ATOM 2811 O O . LEU B 1 166 ? -3.799 -0.483 -1.3 1 98.44 166 LEU B O 1
ATOM 2815 N N . GLY B 1 167 ? -2.514 -2.402 -1.406 1 98.69 167 GLY B N 1
ATOM 2816 C CA . GLY B 1 167 ? -1.383 -1.713 -2.006 1 98.69 167 GLY B CA 1
ATOM 2817 C C . GLY B 1 167 ? -1.705 -1.098 -3.354 1 98.69 167 GLY B C 1
ATOM 2818 O O . GLY B 1 167 ? -1.301 0.031 -3.641 1 98.69 167 GLY B O 1
ATOM 2819 N N . THR B 1 168 ? -2.436 -1.834 -4.203 1 98.69 168 THR B N 1
ATOM 2820 C CA . THR B 1 168 ? -2.85 -1.311 -5.5 1 98.69 168 THR B CA 1
ATOM 2821 C C . THR B 1 168 ? -3.729 -0.075 -5.328 1 98.69 168 THR B C 1
ATOM 2823 O O . THR B 1 168 ? -3.531 0.933 -6.012 1 98.69 168 THR B O 1
ATOM 2826 N N . LEU B 1 169 ? -4.629 -0.141 -4.398 1 98.12 169 LEU B N 1
ATOM 2827 C CA . LEU B 1 169 ? -5.551 0.972 -4.195 1 98.12 169 LEU B CA 1
ATOM 2828 C C . LEU B 1 169 ? -4.816 2.191 -3.646 1 98.12 169 LEU B C 1
ATOM 2830 O O . LEU B 1 169 ? -5.102 3.324 -4.043 1 98.12 169 LEU B O 1
ATOM 2834 N N . VAL B 1 170 ? -3.883 1.981 -2.777 1 98.19 170 VAL B N 1
ATOM 2835 C CA . VAL B 1 170 ? -3.076 3.066 -2.23 1 98.19 170 VAL B CA 1
ATOM 2836 C C . VAL B 1 170 ? -2.256 3.713 -3.344 1 98.19 170 VAL B C 1
ATOM 2838 O O . VAL B 1 170 ? -2.145 4.938 -3.41 1 98.19 170 VAL B O 1
ATOM 2841 N N . LEU B 1 171 ? -1.708 2.934 -4.203 1 98.5 171 LEU B N 1
ATOM 2842 C CA . LEU B 1 171 ? -0.779 3.41 -5.219 1 98.5 171 LEU B CA 1
ATOM 2843 C C . LEU B 1 171 ? -1.517 3.764 -6.508 1 98.5 171 LEU B C 1
ATOM 2845 O O . LEU B 1 171 ? -0.891 4.102 -7.516 1 98.5 171 LEU B O 1
ATOM 2849 N N . ARG B 1 172 ? -2.824 3.738 -6.492 1 97.94 172 ARG B N 1
ATOM 2850 C CA . ARG B 1 172 ? -3.674 3.91 -7.664 1 97.94 172 ARG B CA 1
ATOM 2851 C C . ARG B 1 172 ? -3.332 5.199 -8.406 1 97.94 172 ARG B C 1
ATOM 2853 O O . ARG B 1 172 ? -3.244 5.215 -9.633 1 97.94 172 ARG B O 1
ATOM 2860 N N . PRO B 1 173 ? -3.098 6.344 -7.746 1 97.31 173 PRO B N 1
ATOM 2861 C CA . PRO B 1 173 ? -2.783 7.562 -8.492 1 97.31 173 PRO B CA 1
ATOM 2862 C C . PRO B 1 173 ? -1.532 7.422 -9.352 1 97.31 173 PRO B C 1
ATOM 2864 O O . PRO B 1 173 ? -1.439 8.039 -10.422 1 97.31 173 PRO B O 1
ATOM 2867 N N . HIS B 1 174 ? -0.565 6.648 -8.883 1 98.38 174 HIS B N 1
ATOM 2868 C CA . HIS B 1 174 ? 0.658 6.422 -9.648 1 98.38 174 HIS B CA 1
ATOM 2869 C C . HIS B 1 174 ? 0.44 5.383 -10.742 1 98.38 174 HIS B C 1
ATOM 2871 O O . HIS B 1 174 ? 0.927 5.547 -11.867 1 98.38 174 HIS B O 1
ATOM 2877 N N . ILE B 1 175 ? -0.326 4.324 -10.391 1 98.44 175 ILE B N 1
ATOM 2878 C CA . ILE B 1 175 ? -0.613 3.24 -11.328 1 98.44 175 ILE B CA 1
ATOM 2879 C C . ILE B 1 175 ? -1.415 3.779 -12.508 1 98.44 175 ILE B C 1
ATOM 2881 O O . ILE B 1 175 ? -1.167 3.404 -13.656 1 98.44 175 ILE B O 1
ATOM 2885 N N . ASP B 1 176 ? -2.311 4.715 -12.25 1 98.19 176 ASP B N 1
ATOM 2886 C CA . ASP B 1 176 ? -3.162 5.309 -13.281 1 98.19 176 ASP B CA 1
ATOM 2887 C C . ASP B 1 176 ? -2.324 5.973 -14.367 1 98.19 176 ASP B C 1
ATOM 2889 O O . ASP B 1 176 ? -2.695 5.949 -15.547 1 98.19 176 ASP B O 1
ATOM 2893 N N . ARG B 1 177 ? -1.253 6.508 -14.039 1 97.12 177 ARG B N 1
ATOM 2894 C CA . ARG B 1 177 ? -0.401 7.211 -14.992 1 97.12 177 ARG B CA 1
ATOM 2895 C C . ARG B 1 177 ? 0.28 6.234 -15.945 1 97.12 177 ARG B C 1
ATOM 2897 O O . ARG B 1 177 ? 0.8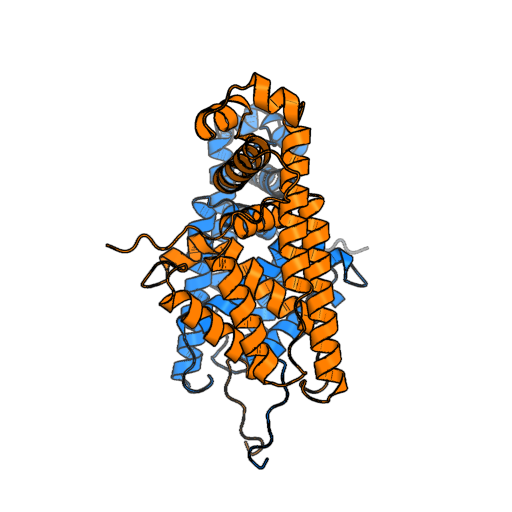4 6.645 -16.969 1 97.12 177 ARG B O 1
ATOM 2904 N N . ARG B 1 178 ? 0.241 4.961 -15.641 1 97.19 178 ARG B N 1
ATOM 2905 C CA . ARG B 1 178 ? 0.939 3.963 -16.438 1 97.19 178 ARG B CA 1
ATOM 2906 C C . ARG B 1 178 ? -0.044 3.127 -17.25 1 97.19 178 ARG B C 1
ATOM 2908 O O . ARG B 1 178 ? 0.361 2.357 -18.125 1 97.19 178 ARG B O 1
ATOM 2915 N N . LEU B 1 179 ? -1.325 3.262 -16.922 1 97.81 179 LEU B N 1
ATOM 2916 C CA . LEU B 1 179 ? -2.361 2.488 -17.594 1 97.81 179 LEU B CA 1
ATOM 2917 C C . LEU B 1 179 ? -2.883 3.23 -18.812 1 97.81 179 LEU B C 1
ATOM 2919 O O . LEU B 1 179 ? -2.887 4.465 -18.844 1 97.81 179 LEU B O 1
ATOM 2923 N N . PRO B 1 180 ? -3.307 2.494 -19.844 1 96.5 180 PRO B N 1
ATOM 2924 C CA . PRO B 1 180 ? -3.867 3.133 -21.031 1 96.5 180 PRO B CA 1
ATOM 2925 C C . PRO B 1 180 ? -5.211 3.807 -20.766 1 96.5 180 PRO B C 1
ATOM 2927 O O . PRO B 1 180 ? -5.645 4.66 -21.547 1 96.5 180 PRO B O 1
ATOM 2930 N N . GLU B 1 181 ? -5.988 3.387 -19.75 1 97.31 181 GLU B N 1
ATOM 2931 C CA . GLU B 1 181 ? -7.242 3.924 -19.234 1 97.31 181 GLU B CA 1
ATOM 2932 C C . GLU B 1 181 ? -7.242 3.957 -17.703 1 97.31 181 GLU B C 1
ATOM 2934 O O . GLU B 1 181 ? -6.445 3.268 -17.062 1 97.31 181 GLU B O 1
ATOM 2939 N N . PRO B 1 182 ? -8.125 4.82 -17.172 1 96.81 182 PRO B N 1
ATOM 2940 C CA . PRO B 1 182 ? -8.172 4.859 -15.703 1 96.81 182 PRO B CA 1
ATOM 2941 C C . PRO B 1 182 ? -8.406 3.484 -15.086 1 96.81 182 PRO B C 1
ATOM 2943 O O . PRO B 1 182 ? -9.18 2.688 -15.617 1 96.81 182 PRO B O 1
ATOM 2946 N N . PHE B 1 183 ? -7.777 3.266 -14 1 97.5 183 PHE B N 1
ATOM 2947 C CA . PHE B 1 183 ? -7.828 1.995 -13.289 1 97.5 183 PHE B CA 1
ATOM 2948 C C . PHE B 1 183 ? -9.273 1.571 -13.039 1 97.5 183 PHE B C 1
ATOM 2950 O O . PHE B 1 183 ? -9.594 0.382 -13.086 1 97.5 183 PHE B O 1
ATOM 2957 N N . GLY B 1 184 ? -10.164 2.529 -12.805 1 95.44 184 GLY B N 1
ATOM 2958 C CA . GLY B 1 184 ? -11.523 2.277 -12.359 1 95.44 184 GLY B CA 1
ATOM 2959 C C . GLY B 1 184 ? -12.438 1.792 -13.477 1 95.44 184 GLY B C 1
ATOM 2960 O O . GLY B 1 184 ? -13.586 1.411 -13.227 1 95.44 184 GLY B O 1
ATOM 2961 N N . THR B 1 185 ? -11.953 1.777 -14.734 1 96.69 185 THR B N 1
ATOM 2962 C CA . THR B 1 185 ? -12.773 1.249 -15.82 1 96.69 185 THR B CA 1
ATOM 2963 C C . THR B 1 185 ? -12.938 -0.262 -15.688 1 96.69 185 THR B C 1
ATOM 2965 O O . THR B 1 185 ? -12.047 -0.944 -15.172 1 96.69 185 THR B O 1
ATOM 2968 N N . PRO B 1 186 ? -14.102 -0.788 -16.141 1 95.5 186 PRO B N 1
ATOM 2969 C CA . PRO B 1 186 ? -14.312 -2.234 -16.062 1 95.5 186 PRO B CA 1
ATOM 2970 C C . PRO B 1 186 ? -13.195 -3.035 -16.719 1 95.5 186 PRO B C 1
ATOM 2972 O O . PRO B 1 186 ? -12.773 -4.066 -16.172 1 95.5 186 PRO B O 1
ATOM 2975 N N . ALA B 1 187 ? -12.688 -2.531 -17.797 1 96.94 187 ALA B N 1
ATOM 2976 C CA . ALA B 1 187 ? -11.641 -3.248 -18.531 1 96.94 187 ALA B CA 1
ATOM 2977 C C . ALA B 1 187 ? -10.359 -3.326 -17.703 1 96.94 187 ALA B C 1
ATOM 2979 O O . ALA B 1 187 ? -9.742 -4.391 -17.609 1 96.94 187 ALA B O 1
ATOM 2980 N N . GLN B 1 188 ? -9.914 -2.238 -17.109 1 97.88 188 GLN B N 1
ATOM 2981 C CA . GLN B 1 188 ? -8.656 -2.213 -16.359 1 97.88 188 GLN B CA 1
ATOM 2982 C C . GLN B 1 188 ? -8.797 -2.959 -15.031 1 97.88 188 GLN B C 1
ATOM 2984 O O . GLN B 1 188 ? -7.84 -3.58 -14.562 1 97.88 188 GLN B O 1
ATOM 2989 N N . LEU B 1 189 ? -9.992 -2.873 -14.43 1 97.5 189 LEU B N 1
ATOM 2990 C CA . LEU B 1 189 ? -10.234 -3.641 -13.219 1 97.5 189 LEU B CA 1
ATOM 2991 C C . LEU B 1 189 ? -10.164 -5.137 -13.492 1 97.5 189 LEU B C 1
ATOM 2993 O O . LEU B 1 189 ? -9.594 -5.895 -12.711 1 97.5 189 LEU B O 1
ATOM 2997 N N . LYS B 1 190 ? -10.773 -5.531 -14.578 1 97.12 190 LYS B N 1
ATOM 2998 C CA . LYS B 1 190 ? -10.719 -6.941 -14.961 1 97.12 190 LYS B CA 1
ATOM 2999 C C . LYS B 1 190 ? -9.289 -7.375 -15.25 1 97.12 190 LYS B C 1
ATOM 3001 O O . LYS B 1 190 ? -8.875 -8.469 -14.859 1 97.12 190 LYS B O 1
ATOM 3006 N N . ARG B 1 191 ? -8.578 -6.535 -15.984 1 97.81 191 ARG B N 1
ATOM 3007 C CA . ARG B 1 191 ? -7.18 -6.805 -16.297 1 97.81 191 ARG B CA 1
ATOM 3008 C C . ARG B 1 191 ? -6.363 -6.98 -15.023 1 97.81 191 ARG B C 1
ATOM 3010 O O . ARG B 1 191 ? -5.57 -7.922 -14.906 1 97.81 191 ARG B O 1
ATOM 3017 N N . TRP B 1 192 ? -6.559 -6.102 -14.078 1 98.12 192 TRP B N 1
ATOM 3018 C CA . TRP B 1 192 ? -5.895 -6.168 -12.781 1 98.12 192 TRP B CA 1
ATOM 3019 C C . TRP B 1 192 ? -6.281 -7.441 -12.039 1 98.12 192 TRP B C 1
ATOM 3021 O O . TRP B 1 192 ? -5.418 -8.172 -11.547 1 98.12 192 TRP B O 1
ATOM 3031 N N . GLN B 1 193 ? -7.586 -7.688 -11.945 1 97.44 193 GLN B N 1
ATOM 3032 C CA . GLN B 1 193 ? -8.086 -8.883 -11.273 1 97.44 193 GLN B CA 1
ATOM 3033 C C . GLN B 1 193 ? -7.473 -10.148 -11.867 1 97.44 193 GLN B C 1
ATOM 3035 O O . GLN B 1 193 ? -7.012 -11.023 -11.133 1 97.44 193 GLN B O 1
ATOM 3040 N N . ASP B 1 194 ? -7.477 -10.273 -13.195 1 97 194 ASP B N 1
ATOM 3041 C CA . ASP B 1 194 ? -6.914 -11.43 -13.883 1 97 194 ASP B CA 1
ATOM 3042 C C . ASP B 1 194 ? -5.43 -11.586 -13.555 1 97 194 ASP B C 1
ATOM 3044 O O . ASP B 1 194 ? -4.949 -12.711 -13.375 1 97 194 ASP B O 1
ATOM 3048 N N . SER B 1 195 ? -4.754 -10.469 -13.516 1 97.75 195 SER B N 1
ATOM 3049 C CA . SER B 1 195 ? -3.32 -10.516 -13.234 1 97.75 195 SER B CA 1
ATOM 3050 C C . SER B 1 195 ? -3.049 -10.977 -11.805 1 97.75 195 SER B C 1
ATOM 3052 O O . SER B 1 195 ? -2.113 -11.742 -11.562 1 97.75 195 SER B O 1
ATOM 3054 N N . VAL B 1 196 ? -3.814 -10.492 -10.828 1 97.88 196 VAL B N 1
ATOM 3055 C CA . VAL B 1 196 ? -3.656 -10.906 -9.438 1 97.88 196 VAL B CA 1
ATOM 3056 C C . VAL B 1 196 ? -3.971 -12.391 -9.297 1 97.88 196 VAL B C 1
ATOM 3058 O O . VAL B 1 196 ? -3.223 -13.133 -8.648 1 97.88 196 VAL B O 1
ATOM 3061 N N . ASN B 1 197 ? -5.086 -12.789 -9.93 1 95.81 197 ASN B N 1
ATOM 3062 C CA . ASN B 1 197 ? -5.449 -14.195 -9.883 1 95.81 197 ASN B CA 1
ATOM 3063 C C . ASN B 1 197 ? -4.348 -15.086 -10.461 1 95.81 197 ASN B C 1
ATOM 3065 O O . ASN B 1 197 ? -4 -16.109 -9.867 1 95.81 197 ASN B O 1
ATOM 3069 N N . ALA B 1 198 ? -3.84 -14.695 -11.594 1 95.56 198 ALA B N 1
ATOM 3070 C CA . ALA B 1 198 ? -2.779 -15.469 -12.242 1 95.56 198 ALA B CA 1
ATOM 3071 C C . ALA B 1 198 ? -1.531 -15.523 -11.367 1 95.56 198 ALA B C 1
ATOM 3073 O O . ALA B 1 198 ? -0.885 -16.562 -11.258 1 95.56 198 ALA B O 1
ATOM 3074 N N . LEU B 1 199 ? -1.203 -14.43 -10.734 1 96.94 199 LEU B N 1
ATOM 3075 C CA . LEU B 1 199 ? -0.052 -14.391 -9.844 1 96.94 199 LEU B CA 1
ATOM 3076 C C . LEU B 1 199 ? -0.234 -15.359 -8.68 1 96.94 199 LEU B C 1
ATOM 3078 O O . LEU B 1 199 ? 0.661 -16.156 -8.391 1 96.94 199 LEU B O 1
ATOM 3082 N N . LEU B 1 200 ? -1.373 -15.266 -8.016 1 96.31 200 LEU B N 1
ATOM 3083 C CA . LEU B 1 200 ? -1.629 -16.125 -6.863 1 96.31 200 LEU B CA 1
ATOM 3084 C C . LEU B 1 200 ? -1.64 -17.594 -7.262 1 96.31 200 LEU B C 1
ATOM 3086 O O . LEU B 1 200 ? -1.155 -18.438 -6.512 1 96.31 200 LEU B O 1
ATOM 3090 N N . ARG B 1 201 ? -2.156 -17.875 -8.422 1 93.69 201 ARG B N 1
ATOM 3091 C CA . ARG B 1 201 ? -2.332 -19.266 -8.836 1 93.69 201 ARG B CA 1
ATOM 3092 C C . ARG B 1 201 ? -1.017 -19.859 -9.328 1 93.69 201 ARG B C 1
ATOM 3094 O O . ARG B 1 201 ? -0.667 -20.984 -8.969 1 93.69 201 ARG B O 1
ATOM 3101 N N . GLU B 1 202 ? -0.263 -19.031 -10.195 1 92.56 202 GLU B N 1
ATOM 3102 C CA . GLU B 1 202 ? 0.779 -19.656 -10.992 1 92.56 202 GLU B CA 1
ATOM 3103 C C . GLU B 1 202 ? 2.102 -18.906 -10.875 1 92.56 202 GLU B C 1
ATOM 3105 O O . GLU B 1 202 ? 3.127 -19.359 -11.391 1 92.56 202 GLU B O 1
ATOM 3110 N N . GLY B 1 203 ? 2.127 -17.828 -10.219 1 95.31 203 GLY B N 1
ATOM 3111 C CA . GLY B 1 203 ? 3.328 -17 -10.219 1 95.31 203 GLY B CA 1
ATOM 3112 C C . GLY B 1 203 ? 3.578 -16.312 -11.547 1 95.31 203 GLY B C 1
ATOM 3113 O O . GLY B 1 203 ? 2.67 -16.203 -12.375 1 95.31 203 GLY B O 1
ATOM 3114 N N . GLN B 1 204 ? 4.781 -15.742 -11.758 1 96.25 204 GLN B N 1
ATOM 3115 C CA . GLN B 1 204 ? 5.051 -14.961 -12.961 1 96.25 204 GLN B CA 1
ATOM 3116 C C . GLN B 1 204 ? 6.152 -15.609 -13.797 1 96.25 204 GLN B C 1
ATOM 3118 O O . GLN B 1 204 ? 6.328 -15.266 -14.969 1 96.25 204 GLN B O 1
ATOM 3123 N N . LEU B 1 205 ? 6.887 -16.547 -13.203 1 94.31 205 LEU B N 1
ATOM 3124 C CA . LEU B 1 205 ? 7.988 -17.172 -13.922 1 94.31 205 LEU B CA 1
ATOM 3125 C C . LEU B 1 205 ? 7.559 -18.516 -14.516 1 94.31 205 LEU B C 1
ATOM 3127 O O . LEU B 1 205 ? 6.594 -19.125 -14.047 1 94.31 205 LEU B O 1
ATOM 3131 N N . ARG B 1 206 ? 8.281 -18.891 -15.539 1 89.25 206 ARG B N 1
ATOM 3132 C CA . ARG B 1 206 ? 8.023 -20.172 -16.172 1 89.25 206 ARG B CA 1
ATOM 3133 C C . ARG B 1 206 ? 8.406 -21.328 -15.25 1 89.25 206 ARG B C 1
ATOM 3135 O O . ARG B 1 206 ? 9.43 -21.266 -14.562 1 89.25 206 ARG B O 1
ATOM 3142 N N . ARG B 1 207 ? 7.555 -22.281 -15.219 1 76.81 207 ARG B N 1
ATOM 3143 C CA . ARG B 1 207 ? 7.828 -23.453 -14.391 1 76.81 207 ARG B CA 1
ATOM 3144 C C . ARG B 1 207 ? 8.906 -24.328 -15.031 1 76.81 207 ARG B C 1
ATOM 3146 O O . ARG B 1 207 ? 8.961 -24.469 -16.25 1 76.81 207 ARG B O 1
ATOM 3153 N N . GLY B 1 208 ? 10.102 -24.281 -14.516 1 61.78 208 GLY B N 1
ATOM 3154 C CA . GLY B 1 208 ? 11.086 -25.188 -15.062 1 61.78 208 GLY B CA 1
ATOM 3155 C C . GLY B 1 208 ? 10.539 -26.594 -15.305 1 61.78 208 GLY B C 1
ATOM 3156 O O . GLY B 1 208 ? 9.578 -27 -14.656 1 61.78 208 GLY B O 1
ATOM 3157 N N . ASP B 1 209 ? 10.539 -27.078 -16.578 1 49.59 209 ASP B N 1
ATOM 3158 C CA . ASP B 1 209 ? 10.32 -28.5 -16.828 1 49.59 209 ASP B CA 1
A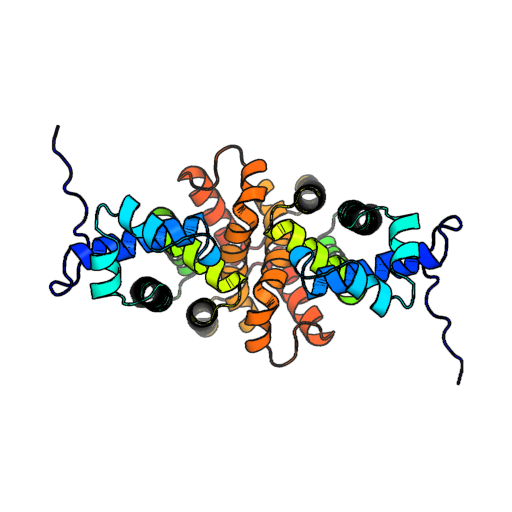TOM 3159 C C . ASP B 1 209 ? 11.039 -29.359 -15.797 1 49.59 209 ASP B C 1
ATOM 3161 O O . ASP B 1 209 ? 12.188 -29.078 -15.43 1 49.59 209 ASP B O 1
ATOM 3165 N N . PRO B 1 210 ? 10.312 -30.078 -14.883 1 44.59 210 PRO B N 1
ATOM 3166 C CA . PRO B 1 210 ? 11.055 -31.047 -14.078 1 44.59 210 PRO B CA 1
ATOM 3167 C C . PRO B 1 210 ? 12.258 -31.641 -14.812 1 44.59 210 PRO B C 1
ATOM 3169 O O . PRO B 1 210 ? 13.164 -32.188 -14.188 1 44.59 210 PRO B O 1
ATOM 3172 N N . GLN B 1 211 ? 12.219 -31.828 -16.078 1 41.06 211 GLN B N 1
ATOM 3173 C CA . GLN B 1 211 ? 13.266 -32.531 -16.812 1 41.06 211 GLN B CA 1
ATOM 3174 C C . GLN B 1 211 ? 14.492 -31.656 -17.031 1 41.06 211 GLN B C 1
ATOM 3176 O O . GLN B 1 211 ? 15.516 -32.125 -17.531 1 41.06 211 GLN B O 1
ATOM 3181 N N . ASP B 1 212 ? 14.461 -30.391 -16.969 1 38 212 ASP B N 1
ATOM 3182 C CA . ASP B 1 212 ? 15.734 -29.719 -17.188 1 38 212 ASP B CA 1
ATOM 3183 C C . ASP B 1 212 ? 16.516 -29.562 -15.875 1 38 212 ASP B C 1
ATOM 3185 O O . ASP B 1 212 ? 15.93 -29.25 -14.836 1 38 212 ASP B O 1
#

Organism: NCBI:txid185642

Solvent-accessible surface area (backbone atoms only — not comparable to full-atom values): 23290 Å² total; per-residue (Å²): 138,82,78,72,77,75,74,78,70,82,60,54,92,81,52,54,68,64,56,55,45,43,44,53,41,40,37,45,46,33,36,74,60,32,62,89,74,50,51,64,60,58,39,18,60,73,49,71,47,53,53,66,57,52,32,71,77,33,63,43,66,68,44,45,51,50,51,37,49,51,49,47,52,48,54,51,49,56,61,66,65,46,82,73,70,67,83,45,87,62,33,53,54,52,52,44,52,53,51,54,46,43,53,69,75,34,48,44,53,47,44,37,46,51,49,25,44,67,69,63,35,70,67,15,51,54,48,50,51,53,53,44,48,53,30,39,53,52,49,48,49,28,46,75,68,64,45,33,35,86,88,62,56,61,72,55,63,17,42,48,61,53,27,46,52,53,20,43,60,64,43,34,79,64,52,35,75,73,42,99,52,59,52,86,39,71,67,44,43,49,53,48,44,52,50,52,42,42,30,44,44,46,17,53,30,42,74,73,57,89,85,109,136,83,76,73,75,75,73,78,71,83,59,55,91,80,52,54,69,64,56,56,43,43,42,54,41,39,38,44,46,34,35,73,59,31,64,87,73,52,49,64,60,58,39,19,59,74,51,72,48,52,52,65,57,52,33,69,77,31,63,43,66,68,44,43,50,49,52,38,49,52,49,47,52,48,54,51,50,56,61,66,65,45,80,73,70,68,83,45,85,63,33,53,54,52,52,42,50,53,51,54,47,43,53,69,74,35,46,45,53,48,44,36,45,50,50,25,42,69,70,63,35,71,68,14,50,54,48,50,51,52,54,45,49,53,30,39,52,50,49,48,49,27,45,77,69,64,43,34,34,87,88,62,55,59,70,56,62,17,42,49,62,53,27,46,51,54,20,43,62,64,42,34,78,64,51,35,75,74,43,98,53,59,53,86,38,70,66,45,42,48,52,48,44,52,50,52,42,42,30,46,44,46,18,52,29,42,75,72,59,89,84,109

Radius of gyration: 24.23 Å; Cα contacts (8 Å, |Δi|>4): 428; chains: 2; bounding box: 77×66×46 Å

Foldseek 3Di:
DPPPPDDPLVPPPPDPPLLSLLLVLQLQCCLVPNLVVDALCNSCVSSVHDSVVVCVVQVHSVSSVVVNLVVLLVVLVVLLPPDQDDQDLCSLLVVLVSLLCCCQVPVSSVSNLLCCLVVVPPSVVVSLVSQLVSLLVNLVNNVVVVNDDPPDPSSVLSVVLVCLSSVCVVCQVVVQVVDPHRCNDPVNSVVSSVVSSCCSRPNDDDDPDPVD/DPPPPDDPLVPPPPDPPLLSLLLVLQLQCCLVPNLVVDALCNSCVSSVHDSVVVCVVQVHSVSSVVVNLVVLLVVLVVLLPPDQDDQDLCSLLVVLVSLLCCCQVPVSSVSNLLCCLVVVPPSVVVSLVSQLVSLLVNLVNNVVVVNDDPPDPSSVLSVVLVCLSSVCVVCQVVVQVVDPHRCNDPVNSVVSSVVSSCCSRPNDDDDPDPVD

pLDDT: mean 89.89, std 15.72, range [32.12, 98.75]

InterPro domains:
  IPR001647 DNA-binding HTH domain, TetR-type [PF00440] (22-68)
  IPR001647 DNA-binding HTH domain, TetR-type [PR00455] (22-35)
  IPR001647 DNA-binding HTH domain, TetR-type [PR00455] (43-66)
  IPR001647 DNA-binding HTH domain, TetR-type [PS50977] (16-76)
  IPR009057 Homedomain-like superfamily [SSF46689] (19-86)
  IPR050109 HTH-type, TetR-like transcriptional regulator [PTHR30055] (7-203)

Secondary structure (DSSP, 8-state):
------------TTS-HHHHHHHHHHHHHHHHH-STT--HHHHHHHHTS-HHHHHHHHSSHHHHHHHHHHHHHHHHHHHHHSPPPPSSTTHHHHHHHHHHHHHHH-HHHHHHHHHHHHHT-HHHHHHHHHHHHHHHHHHHHHHHTT-BPTT--HHHHHHHHHHHHHHHHHTHHHHHTTSSS-TTSHHHHHHHHHHHHHHHHH-SB----TT-/------------TTS-HHHHHHHHHHHHHHHHH-STT--HHHHHHHHTS-HHHHHHHHSSHHHHHHHHHHHHHHHHHHHHTSPPPPSSTTHHHHHHHHHHHHHHH-HHHHHHHHHHHHHT-HHHHHHHHHHHHHHHHHHHHHHHTT-BPTT--HHHHHHHHHHHHHHHHHTHHHHHTTSSS-TTSHHHHHHHHHHHHHHHHH-SB----TT-